Protein AF-A0A259FG58-F1 (afdb_monomer)

Radius of gyration: 31.39 Å; Cα contacts (8 Å, |Δi|>4): 471; chains: 1; bounding box: 49×126×64 Å

pLDDT: mean 74.22, std 18.48, range [22.89, 97.69]

Nearest PDB structures (foldseek):
  5z2c-assembly3_C  TM=1.624E-01  e=9.287E+00  Homo sapiens
  5tud-assembly2_D  TM=1.345E-01  e=5.552E+00  Homo sapiens

Solvent-accessible surface area (backbone atoms only — not comparable to full-atom values): 22704 Å² total; per-residue (Å²): 136,81,86,89,83,88,88,85,90,82,90,81,88,81,89,82,91,84,89,76,88,80,76,76,77,79,82,75,82,79,76,81,71,78,78,69,73,59,73,74,81,43,76,66,51,51,52,49,41,17,54,33,52,45,48,22,52,50,20,44,52,49,17,43,58,20,47,77,70,67,32,61,67,56,20,51,57,24,43,56,52,20,52,54,28,50,50,54,40,45,73,69,40,90,58,40,66,36,47,53,42,48,52,50,37,50,55,45,52,74,80,49,57,37,80,76,38,53,69,50,50,56,64,36,53,56,43,46,62,47,44,57,91,41,90,41,38,69,60,21,48,55,24,48,55,50,17,54,55,25,25,76,72,60,36,55,71,55,19,47,52,23,48,52,45,23,50,53,37,53,47,68,77,48,59,54,49,57,59,70,58,36,48,51,21,50,54,50,15,53,52,27,51,74,70,68,36,54,69,62,15,42,53,26,43,49,49,30,60,70,59,59,79,40,85,77,64,57,58,104,40,34,42,45,59,14,24,57,22,26,48,48,14,39,53,25,44,77,69,69,37,52,70,59,13,50,55,24,40,53,50,14,34,57,22,18,53,50,28,35,75,72,44,58,80,76,58,20,52,58,29,44,51,51,28,50,54,49,48,56,49,51,56,42,58,74,74,42,70,78,84,47,53,67,62,53,54,41,52,39,51,49,51,24,53,52,32,42,43,51,30,53,42,53,50,51,52,50,60,50,54,62,46,55,81,75,50,93,60,68,44,61,57,23,44,47,53,17,44,39,25,38,48,48,17,42,45,19,47,52,84,54,72,31,61,70,59,15,53,49,24,45,51,52,18,48,53,24,42,51,57,30,59,67,41,86,86,56,52,69,71,58,43,55,51,42,52,53,51,50,56,52,47,57,64,45,66,37,87,96,51,80,61,49,69,67,60,41,50,52,51,46,50,50,46,52,50,54,63,74,73,110

Mean predicted aligned error: 17.7 Å

Foldseek 3Di:
DDDDDDDDDDDDDDDDDDDDDPDDDPDPPPPPPPPPQPDDQDLVLLQVLQQLQVLLLVLLLQLLVCLVVVNLVSNVVSLVSSVVSLVVSLVSDLCNQLLVLLVVLLVCLVPHFLVVSLVSLVSNVVSLVSVVVDPLSVVLVVLSVQLNVCSVVRNSVSNNVSSVSSVVSSVVSVLQANSVLLVVLSVQLVVCSVVVNSVSSSVSSVVSVVVSPDHQRHDPQLLSLLLVLLVQLLVCLVVVVLVSSLVSLVSSLVSLVVNLVPDDPVLNVLSVVLSVLSVVLSVCSVPPCDPCSPVSSLSSVLSSQLSVLSVVLVVLVVVVVSVVVPDDDVLLVLLSQLLSLLSQLLSCLPSVVNQVSSLVSLVSSLVSLVVNLPDPPDDPVLNVLSVVLNVLSVVCNPPPDHDDNVSSVVSSVSSVVSSVVD

Secondary structure (DSSP, 8-state):
-----------------------PPP----------------HHHHHHHHHHHHHHHHHHHHHHHHHHTT-HHHHHHHHHHHHHHHHHHHHHSTTHHHHHHHHHHHHHHHHS-HHHHGGGHHHHHHHHHTTTTSTTHHHHHHHHHHHHHHHHTT-HHHHHHHHHHHHHHHHTTSTT--HHHHHHHHHHHHHHHHTT-HHHHHHHHHHHHHT----SS----HHHHHHHHHHHHHHHHHTT-HHHHHHHHHHHHHHHHHHHHHS-HHHHHHHHHHHHHHHHHHHHHHH-TTT-HHHHHHHHHHHHHHHHHHHHHHHHHHHHHHHTTT---HHHHHHHHHHHHHHHHHHHHTTT--HHHHHHHHHHHHHHHHHHHT-TT--HHHHHHHHHHHHHHHHHT-TT-PPPHHHHHHHHHHHHHHHHH-

Structure (mmCIF, N/CA/C/O backbone):
data_AF-A0A259FG58-F1
#
_entry.id   AF-A0A259FG58-F1
#
loop_
_atom_site.group_PDB
_atom_site.id
_atom_site.type_symbol
_atom_site.label_atom_id
_atom_site.label_alt_id
_atom_site.label_comp_id
_atom_site.label_asym_id
_atom_site.label_entity_id
_atom_site.label_seq_id
_atom_site.pdbx_PDB_ins_code
_atom_site.Cartn_x
_atom_site.Cartn_y
_atom_site.Cartn_z
_atom_site.occupancy
_atom_site.B_iso_or_equiv
_atom_site.auth_seq_id
_atom_site.auth_comp_id
_atom_site.auth_asym_id
_atom_site.auth_atom_id
_atom_site.pdbx_PDB_model_num
ATOM 1 N N . MET A 1 1 ? 20.146 -96.447 -13.337 1.00 36.69 1 MET A N 1
ATOM 2 C CA . MET A 1 1 ? 21.414 -97.054 -12.884 1.00 36.69 1 MET A CA 1
ATOM 3 C C . MET A 1 1 ? 21.530 -96.865 -11.377 1.00 36.69 1 MET A C 1
ATOM 5 O O . MET A 1 1 ? 21.443 -95.740 -10.915 1.00 36.69 1 MET A O 1
ATOM 9 N N . ASN A 1 2 ? 21.602 -98.000 -10.677 1.00 36.72 2 ASN A N 1
ATOM 10 C CA . ASN A 1 2 ? 22.095 -98.299 -9.323 1.00 36.72 2 ASN A CA 1
ATOM 11 C C . ASN A 1 2 ? 21.735 -97.411 -8.106 1.00 36.72 2 ASN A C 1
ATOM 13 O O . ASN A 1 2 ? 22.328 -96.368 -7.865 1.00 36.72 2 ASN A O 1
ATOM 17 N N . ARG A 1 3 ? 20.844 -97.967 -7.260 1.00 41.81 3 ARG A N 1
ATOM 18 C CA . ARG A 1 3 ? 20.887 -97.915 -5.772 1.00 41.81 3 ARG A CA 1
ATOM 19 C C . ARG A 1 3 ? 22.124 -98.713 -5.256 1.00 41.81 3 ARG A C 1
ATOM 21 O O . ARG A 1 3 ? 22.768 -99.315 -6.117 1.00 41.81 3 ARG A O 1
ATOM 28 N N . PRO A 1 4 ? 22.401 -98.924 -3.941 1.00 62.22 4 PRO A N 1
ATOM 29 C CA . PRO A 1 4 ? 21.823 -98.429 -2.667 1.00 62.22 4 PRO A CA 1
ATOM 30 C C . PRO A 1 4 ? 22.936 -97.992 -1.659 1.00 62.22 4 PRO A C 1
ATOM 32 O O . PRO A 1 4 ? 24.114 -98.018 -1.991 1.00 62.22 4 PRO A O 1
ATOM 35 N N . ASN A 1 5 ? 22.657 -97.464 -0.462 1.00 35.06 5 ASN A N 1
ATOM 36 C CA . ASN A 1 5 ? 22.681 -98.182 0.834 1.00 35.06 5 ASN A CA 1
ATOM 37 C C . ASN A 1 5 ? 22.580 -97.092 1.928 1.00 35.06 5 ASN A C 1
ATOM 39 O O . ASN A 1 5 ? 23.358 -96.147 1.892 1.00 35.06 5 ASN A O 1
ATOM 43 N N . ALA A 1 6 ? 21.529 -97.032 2.747 1.00 34.75 6 ALA A N 1
ATOM 44 C CA . ALA A 1 6 ? 21.239 -97.868 3.923 1.00 34.75 6 ALA A CA 1
ATOM 45 C C . ALA A 1 6 ? 21.791 -97.247 5.238 1.00 34.75 6 ALA A C 1
ATOM 47 O O . ALA A 1 6 ? 22.748 -96.482 5.189 1.00 34.75 6 ALA A O 1
ATOM 48 N N . PRO A 1 7 ? 21.125 -97.493 6.384 1.00 59.44 7 PRO A N 1
ATOM 49 C CA . PRO A 1 7 ? 20.920 -96.530 7.474 1.00 59.44 7 PRO A CA 1
ATOM 50 C C . PRO A 1 7 ? 21.631 -96.952 8.784 1.00 59.44 7 PRO A C 1
ATOM 52 O O . PRO A 1 7 ? 22.538 -97.771 8.730 1.00 59.44 7 PRO A O 1
ATOM 55 N N . LEU A 1 8 ? 21.143 -96.440 9.929 1.00 34.66 8 LEU A N 1
ATOM 56 C CA . LEU A 1 8 ? 21.477 -96.676 11.357 1.00 34.66 8 LEU A CA 1
ATOM 57 C C . LEU A 1 8 ? 22.255 -95.528 12.034 1.00 34.66 8 LEU A C 1
ATOM 59 O O . LEU A 1 8 ? 23.356 -95.189 11.634 1.00 34.66 8 LEU A O 1
ATOM 63 N N . VAL A 1 9 ? 21.606 -94.773 12.933 1.00 35.03 9 VAL A N 1
ATOM 64 C CA . VAL A 1 9 ? 21.438 -95.015 14.392 1.00 35.03 9 VAL A CA 1
ATOM 65 C C . VAL A 1 9 ? 22.640 -94.499 15.185 1.00 35.03 9 VAL A C 1
ATOM 67 O O . VAL A 1 9 ? 23.709 -95.084 15.119 1.00 35.03 9 VAL A O 1
ATOM 70 N N . LEU A 1 10 ? 22.434 -93.444 15.981 1.00 35.78 10 LEU A N 1
ATOM 71 C CA . LEU A 1 10 ? 22.593 -93.470 17.444 1.00 35.78 10 LEU A CA 1
ATOM 72 C C . LEU A 1 10 ? 22.281 -92.092 18.035 1.00 35.78 10 LEU A C 1
ATOM 74 O O . LEU A 1 10 ? 22.862 -91.076 17.667 1.00 35.78 10 LEU A O 1
ATOM 78 N N . ALA A 1 11 ? 21.337 -92.094 18.969 1.00 43.53 11 ALA A N 1
ATOM 79 C CA . ALA A 1 11 ? 21.109 -91.012 19.903 1.00 43.53 11 ALA A CA 1
ATOM 80 C C . ALA A 1 11 ? 22.286 -90.918 20.885 1.00 43.53 11 ALA A C 1
ATOM 82 O O . ALA A 1 11 ? 22.732 -91.950 21.384 1.00 43.53 11 ALA A O 1
ATOM 83 N N . LEU A 1 12 ? 22.707 -89.703 21.246 1.00 35.47 12 LEU A N 1
ATOM 84 C CA . LEU A 1 12 ? 23.134 -89.434 22.615 1.00 35.47 12 LEU A CA 1
ATOM 85 C C . LEU A 1 12 ? 22.966 -87.957 22.985 1.00 35.47 12 LEU A C 1
ATOM 87 O O . LEU A 1 12 ? 23.301 -87.038 22.244 1.00 35.47 12 LEU A O 1
ATOM 91 N N . SER A 1 13 ? 22.388 -87.810 24.163 1.00 39.00 13 SER A N 1
ATOM 92 C CA . SER A 1 13 ? 21.994 -86.639 24.923 1.00 39.00 13 SER A CA 1
ATOM 93 C C . SER A 1 13 ? 23.156 -85.715 25.309 1.00 39.00 13 SER A C 1
ATOM 95 O O . SER A 1 13 ? 24.236 -86.200 25.625 1.00 39.00 13 SER A O 1
ATOM 97 N N . ALA A 1 14 ? 22.876 -84.413 25.450 1.00 37.97 14 ALA A N 1
ATOM 98 C CA . ALA A 1 14 ? 22.870 -83.684 26.735 1.00 37.97 14 ALA A CA 1
ATOM 99 C C . ALA A 1 14 ? 23.335 -82.212 26.626 1.00 37.97 14 ALA A C 1
ATOM 101 O O . ALA A 1 14 ? 24.392 -81.904 26.093 1.00 37.97 14 ALA A O 1
ATOM 102 N N . LEU A 1 15 ? 22.473 -81.354 27.187 1.00 40.59 15 LEU A N 1
ATOM 103 C CA . LEU A 1 15 ? 22.608 -79.990 27.719 1.00 40.59 15 LEU A CA 1
ATOM 104 C C . LEU A 1 15 ? 23.962 -79.252 27.634 1.00 40.59 15 LEU A C 1
ATOM 106 O O . LEU A 1 15 ? 24.961 -79.751 28.137 1.00 40.59 15 LEU A O 1
ATOM 110 N N . LEU A 1 16 ? 23.903 -77.957 27.270 1.00 36.91 16 LEU A N 1
ATOM 111 C CA . LEU A 1 16 ? 24.188 -76.830 28.188 1.00 36.91 16 LEU A CA 1
ATOM 112 C C . LEU A 1 16 ? 23.918 -75.443 27.550 1.00 36.91 16 LEU A C 1
ATOM 114 O O . LEU A 1 16 ? 24.465 -75.108 26.510 1.00 36.91 16 LEU A O 1
ATOM 118 N N . ALA A 1 17 ? 23.065 -74.678 28.245 1.00 38.69 17 ALA A N 1
ATOM 119 C CA . ALA A 1 17 ? 23.052 -73.228 28.505 1.00 38.69 17 ALA A CA 1
ATOM 120 C C . ALA A 1 17 ? 23.393 -72.178 27.416 1.00 38.69 17 ALA A C 1
ATOM 122 O O . ALA A 1 17 ? 24.476 -72.161 26.847 1.00 38.69 17 ALA A O 1
ATOM 123 N N . GLY A 1 18 ? 22.535 -71.151 27.320 1.00 35.81 18 GLY A N 1
ATOM 124 C CA . GLY A 1 18 ? 22.915 -69.816 26.834 1.00 35.81 18 GLY A CA 1
ATOM 125 C C . GLY A 1 18 ? 21.778 -69.090 26.121 1.00 35.81 18 GLY A C 1
ATOM 126 O O . GLY A 1 18 ? 21.462 -69.406 24.982 1.00 35.81 18 GLY A O 1
ATOM 127 N N . GLY A 1 19 ? 21.129 -68.149 26.808 1.00 42.25 19 GLY A N 1
ATOM 128 C CA . GLY A 1 19 ? 19.922 -67.473 26.338 1.00 42.25 19 GLY A CA 1
ATOM 129 C C . GLY A 1 19 ? 20.124 -66.444 25.223 1.00 42.25 19 GLY A C 1
ATOM 130 O O . GLY A 1 19 ? 21.168 -65.814 25.105 1.00 42.25 19 GLY A O 1
ATOM 131 N N . ALA A 1 20 ? 19.043 -66.210 24.481 1.00 37.19 20 ALA A N 1
ATOM 132 C CA . ALA A 1 20 ? 18.737 -64.931 23.857 1.00 37.19 20 ALA A CA 1
ATOM 133 C C . ALA A 1 20 ? 17.212 -64.835 23.698 1.00 37.19 20 ALA A C 1
ATOM 135 O O . ALA A 1 20 ? 16.615 -65.517 22.866 1.00 37.19 20 ALA A O 1
ATOM 136 N N . LEU A 1 21 ? 16.571 -64.008 24.526 1.00 39.78 21 LEU A N 1
ATOM 137 C CA . LEU A 1 21 ? 15.218 -63.530 24.258 1.00 39.78 21 LEU A CA 1
ATOM 138 C C . LEU A 1 21 ? 15.317 -62.599 23.046 1.00 39.78 21 LEU A C 1
ATOM 140 O O . LEU A 1 21 ? 15.785 -61.467 23.161 1.00 39.78 21 LEU A O 1
ATOM 144 N N . ALA A 1 22 ? 14.921 -63.095 21.877 1.00 38.47 22 ALA A N 1
ATOM 145 C CA . ALA A 1 22 ? 14.737 -62.274 20.694 1.00 38.47 22 ALA A CA 1
ATOM 146 C C . ALA A 1 22 ? 13.523 -61.364 20.928 1.00 38.47 22 ALA A C 1
ATOM 148 O O . ALA A 1 22 ? 12.374 -61.793 20.822 1.00 38.47 22 ALA A O 1
ATOM 149 N N . ALA A 1 23 ? 13.784 -60.110 21.293 1.00 37.34 23 ALA A N 1
ATOM 150 C CA . ALA A 1 23 ? 12.778 -59.065 21.279 1.00 37.34 23 ALA A CA 1
ATOM 151 C C . ALA A 1 23 ? 12.344 -58.832 19.825 1.00 37.34 23 ALA A C 1
ATOM 153 O O . ALA A 1 23 ? 13.127 -58.386 18.987 1.00 37.34 23 ALA A O 1
ATOM 154 N N . THR A 1 24 ? 11.090 -59.155 19.524 1.00 40.75 24 THR A N 1
ATOM 155 C CA . THR A 1 24 ? 10.409 -58.726 18.302 1.00 40.75 24 THR A CA 1
ATOM 156 C C . THR A 1 24 ? 10.453 -57.198 18.214 1.00 40.75 24 THR A C 1
ATOM 158 O O . THR A 1 24 ? 9.972 -56.544 19.145 1.00 40.75 24 THR A O 1
ATOM 161 N N . PRO A 1 25 ? 10.999 -56.595 17.143 1.00 40.16 25 PRO A N 1
ATOM 162 C CA . PRO A 1 25 ? 10.881 -55.158 16.955 1.00 40.16 25 PRO A CA 1
ATOM 163 C C . PRO A 1 25 ? 9.396 -54.808 16.764 1.00 40.16 25 PRO A C 1
ATOM 165 O O . PRO A 1 25 ? 8.701 -55.511 16.023 1.00 40.16 25 PRO A O 1
ATOM 168 N N . PRO A 1 26 ? 8.877 -53.755 17.418 1.00 35.91 26 PRO A N 1
ATOM 169 C CA . PRO A 1 26 ? 7.507 -53.328 17.193 1.00 35.91 26 PRO A CA 1
ATOM 170 C C . PRO A 1 26 ? 7.342 -52.922 15.728 1.00 35.91 26 PRO A C 1
ATOM 172 O O . PRO A 1 26 ? 8.190 -52.229 15.157 1.00 35.91 26 PRO A O 1
ATOM 175 N N . ALA A 1 27 ? 6.243 -53.379 15.128 1.00 35.31 27 ALA A N 1
ATOM 176 C CA . ALA A 1 27 ? 5.834 -53.005 13.788 1.00 35.31 27 ALA A CA 1
ATOM 177 C C . ALA A 1 27 ? 5.812 -51.475 13.673 1.00 35.31 27 ALA A C 1
ATOM 179 O O . ALA A 1 27 ? 4.996 -50.800 14.301 1.00 35.31 27 ALA A O 1
ATOM 180 N N . ARG A 1 28 ? 6.733 -50.919 12.877 1.00 31.61 28 ARG A N 1
ATOM 181 C CA . ARG A 1 28 ? 6.637 -49.531 12.434 1.00 31.61 28 ARG A CA 1
ATOM 182 C C . ARG A 1 28 ? 5.408 -49.437 11.546 1.00 31.61 28 ARG A C 1
ATOM 184 O O . ARG A 1 28 ? 5.390 -50.006 10.457 1.00 31.61 28 ARG A O 1
ATOM 191 N N . ILE A 1 29 ? 4.401 -48.710 12.011 1.00 28.80 29 ILE A N 1
ATOM 192 C CA . ILE A 1 29 ? 3.393 -48.125 11.136 1.00 28.80 29 ILE A CA 1
ATOM 193 C C . ILE A 1 29 ? 4.169 -47.183 10.212 1.00 28.80 29 ILE A C 1
ATOM 195 O O . ILE A 1 29 ? 4.587 -46.101 10.616 1.00 28.80 29 ILE A O 1
ATOM 199 N N . VAL A 1 30 ? 4.462 -47.643 8.997 1.00 28.94 30 VAL A N 1
ATOM 200 C CA . VAL A 1 30 ? 4.913 -46.771 7.916 1.00 28.94 30 VAL A CA 1
ATOM 201 C C . VAL A 1 30 ? 3.643 -46.159 7.357 1.00 28.94 30 VAL A C 1
ATOM 203 O O . VAL A 1 30 ? 3.022 -46.696 6.445 1.00 28.94 30 VAL A O 1
ATOM 206 N N . GLU A 1 31 ? 3.205 -45.070 7.980 1.00 31.75 31 GLU A N 1
ATOM 207 C CA . GLU A 1 31 ? 2.175 -44.228 7.401 1.00 31.75 31 GLU A CA 1
ATOM 208 C C . GLU A 1 31 ? 2.825 -43.495 6.228 1.00 31.75 31 GLU A C 1
ATOM 210 O O . GLU A 1 31 ? 3.515 -42.490 6.388 1.00 31.75 31 GLU A O 1
ATOM 215 N N . SER A 1 32 ? 2.672 -44.047 5.027 1.00 27.41 32 SER A N 1
ATOM 216 C CA . SER A 1 32 ? 2.968 -43.332 3.793 1.00 27.41 32 SER A CA 1
ATOM 217 C C . SER A 1 32 ? 1.891 -42.265 3.589 1.00 27.41 32 SER A C 1
ATOM 219 O O . SER A 1 32 ? 1.040 -42.389 2.707 1.00 27.41 32 SER A O 1
ATOM 221 N N . GLN A 1 33 ? 1.892 -41.226 4.426 1.00 26.64 33 GLN A N 1
ATOM 222 C CA . GLN A 1 33 ? 1.238 -39.982 4.060 1.00 26.64 33 GLN A CA 1
ATOM 223 C C . GLN A 1 33 ? 2.075 -39.381 2.937 1.00 26.64 33 GLN A C 1
ATOM 225 O O . GLN A 1 33 ? 3.183 -38.890 3.150 1.00 26.64 33 GLN A O 1
ATOM 230 N N . GLN A 1 34 ? 1.554 -39.454 1.714 1.00 22.89 34 GLN A N 1
ATOM 231 C CA . GLN A 1 34 ? 1.941 -38.501 0.689 1.00 22.89 34 GLN A CA 1
ATOM 232 C C . GLN A 1 34 ? 1.637 -37.117 1.257 1.00 22.89 34 GLN A C 1
ATOM 234 O O . GLN A 1 34 ? 0.480 -36.698 1.303 1.00 22.89 34 GLN A O 1
ATOM 239 N N . VAL A 1 35 ? 2.680 -36.437 1.733 1.00 27.16 35 VAL A N 1
ATOM 240 C CA . VAL A 1 35 ? 2.629 -35.016 2.049 1.00 27.16 35 VAL A CA 1
ATOM 241 C C . VAL A 1 35 ? 2.320 -34.331 0.727 1.00 27.16 35 VAL A C 1
ATOM 243 O O . VAL A 1 35 ? 3.185 -34.152 -0.125 1.00 27.16 35 VAL A O 1
ATOM 246 N N . THR A 1 36 ? 1.039 -34.056 0.505 1.00 24.52 36 THR A N 1
ATOM 247 C CA . THR A 1 36 ? 0.615 -33.180 -0.578 1.00 24.52 36 THR A CA 1
ATOM 248 C C . THR A 1 36 ? 1.176 -31.813 -0.206 1.00 24.52 36 THR A C 1
ATOM 250 O O . THR 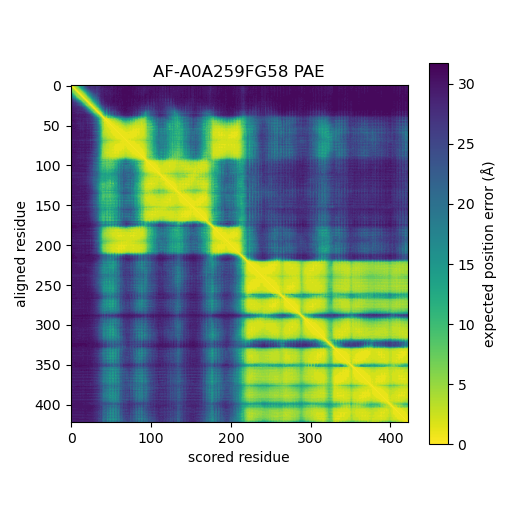A 1 36 ? 0.830 -31.339 0.879 1.00 24.52 36 THR A O 1
ATOM 253 N N . PRO A 1 37 ? 2.057 -31.200 -1.020 1.00 30.53 37 PRO A N 1
ATOM 254 C CA . PRO A 1 37 ? 2.577 -29.874 -0.723 1.00 30.53 37 PRO A CA 1
ATOM 255 C C . PRO A 1 37 ? 1.397 -28.951 -0.430 1.00 30.53 37 PRO A C 1
ATOM 257 O O . PRO A 1 37 ? 0.459 -28.873 -1.234 1.00 30.53 37 PRO A O 1
ATOM 260 N N . LEU A 1 38 ? 1.397 -28.323 0.749 1.00 38.41 38 LEU A N 1
ATOM 261 C CA . LEU A 1 38 ? 0.365 -27.358 1.088 1.00 38.41 38 LEU A CA 1
ATOM 262 C C . LEU A 1 38 ? 0.470 -26.237 0.050 1.00 38.41 38 LEU A C 1
ATOM 264 O O . LEU A 1 38 ? 1.499 -25.590 -0.107 1.00 38.41 38 LEU A O 1
ATOM 268 N N . ARG A 1 39 ? -0.594 -26.102 -0.734 1.00 41.44 39 ARG A N 1
ATOM 269 C CA . ARG A 1 39 ? -0.742 -25.194 -1.870 1.00 41.44 39 ARG A CA 1
ATOM 270 C C . ARG A 1 39 ? -0.178 -23.800 -1.553 1.00 41.44 39 ARG A C 1
ATOM 272 O O . ARG A 1 39 ? -0.691 -23.131 -0.660 1.00 41.44 39 ARG A O 1
ATOM 279 N N . ALA A 1 40 ? 0.806 -23.338 -2.332 1.00 42.53 40 ALA A N 1
ATOM 280 C CA . ALA A 1 40 ? 1.180 -21.923 -2.382 1.00 42.53 40 ALA A CA 1
ATOM 281 C C . ALA A 1 40 ? -0.094 -21.072 -2.534 1.00 42.53 40 ALA A C 1
ATOM 283 O O . ALA A 1 40 ? -0.943 -21.425 -3.361 1.00 42.53 40 ALA A O 1
ATOM 284 N N . ILE A 1 41 ? -0.249 -20.005 -1.731 1.00 47.72 41 ILE A N 1
ATOM 285 C CA . ILE A 1 41 ? -1.471 -19.179 -1.709 1.00 47.72 41 ILE A CA 1
ATOM 286 C C . ILE A 1 41 ? -1.844 -18.841 -3.152 1.00 47.72 41 ILE A C 1
ATOM 288 O O . ILE A 1 41 ? -1.086 -18.183 -3.868 1.00 47.72 41 ILE A O 1
ATOM 292 N N . SER A 1 42 ? -2.992 -19.331 -3.621 1.00 45.50 42 SER A N 1
ATOM 293 C CA . SER A 1 42 ? -3.418 -18.977 -4.968 1.00 45.50 42 SER A CA 1
ATOM 294 C C . SER A 1 42 ? -3.890 -17.521 -4.972 1.00 45.50 42 SER A C 1
ATOM 296 O O . SER A 1 42 ? -4.380 -17.041 -3.951 1.00 45.50 42 SER A O 1
ATOM 298 N N . PRO A 1 43 ? -3.859 -16.809 -6.109 1.00 42.16 43 PRO A N 1
ATOM 299 C CA . PRO A 1 43 ? -4.413 -15.454 -6.186 1.00 42.16 43 PRO A CA 1
ATOM 300 C C . PRO A 1 43 ? -5.873 -15.344 -5.699 1.00 42.16 43 PRO A C 1
ATOM 302 O O . PRO A 1 43 ? -6.320 -14.280 -5.283 1.00 42.16 43 PRO A O 1
ATOM 305 N N . ALA A 1 44 ? -6.632 -16.446 -5.739 1.00 44.88 44 ALA A N 1
ATOM 306 C CA . ALA A 1 44 ? -7.982 -16.519 -5.186 1.00 44.88 44 ALA A CA 1
ATOM 307 C C . ALA A 1 44 ? -8.001 -16.562 -3.647 1.00 44.88 44 ALA A C 1
ATOM 309 O O . ALA A 1 44 ? -8.887 -15.956 -3.040 1.00 44.88 44 ALA A O 1
ATOM 310 N N . ASP A 1 45 ? -7.025 -17.237 -3.036 1.00 51.53 45 ASP A N 1
ATOM 311 C CA . ASP A 1 45 ? -6.847 -17.317 -1.585 1.00 51.53 45 ASP A CA 1
ATOM 312 C C . ASP A 1 45 ? -6.325 -15.975 -1.048 1.00 51.53 45 ASP A C 1
ATOM 314 O O . ASP A 1 45 ? -6.888 -15.446 -0.090 1.00 51.53 45 ASP A O 1
ATOM 318 N N . GLU A 1 46 ? -5.373 -15.341 -1.749 1.00 50.28 46 GLU A N 1
ATOM 319 C CA . GLU A 1 46 ? -4.946 -13.958 -1.472 1.00 50.28 46 GLU A CA 1
ATOM 320 C C . GLU A 1 46 ? -6.156 -13.013 -1.492 1.00 50.28 46 GLU A C 1
ATOM 322 O O . GLU A 1 46 ? -6.391 -12.276 -0.536 1.00 50.28 46 GLU A O 1
ATOM 327 N N . ALA A 1 47 ? -6.996 -13.079 -2.531 1.00 49.06 47 ALA A N 1
ATOM 328 C CA . ALA A 1 47 ? -8.195 -12.247 -2.640 1.00 49.06 47 ALA A CA 1
ATOM 329 C C . ALA A 1 47 ? -9.256 -12.551 -1.561 1.00 49.06 47 ALA A C 1
ATOM 331 O O . ALA A 1 47 ? -10.006 -11.660 -1.152 1.00 49.06 47 ALA A O 1
ATOM 332 N N . ALA A 1 48 ? -9.363 -13.796 -1.088 1.00 57.34 48 ALA A N 1
ATOM 333 C CA . ALA A 1 48 ? -10.277 -14.162 -0.007 1.00 57.34 48 ALA A CA 1
ATOM 334 C C . ALA A 1 48 ? -9.816 -13.602 1.344 1.00 57.34 48 ALA A C 1
ATOM 336 O O . ALA A 1 48 ? -10.617 -12.964 2.036 1.00 57.34 48 ALA A O 1
ATOM 337 N N . LEU A 1 49 ? -8.528 -13.756 1.661 1.00 61.53 49 LEU A N 1
ATOM 338 C CA . LEU A 1 49 ? -7.884 -13.146 2.827 1.00 61.53 49 LEU A CA 1
ATOM 339 C C . LEU A 1 49 ? -8.014 -11.621 2.786 1.00 61.53 49 LEU A C 1
ATOM 341 O O . LEU A 1 49 ? -8.345 -10.991 3.788 1.00 61.53 49 LEU A O 1
ATOM 345 N N . SER A 1 50 ? -7.900 -11.048 1.588 1.00 53.56 50 SER A N 1
ATOM 346 C CA . SER A 1 50 ? -8.082 -9.619 1.344 1.00 53.56 50 SER A CA 1
ATOM 347 C C . SER A 1 50 ? -9.447 -9.087 1.711 1.00 53.56 50 SER A C 1
ATOM 349 O O . SER A 1 50 ? -9.579 -8.113 2.457 1.00 53.56 50 SER A O 1
ATOM 351 N N . ARG A 1 51 ? -10.492 -9.755 1.227 1.00 57.97 51 ARG A N 1
ATOM 352 C CA . ARG A 1 51 ? -11.866 -9.382 1.562 1.00 57.97 51 ARG A CA 1
ATOM 353 C C . ARG A 1 51 ? -12.143 -9.549 3.050 1.00 57.97 51 ARG A C 1
ATOM 355 O O . ARG A 1 51 ? -12.922 -8.774 3.599 1.00 57.97 51 ARG A O 1
ATOM 362 N N . ALA A 1 52 ? -11.549 -10.551 3.694 1.00 68.94 52 ALA A N 1
ATOM 363 C CA . ALA A 1 52 ? -11.695 -10.742 5.129 1.00 68.94 52 ALA A CA 1
ATOM 364 C C . ALA A 1 52 ? -11.030 -9.598 5.913 1.00 68.94 52 ALA A C 1
ATOM 366 O O . ALA A 1 52 ? -11.690 -9.013 6.766 1.00 68.94 52 ALA A O 1
ATOM 367 N N . ALA A 1 53 ? -9.807 -9.195 5.551 1.00 69.00 53 ALA A N 1
ATOM 368 C CA . ALA A 1 53 ? -9.090 -8.082 6.181 1.00 69.00 53 ALA A CA 1
ATOM 369 C C . ALA A 1 53 ? -9.839 -6.743 6.065 1.00 69.00 53 ALA A C 1
ATOM 371 O O . ALA A 1 53 ? -10.030 -6.046 7.063 1.00 69.00 53 ALA A O 1
ATOM 372 N N . MET A 1 54 ? -10.361 -6.413 4.878 1.00 63.50 54 MET A N 1
ATOM 373 C CA . MET A 1 54 ? -11.208 -5.225 4.694 1.00 63.50 54 MET A CA 1
ATOM 374 C C . MET A 1 54 ? -12.457 -5.260 5.570 1.00 63.50 54 MET A C 1
ATOM 376 O O . MET A 1 54 ? -12.849 -4.252 6.157 1.00 63.50 54 MET A O 1
ATOM 380 N N . LYS A 1 55 ? -13.121 -6.420 5.633 1.00 73.56 55 LYS A N 1
ATOM 381 C CA . LYS A 1 55 ? -14.311 -6.580 6.467 1.00 73.56 55 LYS A CA 1
ATOM 382 C C . LYS A 1 55 ? -13.952 -6.400 7.938 1.00 73.56 55 LYS A C 1
ATOM 384 O O . LYS A 1 55 ? -14.699 -5.718 8.628 1.00 73.56 55 LYS A O 1
ATOM 389 N N . THR A 1 56 ? -12.809 -6.910 8.399 1.00 81.56 56 THR A N 1
ATOM 390 C CA . THR A 1 56 ? -12.315 -6.677 9.763 1.00 81.56 56 THR A CA 1
ATOM 391 C C . THR A 1 56 ? -12.221 -5.184 10.064 1.00 81.56 56 THR A C 1
ATOM 393 O O . THR A 1 56 ? -12.799 -4.732 11.049 1.00 81.56 56 THR A O 1
ATOM 396 N N . LEU A 1 57 ? -11.575 -4.403 9.193 1.00 79.38 57 LEU A N 1
ATOM 397 C CA . LEU A 1 57 ? -11.446 -2.953 9.379 1.00 79.38 57 LEU A CA 1
ATOM 398 C C . LEU A 1 57 ? -12.797 -2.232 9.335 1.00 79.38 57 LEU A C 1
ATOM 400 O O . LEU A 1 57 ? -13.062 -1.378 10.173 1.00 79.38 57 LEU A O 1
ATOM 404 N N . ASN A 1 58 ? -13.700 -2.631 8.438 1.00 74.38 58 ASN A N 1
ATOM 405 C CA . ASN A 1 58 ? -15.073 -2.118 8.409 1.00 74.38 58 ASN A CA 1
ATOM 406 C C . ASN A 1 58 ? -15.808 -2.394 9.731 1.00 74.38 58 ASN A C 1
ATOM 408 O O . ASN A 1 58 ? -16.504 -1.532 10.260 1.00 74.38 58 ASN A O 1
ATOM 412 N N . HIS A 1 59 ? -15.650 -3.590 10.296 1.00 86.50 59 HIS A N 1
ATOM 413 C CA . HIS A 1 59 ? -16.238 -3.927 11.586 1.00 86.50 59 HIS A CA 1
ATOM 414 C C . HIS A 1 59 ? -15.618 -3.132 12.742 1.00 86.50 59 HIS A C 1
ATOM 416 O O . HIS A 1 59 ? -16.361 -2.686 13.615 1.00 86.50 59 HIS A O 1
ATOM 422 N N . ILE A 1 60 ? -14.310 -2.867 12.715 1.00 86.62 60 ILE A N 1
ATOM 423 C CA . ILE A 1 60 ? -13.648 -1.970 13.674 1.00 86.62 60 ILE A CA 1
ATOM 424 C C . ILE A 1 60 ? -14.223 -0.547 13.560 1.00 86.62 60 ILE A C 1
ATOM 426 O O . ILE A 1 60 ? -14.701 -0.010 14.559 1.00 86.62 60 ILE A O 1
ATOM 430 N N . ALA A 1 61 ? -14.322 0.012 12.351 1.00 79.50 61 ALA A N 1
ATOM 431 C CA . ALA A 1 61 ? -14.900 1.338 12.120 1.00 79.50 61 ALA A CA 1
ATOM 432 C C . ALA A 1 61 ? -16.378 1.419 12.554 1.00 79.50 61 ALA A C 1
ATOM 434 O O . ALA A 1 61 ? -16.809 2.378 13.199 1.00 79.50 61 ALA A O 1
ATOM 435 N N . ARG A 1 62 ? -17.175 0.376 12.276 1.00 79.69 62 ARG A N 1
ATOM 436 C CA . ARG A 1 62 ? -18.563 0.263 12.764 1.00 79.69 62 ARG A CA 1
ATOM 437 C C . ARG A 1 62 ? -18.633 0.237 14.284 1.00 79.69 62 ARG A C 1
ATOM 439 O O . ARG A 1 62 ? -19.546 0.843 14.845 1.00 79.69 62 ARG A O 1
ATOM 446 N N . ALA A 1 63 ? -17.698 -0.450 14.940 1.00 90.56 63 ALA A N 1
ATOM 447 C CA . ALA A 1 63 ? -17.623 -0.472 16.391 1.00 90.56 63 ALA A CA 1
ATOM 448 C C . ALA A 1 63 ? -17.328 0.929 16.940 1.00 90.56 63 ALA A C 1
ATOM 450 O O . ALA A 1 63 ? -18.059 1.382 17.817 1.00 90.56 63 ALA A O 1
ATOM 451 N N . ARG A 1 64 ? -16.365 1.659 16.365 1.00 91.88 64 ARG A N 1
ATOM 452 C CA . ARG A 1 64 ? -16.067 3.058 16.729 1.00 91.88 64 ARG A CA 1
ATOM 453 C C . ARG A 1 64 ? -17.271 3.984 16.548 1.00 91.88 64 ARG A C 1
ATOM 455 O O . ARG A 1 64 ? -17.668 4.684 17.478 1.00 91.88 64 ARG A O 1
ATOM 462 N N . ALA A 1 65 ? -17.949 3.903 15.403 1.00 77.19 65 ALA A N 1
ATOM 463 C CA . ALA A 1 65 ? -19.171 4.667 15.149 1.00 77.19 65 ALA A CA 1
ATOM 464 C C . ALA A 1 65 ? -20.301 4.325 16.143 1.00 77.19 65 ALA A C 1
ATOM 466 O O . ALA A 1 65 ? -21.074 5.196 16.547 1.00 77.19 65 ALA A O 1
ATOM 467 N N . ALA A 1 66 ? -20.414 3.060 16.560 1.00 83.19 66 ALA A N 1
ATOM 468 C CA . ALA A 1 66 ? -21.355 2.648 17.598 1.00 83.19 66 ALA A CA 1
ATOM 469 C C . ALA A 1 66 ? -20.960 3.193 18.984 1.00 83.19 66 ALA A C 1
ATOM 471 O O . ALA A 1 66 ? -21.828 3.694 19.698 1.00 83.19 66 ALA A O 1
ATOM 472 N N . LEU A 1 67 ? -19.667 3.195 19.336 1.00 85.75 67 LEU A N 1
ATOM 473 C CA . LEU A 1 67 ? -19.155 3.814 20.568 1.00 85.75 67 LEU A CA 1
ATOM 474 C C . LEU A 1 67 ? -19.456 5.316 20.624 1.00 85.75 67 LEU A C 1
ATOM 476 O O . LEU A 1 67 ? -19.926 5.794 21.658 1.00 85.75 67 LEU A O 1
ATOM 480 N N . ALA A 1 68 ? -19.279 6.039 19.514 1.00 84.31 68 ALA A N 1
ATOM 481 C CA . ALA A 1 68 ? -19.617 7.461 19.411 1.00 84.31 68 ALA A CA 1
ATOM 482 C C . ALA A 1 68 ? -21.111 7.727 19.685 1.00 84.31 68 ALA A C 1
ATOM 484 O O . ALA A 1 68 ? -21.469 8.704 20.343 1.00 84.31 68 ALA A O 1
ATOM 485 N N . ARG A 1 69 ? -21.990 6.808 19.262 1.00 90.62 69 ARG A N 1
ATOM 486 C CA . ARG A 1 69 ? -23.436 6.837 19.553 1.00 90.62 69 ARG A CA 1
ATOM 487 C C . ARG A 1 69 ? -23.817 6.226 20.907 1.00 90.62 69 ARG A C 1
ATOM 489 O O . ARG A 1 69 ? -25.004 6.131 21.210 1.00 90.62 69 ARG A O 1
ATOM 496 N N . LYS A 1 70 ? -22.841 5.805 21.721 1.00 93.19 70 LYS A N 1
ATOM 497 C CA . LYS A 1 70 ? -23.027 5.060 22.984 1.00 93.19 70 LYS A CA 1
ATOM 498 C C . LYS A 1 70 ? -23.797 3.738 22.824 1.00 93.19 70 LYS A C 1
ATOM 500 O O . LYS A 1 70 ? -24.324 3.198 23.795 1.00 93.19 70 LYS A O 1
ATOM 505 N N . ASP A 1 71 ? -23.826 3.183 21.616 1.00 94.44 71 ASP A N 1
ATOM 506 C CA . ASP A 1 71 ? -24.417 1.882 21.312 1.00 94.44 71 ASP A CA 1
ATOM 507 C C . ASP A 1 71 ? -23.416 0.756 21.619 1.00 94.44 71 ASP A C 1
ATOM 509 O O . ASP A 1 71 ? -22.735 0.212 20.747 1.00 94.44 71 ASP A O 1
ATOM 513 N N . VAL A 1 72 ? -23.321 0.398 22.901 1.00 94.62 72 VAL A N 1
ATOM 514 C CA . VAL A 1 72 ? -22.408 -0.654 23.384 1.00 94.62 72 VAL A CA 1
ATOM 515 C C . VAL A 1 72 ? -22.740 -2.019 22.774 1.00 94.62 72 VAL A C 1
ATOM 517 O O . VAL A 1 72 ? -21.841 -2.821 22.517 1.00 94.62 72 VAL A O 1
ATOM 520 N N . LYS A 1 73 ? -24.025 -2.298 22.528 1.00 95.56 73 LYS A N 1
ATOM 521 C CA . LYS A 1 73 ? -24.461 -3.572 21.946 1.00 95.56 73 LYS A CA 1
ATOM 522 C C . LYS A 1 73 ? -24.024 -3.670 20.484 1.00 95.56 73 LYS A C 1
ATOM 524 O O . LYS A 1 73 ? -23.474 -4.700 20.097 1.00 95.56 73 LYS A O 1
ATOM 529 N N . GLY A 1 74 ? -24.211 -2.601 19.710 1.00 90.31 74 GLY A N 1
ATOM 530 C CA . GLY A 1 74 ? -23.724 -2.495 18.336 1.00 90.31 74 GLY A CA 1
ATOM 531 C C . GLY A 1 74 ? -22.203 -2.583 18.249 1.00 90.31 74 GLY A C 1
ATOM 532 O O . GLY A 1 74 ? -21.689 -3.316 17.405 1.00 90.31 74 GLY A O 1
ATOM 533 N N . ALA A 1 75 ? -21.483 -1.931 19.170 1.00 92.81 75 ALA A N 1
ATOM 534 C CA . ALA A 1 75 ? -20.025 -2.015 19.234 1.00 92.81 75 ALA A CA 1
ATOM 535 C C . ALA A 1 75 ? -19.546 -3.456 19.468 1.00 92.81 75 ALA A C 1
ATOM 537 O O . ALA A 1 75 ? -18.737 -3.965 18.698 1.00 92.81 75 ALA A O 1
ATOM 538 N N . ARG A 1 76 ? -20.105 -4.158 20.464 1.00 94.81 76 ARG A N 1
ATOM 539 C CA . ARG A 1 76 ? -19.762 -5.566 20.745 1.00 94.81 76 ARG A CA 1
ATOM 540 C C . ARG A 1 76 ? -20.073 -6.497 19.575 1.00 94.81 76 ARG A C 1
ATOM 542 O O . ARG A 1 76 ? -19.268 -7.364 19.260 1.00 94.81 76 ARG A O 1
ATOM 549 N N . ALA A 1 77 ? -21.221 -6.315 18.922 1.00 94.12 77 ALA A N 1
ATOM 550 C CA . ALA A 1 77 ? -21.596 -7.132 17.769 1.00 94.12 77 ALA A CA 1
ATOM 551 C C . ALA A 1 77 ? -20.626 -6.945 16.592 1.00 94.12 77 ALA A C 1
ATOM 553 O O . ALA A 1 77 ? -20.261 -7.915 15.932 1.00 94.12 77 ALA A O 1
ATOM 554 N N . ALA A 1 78 ? -20.189 -5.708 16.347 1.00 88.06 78 ALA A N 1
ATOM 555 C CA . ALA A 1 78 ? -19.209 -5.418 15.314 1.00 88.06 78 ALA A CA 1
ATOM 556 C C . ALA A 1 78 ? -17.828 -6.006 15.660 1.00 88.06 78 ALA A C 1
ATOM 558 O O . ALA A 1 78 ? -17.234 -6.659 14.806 1.00 88.06 78 ALA A O 1
ATOM 559 N N . LEU A 1 79 ? -17.356 -5.879 16.907 1.00 94.00 79 LEU A N 1
ATOM 560 C CA . LEU A 1 79 ? -16.073 -6.466 17.326 1.00 94.00 79 LEU A CA 1
ATOM 561 C C . LEU A 1 79 ? -16.057 -7.994 17.233 1.00 94.00 79 LEU A C 1
ATOM 563 O O . LEU A 1 79 ? -15.100 -8.543 16.702 1.00 94.00 79 LEU A O 1
ATOM 567 N N . ALA A 1 80 ? -17.149 -8.675 17.590 1.00 92.94 80 ALA A N 1
ATOM 568 C CA . ALA A 1 80 ? -17.248 -10.127 17.418 1.00 92.94 80 ALA A CA 1
ATOM 569 C C . ALA A 1 80 ? -17.089 -10.566 15.946 1.00 92.94 80 ALA A C 1
ATOM 571 O O . ALA A 1 80 ? -16.485 -11.601 15.651 1.00 92.94 80 ALA A O 1
ATOM 572 N N . GLN A 1 81 ? -17.607 -9.771 15.000 1.00 90.81 81 GLN A N 1
ATOM 573 C CA . GLN A 1 81 ? -17.415 -10.029 13.570 1.00 90.81 81 GLN A CA 1
ATOM 574 C C . GLN A 1 81 ? -15.978 -9.743 13.122 1.00 90.81 81 GLN A C 1
ATOM 576 O O . GLN A 1 81 ? -15.440 -10.510 12.325 1.00 90.81 81 GLN A O 1
ATOM 581 N N . ALA A 1 82 ? -15.344 -8.691 13.651 1.00 86.44 82 ALA A N 1
ATOM 582 C CA . ALA A 1 82 ? -13.928 -8.421 13.410 1.00 86.44 82 ALA A CA 1
ATOM 583 C C . ALA A 1 82 ? -13.045 -9.582 13.900 1.00 86.44 82 ALA A C 1
ATOM 585 O O . ALA A 1 82 ? -12.186 -10.043 13.152 1.00 86.44 82 ALA A O 1
ATOM 586 N N . ASP A 1 83 ? -13.303 -10.106 15.099 1.00 85.19 83 ASP A N 1
ATOM 587 C CA . ASP A 1 83 ? -12.546 -11.220 15.680 1.00 85.19 83 ASP A CA 1
ATOM 588 C C . ASP A 1 83 ? -12.704 -12.509 14.861 1.00 85.19 83 ASP A C 1
ATOM 590 O O . ASP A 1 83 ? -11.708 -13.135 14.492 1.00 85.19 83 ASP A O 1
ATOM 594 N N . THR A 1 84 ? -13.937 -12.826 14.447 1.00 85.88 84 THR A N 1
ATOM 595 C CA . THR A 1 84 ? -14.219 -13.968 13.556 1.00 85.88 84 THR A CA 1
ATOM 596 C C . THR A 1 84 ? -13.420 -13.879 12.252 1.00 85.88 84 THR A C 1
ATOM 598 O O . THR A 1 84 ? -12.881 -14.871 11.763 1.00 85.88 84 THR A O 1
ATOM 601 N N . LEU A 1 85 ? -13.331 -12.687 11.660 1.00 82.12 85 LEU A N 1
ATOM 602 C CA . LEU A 1 85 ? -12.591 -12.487 10.416 1.00 82.12 85 LEU A CA 1
ATOM 603 C C . LEU A 1 85 ? -11.081 -12.524 10.633 1.00 82.12 85 LEU A C 1
ATOM 605 O O . LEU A 1 85 ? -10.382 -13.080 9.793 1.00 82.12 85 LEU A O 1
ATOM 609 N N . LEU A 1 86 ? -10.574 -11.998 11.751 1.00 79.31 86 LEU A N 1
ATOM 610 C CA . LEU A 1 86 ? -9.169 -12.160 12.126 1.00 79.31 86 LEU A CA 1
ATOM 611 C C . LEU A 1 86 ? -8.803 -13.644 12.270 1.00 79.31 86 LEU A C 1
ATOM 613 O O . LEU A 1 86 ? -7.709 -14.021 11.860 1.00 79.31 86 LEU A O 1
ATOM 617 N N . ASP A 1 87 ? -9.699 -14.483 12.803 1.00 78.12 87 ASP A N 1
ATOM 618 C CA . ASP A 1 87 ? -9.472 -15.933 12.897 1.00 78.12 87 ASP A CA 1
ATOM 619 C C . ASP A 1 87 ? -9.429 -16.594 11.519 1.00 78.12 87 ASP A C 1
ATOM 621 O O . ASP A 1 87 ? -8.537 -17.396 11.255 1.00 78.12 87 ASP A O 1
ATOM 625 N N . ILE A 1 88 ? -10.334 -16.212 10.614 1.00 75.38 88 ILE A N 1
ATOM 626 C CA . ILE A 1 88 ? -10.330 -16.698 9.226 1.00 75.38 88 ILE A CA 1
ATOM 627 C C . ILE A 1 88 ? -9.042 -16.285 8.505 1.00 75.38 88 ILE A C 1
ATOM 629 O O . ILE A 1 88 ? -8.450 -17.102 7.802 1.00 75.38 88 ILE A O 1
ATOM 633 N N . ILE A 1 89 ? -8.603 -15.033 8.673 1.00 72.12 89 ILE A N 1
ATOM 634 C CA . ILE A 1 89 ? -7.369 -14.552 8.045 1.00 72.12 89 ILE A CA 1
ATOM 635 C C . ILE A 1 89 ? -6.179 -15.317 8.615 1.00 72.12 89 ILE A C 1
ATOM 637 O O . ILE A 1 89 ? -5.386 -15.834 7.839 1.00 72.12 89 ILE A O 1
ATOM 641 N N . GLN A 1 90 ? -6.084 -15.453 9.943 1.00 72.25 90 GLN A N 1
ATOM 642 C CA . GLN A 1 90 ? -5.010 -16.221 10.569 1.00 72.25 90 GLN A CA 1
ATOM 643 C C . GLN A 1 90 ? -5.000 -17.664 10.059 1.00 72.25 90 GLN A C 1
ATOM 645 O O . GLN A 1 90 ? -3.951 -18.141 9.658 1.00 72.25 90 GLN A O 1
ATOM 650 N N . ALA A 1 91 ? -6.145 -18.342 10.003 1.00 71.19 91 ALA A N 1
ATOM 651 C CA . ALA A 1 91 ? -6.221 -19.733 9.561 1.00 71.19 91 ALA A CA 1
ATOM 652 C C . ALA A 1 91 ? -5.835 -19.946 8.086 1.00 71.19 91 ALA A C 1
ATOM 654 O O . ALA A 1 91 ? -5.452 -21.052 7.715 1.00 71.19 91 ALA A O 1
ATOM 655 N N . GLY A 1 92 ? -5.942 -18.917 7.240 1.00 69.12 92 GLY A N 1
ATOM 656 C CA . GLY A 1 92 ? -5.565 -19.007 5.829 1.00 69.12 92 GLY A CA 1
ATOM 657 C C . GLY A 1 92 ? -4.141 -18.542 5.511 1.00 69.12 92 GLY A C 1
ATOM 658 O O . GLY A 1 92 ? -3.747 -18.604 4.346 1.00 69.12 92 GLY A O 1
ATOM 659 N N . LEU A 1 93 ? -3.360 -18.091 6.500 1.00 70.75 93 LEU A N 1
ATOM 660 C CA . LEU A 1 93 ? -1.945 -17.768 6.302 1.00 70.75 93 LEU A CA 1
ATOM 661 C C . LEU A 1 93 ? -1.094 -19.055 6.304 1.00 70.75 93 LEU A C 1
ATOM 663 O O . LEU A 1 93 ? -1.205 -19.847 7.241 1.00 70.75 93 LEU A O 1
ATOM 667 N N . PRO A 1 94 ? -0.186 -19.260 5.328 1.00 64.75 94 PRO A N 1
ATOM 668 C CA . PRO A 1 94 ? 0.673 -20.452 5.262 1.00 64.75 94 PRO A CA 1
ATOM 669 C C . PRO A 1 94 ? 1.565 -20.644 6.494 1.00 64.75 94 PRO A C 1
ATOM 671 O O . PRO A 1 94 ? 1.933 -21.756 6.853 1.00 64.75 94 PRO A O 1
ATOM 674 N N . THR A 1 95 ? 1.906 -19.545 7.160 1.00 69.31 95 THR A N 1
ATOM 675 C CA . THR A 1 95 ? 2.746 -19.488 8.359 1.00 69.31 95 THR A CA 1
ATOM 676 C C . THR A 1 95 ? 1.984 -19.810 9.643 1.00 69.31 95 THR A C 1
ATOM 678 O O . THR A 1 95 ? 2.609 -20.069 10.668 1.00 69.31 95 THR A O 1
ATOM 681 N N . ALA A 1 96 ? 0.648 -19.822 9.631 1.00 67.94 96 ALA A N 1
ATOM 682 C CA . ALA A 1 96 ? -0.159 -19.909 10.848 1.00 67.94 96 ALA A CA 1
ATOM 683 C C . ALA A 1 96 ? 0.093 -21.185 11.653 1.00 67.94 96 ALA A C 1
ATOM 685 O O . ALA A 1 96 ? 0.274 -21.127 12.869 1.00 67.94 96 ALA A O 1
ATOM 686 N N . GLN A 1 97 ? 0.193 -22.321 10.961 1.00 70.38 97 GLN A N 1
ATOM 687 C CA . GLN A 1 97 ? 0.491 -23.605 11.585 1.00 70.38 97 GLN A CA 1
ATOM 688 C C . GLN A 1 97 ? 1.880 -23.614 12.238 1.00 70.38 97 GLN A C 1
ATOM 690 O O . GLN A 1 97 ? 2.021 -24.084 13.367 1.00 70.38 97 GLN A O 1
ATOM 695 N N . VAL A 1 98 ? 2.887 -23.039 11.568 1.00 78.12 98 VAL A N 1
ATOM 696 C CA . VAL A 1 98 ? 4.252 -22.905 12.104 1.00 78.12 98 VAL A CA 1
ATOM 697 C C . VAL A 1 98 ? 4.227 -22.084 13.397 1.00 78.12 98 VAL A C 1
ATOM 699 O O . VAL A 1 98 ? 4.810 -22.473 14.407 1.00 78.12 98 VAL A O 1
ATOM 702 N N . ARG A 1 99 ? 3.495 -20.967 13.400 1.00 74.31 99 ARG A N 1
ATOM 703 C CA . ARG A 1 99 ? 3.410 -20.043 14.541 1.00 74.31 99 ARG A CA 1
ATOM 704 C C . ARG A 1 99 ? 2.666 -20.630 15.733 1.00 74.31 99 ARG A C 1
ATOM 706 O O . ARG A 1 99 ? 3.078 -20.426 16.875 1.00 74.31 99 ARG A O 1
ATOM 713 N N . ASP A 1 100 ? 1.596 -21.381 15.499 1.00 72.56 100 ASP A N 1
ATOM 714 C CA . ASP A 1 100 ? 0.879 -22.061 16.579 1.00 72.56 100 ASP A CA 1
ATOM 715 C C . ASP A 1 100 ? 1.755 -23.135 17.238 1.00 72.56 100 ASP A C 1
ATOM 717 O O . ASP A 1 100 ? 1.801 -23.224 18.466 1.00 72.56 100 ASP A O 1
ATOM 721 N N . GLN A 1 101 ? 2.537 -23.877 16.451 1.00 80.38 101 GLN A N 1
ATOM 722 C CA . GLN A 1 101 ? 3.511 -24.836 16.977 1.00 80.38 101 GLN A CA 1
ATOM 723 C C . GLN A 1 101 ? 4.640 -24.143 17.761 1.00 80.38 101 GLN A C 1
ATOM 725 O O . GLN A 1 101 ? 4.998 -24.612 18.843 1.00 80.38 101 GLN A O 1
ATOM 730 N N . ILE A 1 102 ? 5.137 -22.989 17.293 1.00 80.31 102 ILE A N 1
ATOM 731 C CA . ILE A 1 102 ? 6.098 -22.159 18.042 1.00 80.31 102 ILE A CA 1
ATOM 732 C C . ILE A 1 102 ? 5.510 -21.740 19.395 1.00 80.31 102 ILE A C 1
ATOM 734 O O . ILE A 1 102 ? 6.166 -21.912 20.421 1.00 80.31 102 ILE A O 1
ATOM 738 N N . ARG A 1 103 ? 4.262 -21.253 19.439 1.00 78.94 103 ARG A N 1
ATOM 739 C CA . ARG A 1 103 ? 3.603 -20.862 20.701 1.00 78.94 103 ARG A CA 1
ATOM 740 C C . ARG A 1 103 ? 3.470 -22.031 21.671 1.00 78.94 103 ARG A C 1
ATOM 742 O O . ARG A 1 103 ? 3.668 -21.844 22.872 1.00 78.94 103 ARG A O 1
ATOM 749 N N . VAL A 1 104 ? 3.136 -23.222 21.174 1.00 79.12 104 VAL A N 1
ATOM 750 C CA . VAL A 1 104 ? 3.072 -24.440 21.996 1.00 79.12 104 VAL A CA 1
ATOM 751 C C . VAL A 1 104 ? 4.450 -24.758 22.576 1.00 79.12 104 VAL A C 1
ATOM 753 O O . VAL A 1 104 ? 4.563 -24.893 23.796 1.00 79.12 104 VAL A O 1
ATOM 756 N N . ALA A 1 105 ? 5.494 -24.780 21.741 1.00 76.81 105 ALA A N 1
ATOM 757 C CA . ALA A 1 105 ? 6.866 -25.026 22.178 1.00 76.81 105 ALA A CA 1
ATOM 758 C C . ALA A 1 105 ? 7.325 -23.986 23.213 1.00 76.81 105 ALA A C 1
ATOM 760 O O . ALA A 1 105 ? 7.850 -24.349 24.259 1.00 76.81 105 ALA A O 1
ATOM 761 N N . GLN A 1 106 ? 7.051 -22.697 22.994 1.00 74.44 106 GLN A N 1
ATOM 762 C CA . GLN A 1 106 ? 7.366 -21.618 23.937 1.00 74.44 106 GLN A CA 1
ATOM 763 C C . GLN A 1 106 ? 6.602 -21.737 25.258 1.00 74.44 106 GLN A C 1
ATOM 765 O O . GLN A 1 106 ? 7.163 -21.483 26.324 1.00 74.44 106 GLN A O 1
ATOM 770 N N . SER A 1 107 ? 5.317 -22.095 25.207 1.00 73.31 107 SER A N 1
ATOM 771 C CA . SER A 1 107 ? 4.496 -22.276 26.404 1.00 73.31 107 SER A CA 1
ATOM 772 C C . SER A 1 107 ? 5.037 -23.420 27.253 1.00 73.31 107 SER A C 1
ATOM 774 O O . SER A 1 107 ? 5.287 -23.240 28.444 1.00 73.31 107 SER A O 1
ATOM 776 N N . ARG A 1 108 ? 5.320 -24.567 26.628 1.00 81.75 108 ARG A N 1
ATOM 777 C CA . ARG A 1 108 ? 5.931 -25.714 27.305 1.00 81.75 108 ARG A CA 1
ATOM 778 C C . ARG A 1 108 ? 7.323 -25.391 27.807 1.00 81.75 108 ARG A C 1
ATOM 780 O O . ARG A 1 108 ? 7.627 -25.675 28.956 1.00 81.75 108 ARG A O 1
ATOM 787 N N . LEU A 1 109 ? 8.118 -24.657 27.034 1.00 84.62 109 LEU A N 1
ATOM 788 C CA . LEU A 1 109 ? 9.430 -24.191 27.459 1.00 84.62 109 LEU A CA 1
ATOM 789 C C . LEU A 1 109 ? 9.378 -23.336 28.723 1.00 84.62 109 LEU A C 1
ATOM 791 O O . LEU A 1 109 ? 10.385 -23.292 29.406 1.00 84.62 109 LEU A O 1
ATOM 795 N N . LYS A 1 110 ? 8.257 -22.708 29.107 1.00 79.06 110 LYS A N 1
ATOM 796 C CA . LYS A 1 110 ? 8.147 -21.995 30.397 1.00 79.06 110 LYS A CA 1
ATOM 797 C C . LYS A 1 110 ? 8.107 -22.947 31.591 1.00 79.06 110 LYS A C 1
ATOM 799 O O . LYS A 1 110 ? 8.748 -22.658 32.601 1.00 79.06 110 LYS A O 1
ATOM 804 N N . TYR A 1 111 ? 7.452 -24.097 31.464 1.00 83.38 111 TYR A N 1
ATOM 805 C CA . TYR A 1 111 ? 7.148 -24.990 32.589 1.00 83.38 111 TYR A CA 1
ATOM 806 C C . TYR A 1 111 ? 7.931 -26.312 32.566 1.00 83.38 111 TYR A C 1
ATOM 808 O O . TYR A 1 111 ? 8.238 -26.84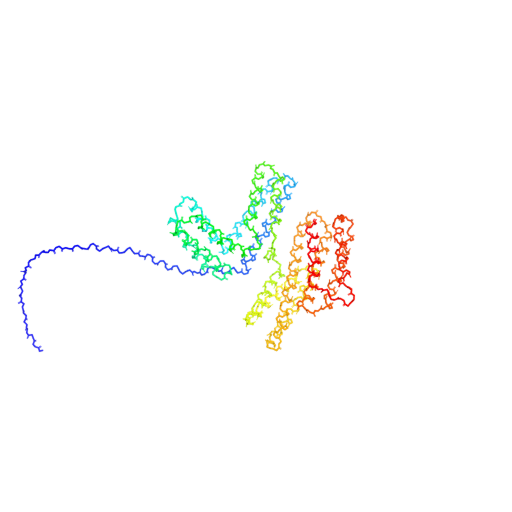3 33.627 1.00 83.38 111 TYR A O 1
ATOM 816 N N . ASP A 1 112 ? 8.339 -26.770 31.384 1.00 87.50 112 ASP A N 1
ATOM 817 C CA . ASP A 1 112 ? 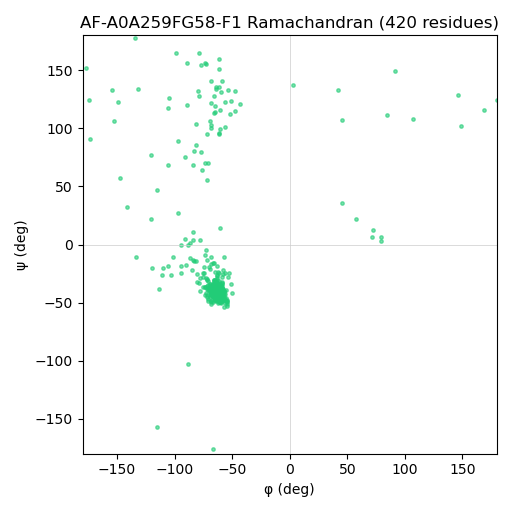9.047 -28.029 31.155 1.00 87.50 112 ASP A CA 1
ATOM 818 C C . ASP A 1 112 ? 10.573 -27.824 31.020 1.00 87.50 112 ASP A C 1
ATOM 820 O O . ASP A 1 112 ? 11.077 -26.705 30.828 1.00 87.50 112 ASP A O 1
ATOM 824 N N . GLU A 1 113 ? 11.323 -28.926 31.122 1.00 86.62 113 GLU A N 1
ATOM 825 C CA . GLU A 1 113 ? 12.759 -28.991 30.827 1.00 86.62 113 GLU A CA 1
ATOM 826 C C . GLU A 1 113 ? 13.033 -29.023 29.316 1.00 86.62 113 GLU A C 1
ATOM 828 O O . GLU A 1 113 ? 12.231 -29.523 28.529 1.00 86.62 113 GLU A O 1
ATOM 833 N N . THR A 1 114 ? 14.212 -28.563 28.888 1.00 86.62 114 THR A N 1
ATOM 834 C CA . THR A 1 114 ? 14.542 -28.449 27.455 1.00 86.62 114 THR A CA 1
ATOM 835 C C . THR A 1 114 ? 14.478 -29.780 26.702 1.00 86.62 114 THR A C 1
ATOM 837 O O . THR A 1 114 ? 14.014 -29.806 25.566 1.00 86.62 114 THR A O 1
ATOM 840 N N . LYS A 1 115 ? 14.857 -30.896 27.341 1.00 85.44 115 LYS A N 1
ATOM 841 C CA . LYS A 1 115 ? 14.779 -32.251 26.758 1.00 85.44 115 LYS A CA 1
ATOM 842 C C . LYS A 1 115 ? 13.349 -32.698 26.452 1.00 85.44 115 LYS A C 1
ATOM 844 O O . LYS A 1 115 ? 13.138 -33.509 25.559 1.00 85.44 115 LYS A O 1
ATOM 849 N N . VAL A 1 116 ? 12.382 -32.186 27.209 1.00 86.88 116 VAL A N 1
ATOM 850 C CA . VAL A 1 116 ? 10.957 -32.497 27.046 1.00 86.88 116 VAL A CA 1
ATOM 851 C C . VAL A 1 116 ? 10.345 -31.681 25.902 1.00 86.88 116 VAL A C 1
ATOM 853 O O . VAL A 1 116 ? 9.378 -32.126 25.288 1.00 86.88 116 VAL A O 1
ATOM 856 N N . VAL A 1 117 ? 10.934 -30.521 25.596 1.00 86.62 117 VAL A N 1
ATOM 857 C CA . VAL A 1 117 ? 10.475 -29.588 24.555 1.00 86.62 117 VAL A CA 1
ATOM 858 C C . VAL A 1 117 ? 11.191 -29.802 23.218 1.00 86.62 117 VAL A C 1
ATOM 860 O O . VAL A 1 117 ? 10.623 -29.493 22.179 1.00 86.62 117 VAL A O 1
ATOM 863 N N . GLU A 1 118 ? 12.405 -30.364 23.192 1.00 86.56 118 GLU A N 1
ATOM 864 C CA . GLU A 1 118 ? 13.146 -30.635 21.943 1.00 86.56 118 GLU A CA 1
ATOM 865 C C . GLU A 1 118 ? 12.322 -31.378 20.866 1.00 86.56 118 GLU A C 1
ATOM 867 O O . GLU A 1 118 ? 12.378 -30.964 19.704 1.00 86.56 118 GLU A O 1
ATOM 872 N N . PRO A 1 119 ? 11.503 -32.400 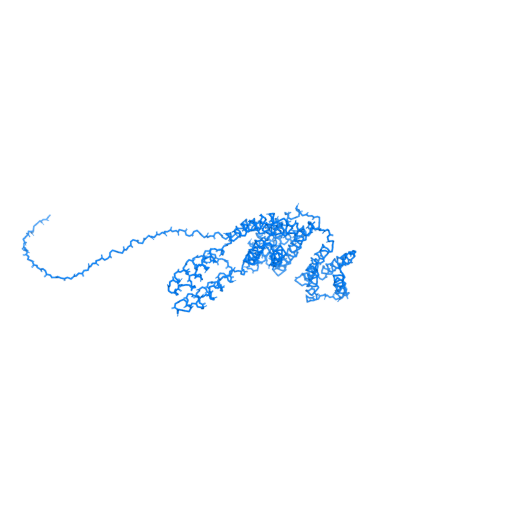21.197 1.00 88.19 119 PRO A N 1
ATOM 873 C CA . PRO A 1 119 ? 10.648 -33.062 20.211 1.00 88.19 119 PRO A CA 1
ATOM 874 C C . PRO A 1 119 ? 9.599 -32.143 19.561 1.00 88.19 119 PRO A C 1
ATOM 876 O O . PRO A 1 119 ? 9.179 -32.413 18.436 1.00 88.19 119 PRO A O 1
ATOM 879 N N . ASP A 1 120 ? 9.211 -31.043 20.216 1.00 84.12 120 ASP A N 1
ATOM 880 C CA . ASP A 1 120 ? 8.224 -30.085 19.697 1.00 84.12 120 ASP A CA 1
ATOM 881 C C . ASP A 1 120 ? 8.772 -29.253 18.529 1.00 84.12 120 ASP A C 1
ATOM 883 O O . ASP A 1 120 ? 7.998 -28.619 17.812 1.00 84.12 120 ASP A O 1
ATOM 887 N N . LEU A 1 121 ? 10.091 -29.274 18.289 1.00 86.00 121 LEU A N 1
ATOM 888 C CA . LEU A 1 121 ? 10.684 -28.624 17.119 1.00 86.00 121 LEU A CA 1
ATOM 889 C C . LEU A 1 121 ? 10.452 -29.415 15.824 1.00 86.00 121 LEU A C 1
ATOM 891 O O . LEU A 1 121 ? 10.457 -28.828 14.745 1.00 86.00 121 LEU A O 1
ATOM 895 N N . VAL A 1 122 ? 10.226 -30.733 15.905 1.00 80.31 122 VAL A N 1
ATOM 896 C CA . VAL A 1 122 ? 10.062 -31.598 14.721 1.00 80.31 122 VAL A CA 1
ATOM 897 C C . VAL A 1 122 ? 8.842 -31.195 13.879 1.00 80.31 122 VAL A C 1
ATOM 899 O O . VAL A 1 122 ? 9.005 -31.012 12.670 1.00 80.31 122 VAL A O 1
ATOM 902 N N . PRO A 1 123 ? 7.646 -30.973 14.462 1.00 70.00 123 PRO A N 1
ATOM 903 C CA . PRO A 1 123 ? 6.515 -30.430 13.714 1.00 70.00 123 PRO A CA 1
ATOM 904 C C . PRO A 1 123 ? 6.790 -29.054 13.090 1.00 70.00 123 PRO A C 1
ATOM 906 O O . PRO A 1 123 ? 6.295 -28.791 11.999 1.00 70.00 123 PRO A O 1
ATOM 909 N N . ILE A 1 124 ? 7.597 -28.200 13.736 1.00 78.06 124 ILE A N 1
ATOM 910 C CA . ILE A 1 124 ? 7.931 -26.858 13.226 1.00 78.06 124 ILE A CA 1
ATOM 911 C C . ILE A 1 124 ? 8.799 -26.970 11.964 1.00 78.06 124 ILE A C 1
ATOM 913 O O . ILE A 1 124 ? 8.518 -26.293 10.977 1.00 78.06 124 ILE A O 1
ATOM 917 N N . TYR A 1 125 ? 9.800 -27.861 11.949 1.00 76.31 125 TYR A N 1
ATOM 918 C CA . TYR A 1 125 ? 10.597 -28.136 10.744 1.00 76.31 125 TYR A CA 1
ATOM 919 C C . TYR A 1 125 ? 9.740 -28.654 9.588 1.00 76.31 125 TYR A C 1
ATOM 921 O O . TYR A 1 125 ? 9.848 -28.135 8.481 1.00 76.31 125 TYR A O 1
ATOM 929 N N . ALA A 1 126 ? 8.854 -29.619 9.855 1.00 64.69 126 ALA A N 1
ATOM 930 C CA . ALA A 1 126 ? 7.961 -30.168 8.835 1.00 64.69 126 ALA A CA 1
ATOM 931 C C . ALA A 1 126 ? 7.021 -29.096 8.255 1.00 64.69 126 ALA A C 1
ATOM 933 O O . ALA A 1 126 ? 6.788 -29.051 7.048 1.00 64.69 126 ALA A O 1
ATOM 934 N N . SER A 1 127 ? 6.513 -28.196 9.102 1.00 70.38 127 SER A N 1
ATOM 935 C CA . SER A 1 127 ? 5.688 -27.075 8.651 1.00 70.38 127 SER A CA 1
ATOM 936 C C . SER A 1 127 ? 6.494 -26.043 7.852 1.00 70.38 127 SER A C 1
ATOM 938 O O . SER A 1 127 ? 5.949 -25.480 6.911 1.00 70.38 127 SER A O 1
ATOM 940 N N . LEU A 1 128 ? 7.775 -25.806 8.178 1.00 72.50 128 LEU A N 1
ATOM 941 C CA . LEU A 1 128 ? 8.667 -24.944 7.387 1.00 72.50 128 LEU A CA 1
ATOM 942 C C . LEU A 1 128 ? 9.010 -25.555 6.020 1.00 72.50 128 LEU A C 1
ATOM 944 O O . LEU A 1 128 ? 9.078 -24.813 5.045 1.00 72.50 128 LEU A O 1
ATOM 948 N N . ASP A 1 129 ? 9.205 -26.876 5.936 1.00 69.94 129 ASP A N 1
ATOM 949 C CA . ASP A 1 129 ? 9.400 -27.586 4.659 1.00 69.94 129 ASP A CA 1
ATOM 950 C C . ASP A 1 129 ? 8.176 -27.413 3.745 1.00 69.94 129 ASP A C 1
ATOM 952 O O . ASP A 1 129 ? 8.308 -27.168 2.550 1.00 69.94 129 ASP A O 1
ATOM 956 N N . ALA A 1 130 ? 6.966 -27.454 4.314 1.00 59.59 130 ALA A N 1
ATOM 957 C CA . ALA A 1 130 ? 5.724 -27.276 3.561 1.00 59.59 130 ALA A CA 1
ATOM 958 C C . ALA A 1 130 ? 5.540 -25.865 2.967 1.00 59.59 130 ALA A C 1
ATOM 960 O O . ALA A 1 130 ? 4.688 -25.684 2.097 1.00 59.59 130 ALA A O 1
ATOM 961 N N . ILE A 1 131 ? 6.311 -24.875 3.429 1.00 63.03 131 ILE A N 1
ATOM 962 C CA . ILE A 1 131 ? 6.275 -23.488 2.947 1.00 63.03 131 ILE A CA 1
ATOM 963 C C . ILE A 1 131 ? 7.633 -23.027 2.394 1.00 63.03 131 ILE A C 1
ATOM 965 O O . ILE A 1 131 ? 7.876 -21.827 2.321 1.00 63.03 131 ILE A O 1
ATOM 969 N N . GLU A 1 132 ? 8.516 -23.947 1.991 1.00 62.66 132 GLU A N 1
ATOM 970 C CA . GLU A 1 132 ? 9.914 -23.663 1.613 1.00 62.66 132 GLU A CA 1
ATOM 971 C C . GLU A 1 132 ? 10.103 -22.576 0.538 1.00 62.66 132 GLU A C 1
ATOM 973 O O . GLU A 1 132 ? 11.104 -21.860 0.552 1.00 62.66 132 GLU A O 1
ATOM 978 N N . ASP A 1 133 ? 9.115 -22.397 -0.343 1.00 55.72 133 ASP A N 1
ATOM 979 C CA . ASP A 1 133 ? 9.115 -21.394 -1.417 1.00 55.72 133 ASP A CA 1
ATOM 980 C C . ASP A 1 133 ? 9.012 -19.939 -0.912 1.00 55.72 133 ASP A C 1
ATOM 982 O O . ASP A 1 133 ? 9.170 -18.978 -1.676 1.00 55.72 133 ASP A O 1
ATOM 986 N N . LEU A 1 134 ? 8.713 -19.744 0.373 1.00 57.56 134 LEU A N 1
ATOM 987 C CA . LEU A 1 134 ? 8.596 -18.434 0.994 1.00 57.56 134 LEU A CA 1
ATOM 988 C C . LEU A 1 134 ? 9.986 -17.848 1.307 1.00 57.56 134 LEU A C 1
ATOM 990 O O . LEU A 1 134 ? 10.802 -18.451 2.000 1.00 57.56 134 LEU A O 1
ATOM 994 N N . ALA A 1 135 ? 10.239 -16.615 0.855 1.00 54.84 135 ALA A N 1
ATOM 995 C CA . ALA A 1 135 ? 11.552 -15.966 0.958 1.00 54.84 135 ALA A CA 1
ATOM 996 C C . ALA A 1 135 ? 12.100 -15.840 2.397 1.00 54.84 135 ALA A C 1
ATOM 998 O O . ALA A 1 135 ? 13.314 -15.761 2.575 1.00 54.84 135 ALA A O 1
ATOM 999 N N . ALA A 1 136 ? 11.229 -15.825 3.414 1.00 63.34 136 ALA A N 1
ATOM 1000 C CA . ALA A 1 136 ? 11.616 -15.734 4.824 1.00 63.34 136 ALA A CA 1
ATOM 1001 C C . ALA A 1 136 ? 12.003 -17.085 5.464 1.00 63.34 136 ALA A C 1
ATOM 1003 O O . ALA A 1 136 ? 12.613 -17.106 6.536 1.00 63.34 136 ALA A O 1
ATOM 1004 N N . VAL A 1 137 ? 11.686 -18.220 4.828 1.00 74.38 137 VAL A N 1
ATOM 1005 C CA . VAL A 1 137 ? 11.902 -19.561 5.404 1.00 74.38 137 VAL A CA 1
ATOM 1006 C C . VAL A 1 137 ? 13.371 -19.903 5.646 1.00 74.38 137 VAL A C 1
ATOM 1008 O O . VAL A 1 137 ? 13.656 -20.455 6.710 1.00 74.38 137 VAL A O 1
ATOM 1011 N N . PRO A 1 138 ? 14.332 -19.544 4.772 1.00 77.56 138 PRO A N 1
ATOM 1012 C CA . PRO A 1 138 ? 15.746 -19.772 5.064 1.00 77.56 138 PRO A CA 1
ATOM 1013 C C . PRO A 1 138 ? 16.205 -19.103 6.369 1.00 77.56 138 PRO A C 1
ATOM 1015 O O . PRO A 1 138 ? 16.936 -19.707 7.152 1.00 77.56 138 PRO A O 1
ATOM 1018 N N . GLN A 1 139 ? 15.731 -17.883 6.643 1.00 73.38 139 GLN A N 1
ATOM 1019 C CA . GLN A 1 139 ? 16.048 -17.168 7.881 1.00 73.38 139 GLN A CA 1
ATOM 1020 C C . GLN A 1 139 ? 15.339 -17.790 9.092 1.00 73.38 139 GLN A C 1
ATOM 1022 O O . GLN A 1 139 ? 15.965 -17.993 10.132 1.00 73.38 139 GLN A O 1
ATOM 1027 N N . ALA A 1 140 ? 14.056 -18.139 8.955 1.00 80.12 140 ALA A N 1
ATOM 1028 C CA . ALA A 1 140 ? 13.298 -18.817 10.006 1.00 80.12 140 ALA A CA 1
ATOM 1029 C C . ALA A 1 140 ? 13.934 -20.168 10.388 1.00 80.12 140 ALA A C 1
ATOM 1031 O O . ALA A 1 140 ? 14.046 -20.492 11.568 1.00 80.12 140 ALA A O 1
ATOM 1032 N N . ARG A 1 141 ? 14.430 -20.929 9.405 1.00 88.88 141 ARG A N 1
ATOM 1033 C CA . ARG A 1 141 ? 15.137 -22.196 9.633 1.00 88.88 141 ARG A CA 1
ATOM 1034 C C . ARG A 1 141 ? 16.445 -22.003 10.390 1.00 88.88 141 ARG A C 1
ATOM 1036 O O . ARG A 1 141 ? 16.690 -22.734 11.341 1.00 88.88 141 ARG A O 1
ATOM 1043 N N . ALA A 1 142 ? 17.233 -20.989 10.038 1.00 86.38 142 ALA A N 1
ATOM 1044 C CA . ALA A 1 142 ? 18.478 -20.695 10.745 1.00 86.38 142 ALA A CA 1
ATOM 1045 C C . ALA A 1 142 ? 18.250 -20.407 12.243 1.00 86.38 142 ALA A C 1
ATOM 1047 O O . ALA A 1 142 ? 19.012 -20.879 13.086 1.00 86.38 142 ALA A O 1
ATOM 1048 N N . HIS A 1 143 ? 17.181 -19.683 12.591 1.00 89.31 143 HIS A N 1
ATOM 1049 C CA . HIS A 1 143 ? 16.800 -19.469 13.991 1.00 89.31 143 HIS A CA 1
ATOM 1050 C C . HIS A 1 143 ? 16.306 -20.757 14.665 1.00 89.31 143 HIS A C 1
ATOM 1052 O O . HIS A 1 143 ? 16.640 -21.016 15.821 1.00 89.31 143 HIS A O 1
ATOM 1058 N N . LEU A 1 144 ? 15.577 -21.618 13.950 1.00 92.75 144 LEU A N 1
ATOM 1059 C CA . LEU A 1 144 ? 15.119 -22.900 14.491 1.00 92.75 144 LEU A CA 1
ATOM 1060 C C . LEU A 1 144 ? 16.286 -23.867 14.777 1.00 92.75 144 LEU A C 1
ATOM 1062 O O . LEU A 1 144 ? 16.297 -24.515 15.829 1.00 92.75 144 LEU A O 1
ATOM 1066 N N . ASP A 1 145 ? 17.310 -23.888 13.918 1.00 94.06 145 ASP A N 1
ATOM 1067 C CA . ASP A 1 145 ? 18.552 -24.645 14.133 1.00 94.06 145 ASP A CA 1
ATOM 1068 C C . ASP A 1 145 ? 19.271 -24.174 15.411 1.00 94.06 145 ASP A C 1
ATOM 1070 O O . ASP A 1 145 ? 19.730 -24.978 16.233 1.00 94.06 145 ASP A O 1
ATOM 1074 N N . GLN A 1 146 ? 19.324 -22.854 15.627 1.00 91.38 146 GLN A N 1
ATOM 1075 C CA . GLN A 1 146 ? 19.900 -22.258 16.834 1.00 91.38 146 GLN A CA 1
ATOM 1076 C C . GLN A 1 146 ? 19.065 -22.569 18.081 1.00 91.38 146 GLN A C 1
ATOM 1078 O O . GLN A 1 146 ? 19.633 -22.891 19.129 1.00 91.38 146 GLN A O 1
ATOM 1083 N N . ALA A 1 147 ? 17.733 -22.545 17.983 1.00 89.94 147 ALA A N 1
ATOM 1084 C CA . ALA A 1 147 ? 16.846 -22.954 19.070 1.00 89.94 147 ALA A CA 1
ATOM 1085 C C . ALA A 1 147 ? 17.113 -24.410 19.478 1.00 89.94 147 ALA A C 1
ATOM 1087 O O . ALA A 1 147 ? 17.278 -24.697 20.666 1.00 89.94 147 ALA A O 1
ATOM 1088 N N . GLN A 1 148 ? 17.248 -25.318 18.506 1.00 93.00 148 GLN A N 1
ATOM 1089 C CA . GLN A 1 148 ? 17.564 -26.722 18.766 1.00 93.00 148 GLN A CA 1
ATOM 1090 C C . GLN A 1 148 ? 18.925 -26.890 19.453 1.00 93.00 148 GLN A C 1
ATOM 1092 O O . GLN A 1 148 ? 19.040 -27.640 20.426 1.00 93.00 148 GLN A O 1
ATOM 1097 N N . ALA A 1 149 ? 19.957 -26.184 18.983 1.00 93.81 149 ALA A N 1
ATOM 1098 C CA . ALA A 1 149 ? 21.280 -26.224 19.603 1.00 93.81 149 ALA A CA 1
ATOM 1099 C C . ALA A 1 149 ? 21.235 -25.776 21.075 1.00 93.81 149 ALA A C 1
ATOM 1101 O O . ALA A 1 149 ? 21.844 -26.413 21.936 1.00 93.81 149 ALA A O 1
ATOM 1102 N N . ARG A 1 150 ? 20.463 -24.727 21.380 1.00 92.00 150 ARG A N 1
ATOM 1103 C CA . ARG A 1 150 ? 20.291 -24.204 22.743 1.00 92.00 150 ARG A CA 1
ATOM 1104 C C . ARG A 1 150 ? 19.462 -25.127 23.641 1.00 92.00 150 ARG A C 1
ATOM 1106 O O . ARG A 1 150 ? 19.778 -25.265 24.821 1.00 92.00 150 ARG A O 1
ATOM 1113 N N . LEU A 1 151 ? 18.453 -25.822 23.106 1.00 90.81 151 LEU A N 1
ATOM 1114 C CA . LEU A 1 151 ? 17.714 -26.838 23.871 1.00 90.81 151 LEU A CA 1
ATOM 1115 C C . LEU A 1 151 ? 18.626 -27.997 24.303 1.00 90.81 151 LEU A C 1
ATOM 1117 O O . LEU A 1 151 ? 18.556 -28.427 25.459 1.00 90.81 151 LEU A O 1
ATOM 1121 N N . LYS A 1 152 ? 19.531 -28.443 23.421 1.00 91.19 152 LYS A N 1
ATOM 1122 C CA . LYS A 1 152 ? 20.503 -29.516 23.708 1.00 91.19 152 LYS A CA 1
ATOM 1123 C C . LYS A 1 152 ? 21.497 -29.152 24.810 1.00 91.19 152 LYS A C 1
ATOM 1125 O O . LYS A 1 152 ? 21.917 -30.029 25.562 1.00 91.19 152 LYS A O 1
ATOM 1130 N N . THR A 1 153 ? 21.859 -27.875 24.932 1.00 91.69 153 THR A N 1
ATOM 1131 C CA . THR A 1 153 ? 22.755 -27.378 25.990 1.00 91.69 153 THR A CA 1
ATOM 1132 C C . THR A 1 153 ? 22.022 -26.966 27.268 1.00 91.69 153 THR A C 1
ATOM 1134 O O . THR A 1 153 ? 22.666 -26.561 28.234 1.00 91.69 153 THR A O 1
ATOM 1137 N N . GLY A 1 154 ? 20.690 -27.079 27.306 1.00 91.06 154 GLY A N 1
ATOM 1138 C CA . GLY A 1 154 ? 19.878 -26.678 28.457 1.00 91.06 154 GLY A CA 1
ATOM 1139 C C . GLY A 1 154 ? 19.615 -25.171 28.560 1.00 91.06 154 GLY A C 1
ATOM 1140 O O . GLY A 1 154 ? 19.013 -24.732 29.540 1.00 91.06 154 GLY A O 1
ATOM 1141 N N . ASP A 1 155 ? 20.012 -24.364 27.568 1.00 91.31 155 ASP A N 1
ATOM 1142 C CA . ASP A 1 155 ? 19.766 -22.916 27.545 1.00 91.31 155 ASP A CA 1
ATOM 1143 C C . ASP A 1 155 ? 18.315 -22.603 27.149 1.00 91.31 155 ASP A C 1
ATOM 1145 O O . ASP A 1 155 ? 17.991 -22.220 26.023 1.00 91.31 155 ASP A O 1
ATOM 1149 N N . LYS A 1 156 ? 17.428 -22.737 28.134 1.00 86.94 156 LYS A N 1
ATOM 1150 C CA . LYS A 1 156 ? 15.996 -22.427 28.041 1.00 86.94 156 LYS A CA 1
ATOM 1151 C C . LYS A 1 156 ? 15.736 -20.974 27.618 1.00 86.94 156 LYS A C 1
ATOM 1153 O O . LYS A 1 156 ? 14.860 -20.715 26.797 1.00 86.94 156 LYS A O 1
ATOM 1158 N N . SER A 1 157 ? 16.518 -20.026 28.140 1.00 80.62 157 SER A N 1
ATOM 1159 C CA . SER A 1 157 ? 16.349 -18.591 27.860 1.00 80.62 157 SER A CA 1
ATOM 1160 C C . SER A 1 157 ? 16.730 -18.223 26.429 1.00 80.62 157 SER A C 1
ATOM 1162 O O . SER A 1 157 ? 16.120 -17.362 25.797 1.00 80.62 157 SER A O 1
ATOM 1164 N N . GLY A 1 158 ? 17.773 -18.858 25.913 1.00 79.25 158 GLY A N 1
ATOM 1165 C CA . GLY A 1 158 ? 18.227 -18.651 24.561 1.00 79.25 158 GLY A CA 1
ATOM 1166 C C . GLY A 1 158 ? 17.355 -19.377 23.551 1.00 79.25 158 GLY A C 1
ATOM 1167 O O . GLY A 1 158 ? 17.044 -18.794 22.522 1.00 79.25 158 GLY A O 1
ATOM 1168 N N . ALA A 1 159 ? 16.919 -20.604 23.847 1.00 82.69 159 ALA A N 1
ATOM 1169 C CA . ALA A 1 159 ? 15.983 -21.325 22.988 1.00 82.69 159 ALA A CA 1
ATOM 1170 C C . ALA A 1 159 ? 14.670 -20.546 22.808 1.00 82.69 159 ALA A C 1
ATOM 1172 O O . ALA A 1 159 ? 14.174 -20.440 21.692 1.00 82.69 159 ALA A O 1
ATOM 1173 N N . ALA A 1 160 ? 14.154 -19.924 23.876 1.00 73.88 160 ALA A N 1
ATOM 1174 C CA . ALA A 1 160 ? 12.984 -19.051 23.793 1.00 73.88 160 ALA A CA 1
ATOM 1175 C C . ALA A 1 160 ? 13.215 -17.851 22.855 1.00 73.88 160 ALA A C 1
ATOM 1177 O O . ALA A 1 160 ? 12.380 -17.587 21.995 1.00 73.88 160 ALA A O 1
ATOM 1178 N N . ARG A 1 161 ? 14.371 -17.179 22.975 1.00 72.69 161 ARG A N 1
ATOM 1179 C CA . ARG A 1 161 ? 14.743 -16.039 22.119 1.00 72.69 161 ARG A CA 1
ATOM 1180 C C . ARG A 1 161 ? 14.874 -16.416 20.646 1.00 72.69 161 ARG A C 1
ATOM 1182 O O . ARG A 1 161 ? 14.459 -15.647 19.790 1.00 72.69 161 ARG A O 1
ATOM 1189 N N . GLU A 1 162 ? 15.439 -17.581 20.350 1.00 86.81 162 GLU A N 1
ATOM 1190 C CA . GLU A 1 162 ? 15.528 -18.047 18.964 1.00 86.81 162 GLU A CA 1
ATOM 1191 C C . GLU A 1 162 ? 14.154 -18.432 18.411 1.00 86.81 162 GLU A C 1
ATOM 1193 O O . GLU A 1 162 ? 13.848 -18.086 17.278 1.00 86.81 162 GLU A O 1
ATOM 1198 N N . LEU A 1 163 ? 13.278 -19.050 19.214 1.00 74.38 163 LEU A N 1
ATOM 1199 C CA . LEU A 1 163 ? 11.888 -19.307 18.814 1.00 74.38 163 LEU A CA 1
ATOM 1200 C C . LEU A 1 163 ? 11.109 -18.009 18.531 1.00 74.38 163 LEU A C 1
ATOM 1202 O O . LEU A 1 163 ? 10.349 -17.964 17.565 1.00 74.38 163 LEU A O 1
ATOM 1206 N N . ASP A 1 164 ? 11.330 -16.946 19.313 1.00 66.19 164 ASP A N 1
ATOM 1207 C CA . ASP A 1 164 ? 10.786 -15.610 19.016 1.00 66.19 164 ASP A CA 1
ATOM 1208 C C . ASP A 1 164 ? 11.321 -15.063 17.680 1.00 66.19 164 ASP A C 1
ATOM 1210 O O . ASP A 1 164 ? 10.585 -14.436 16.918 1.00 66.19 164 ASP A O 1
ATOM 1214 N N . ALA A 1 165 ? 12.592 -15.319 17.362 1.00 67.69 165 ALA A N 1
ATOM 1215 C CA . ALA A 1 165 ? 13.200 -14.899 16.103 1.00 67.69 165 ALA A CA 1
ATOM 1216 C C . ALA A 1 165 ? 12.671 -15.687 14.888 1.00 67.69 165 ALA A C 1
ATOM 1218 O O . ALA A 1 165 ? 12.533 -15.106 13.809 1.00 67.69 165 ALA A O 1
ATOM 1219 N N . VAL A 1 166 ? 12.299 -16.966 15.059 1.00 75.00 166 VAL A N 1
ATOM 1220 C CA . VAL A 1 166 ? 11.558 -17.732 14.036 1.00 75.00 166 VAL A CA 1
ATOM 1221 C C . VAL A 1 166 ? 10.207 -17.064 13.752 1.00 75.00 166 VAL A C 1
ATOM 1223 O O . VAL A 1 166 ? 9.895 -16.805 12.590 1.00 75.00 166 VAL A O 1
ATOM 1226 N N . ASP A 1 167 ? 9.425 -16.736 14.791 1.00 64.88 167 ASP A N 1
ATOM 1227 C CA . ASP A 1 167 ? 8.129 -16.047 14.636 1.00 64.88 167 ASP A CA 1
ATOM 1228 C C . ASP A 1 167 ? 8.302 -14.684 13.943 1.00 64.88 167 ASP A C 1
ATOM 1230 O O . ASP A 1 167 ? 7.580 -14.366 12.997 1.00 64.88 167 ASP A O 1
ATOM 1234 N N . ALA A 1 168 ? 9.311 -13.906 14.347 1.00 57.06 168 ALA A N 1
ATOM 1235 C CA . ALA A 1 168 ? 9.599 -12.587 13.787 1.00 57.06 168 ALA A CA 1
ATOM 1236 C C . ALA A 1 168 ? 10.027 -12.625 12.308 1.00 57.06 168 ALA A C 1
ATOM 1238 O O . ALA A 1 168 ? 9.610 -11.765 11.530 1.00 57.06 168 ALA A O 1
ATOM 1239 N N . ALA A 1 169 ? 10.830 -13.614 11.903 1.00 64.06 169 ALA A N 1
ATOM 1240 C CA . ALA A 1 169 ? 11.246 -13.777 10.509 1.00 64.06 169 ALA A CA 1
ATOM 1241 C C . ALA A 1 169 ? 10.042 -14.046 9.593 1.00 64.06 169 ALA A C 1
ATOM 1243 O O . ALA A 1 169 ? 9.934 -13.466 8.513 1.00 64.06 169 ALA A O 1
ATOM 1244 N N . LEU A 1 170 ? 9.098 -14.872 10.053 1.00 63.81 170 LEU A N 1
ATOM 1245 C CA . LEU A 1 170 ? 7.876 -15.193 9.312 1.00 63.81 170 LEU A CA 1
ATOM 1246 C C . LEU A 1 170 ? 6.883 -14.018 9.283 1.00 63.81 170 LEU A C 1
ATOM 1248 O O . LEU A 1 170 ? 6.162 -13.839 8.302 1.00 63.81 170 LEU A O 1
ATOM 1252 N N . LEU A 1 171 ? 6.898 -13.168 10.313 1.00 51.78 171 LEU A N 1
ATOM 1253 C CA . LEU A 1 171 ? 6.074 -11.959 10.409 1.00 51.78 171 LEU A CA 1
ATOM 1254 C C . LEU A 1 171 ? 6.408 -10.931 9.313 1.00 51.78 171 LEU A C 1
ATOM 1256 O O . LEU A 1 171 ? 5.519 -10.226 8.839 1.00 51.78 171 LEU A O 1
ATOM 1260 N N . TYR A 1 172 ? 7.663 -10.883 8.851 1.00 37.81 172 TYR A N 1
ATOM 1261 C CA . TYR A 1 172 ? 8.115 -9.953 7.807 1.00 37.81 172 TYR A CA 1
ATOM 1262 C C . TYR A 1 172 ? 7.516 -10.249 6.418 1.00 37.81 172 TYR A C 1
ATOM 1264 O O . TYR A 1 172 ? 7.519 -9.388 5.541 1.00 37.81 172 TYR A O 1
ATOM 1272 N N . GLN A 1 173 ? 6.962 -11.448 6.215 1.00 46.09 173 GLN A N 1
ATOM 1273 C CA . GLN A 1 173 ? 6.254 -11.821 4.990 1.00 46.09 173 GLN A CA 1
ATOM 1274 C C . GLN A 1 173 ? 4.732 -11.615 5.084 1.00 46.09 173 GLN A C 1
ATOM 1276 O O . GLN A 1 173 ? 4.067 -11.491 4.059 1.00 46.09 173 GLN A O 1
ATOM 1281 N N . GLU A 1 174 ? 4.189 -11.507 6.299 1.00 46.62 174 GLU A N 1
ATOM 1282 C CA . GLU A 1 174 ? 2.788 -11.151 6.575 1.00 46.62 174 GLU A CA 1
ATOM 1283 C C . GLU A 1 174 ? 2.549 -9.625 6.585 1.00 46.62 174 GLU A C 1
ATOM 1285 O O . GLU A 1 174 ? 1.482 -9.176 7.001 1.00 46.62 174 GLU A O 1
ATOM 1290 N N . ALA A 1 175 ? 3.521 -8.821 6.136 1.00 35.12 175 ALA A N 1
ATOM 1291 C CA . ALA A 1 175 ? 3.602 -7.362 6.293 1.00 35.12 175 ALA A CA 1
ATOM 1292 C C . ALA A 1 175 ? 2.461 -6.514 5.672 1.00 35.12 175 ALA A C 1
ATOM 1294 O O . ALA A 1 175 ? 2.596 -5.300 5.585 1.00 35.12 175 ALA A O 1
ATOM 1295 N N . ASP A 1 176 ? 1.333 -7.107 5.279 1.00 48.16 176 ASP A N 1
ATOM 1296 C CA . ASP A 1 176 ? 0.153 -6.403 4.764 1.00 48.16 176 ASP A CA 1
ATOM 1297 C C . ASP A 1 176 ? -0.997 -6.244 5.791 1.00 48.16 176 ASP A C 1
ATOM 1299 O O . ASP A 1 176 ? -1.928 -5.469 5.563 1.00 48.16 176 ASP A O 1
ATOM 1303 N N . LEU A 1 177 ? -0.946 -6.918 6.950 1.00 49.97 177 LEU A N 1
ATOM 1304 C CA . LEU A 1 177 ? -1.746 -6.592 8.146 1.00 49.97 177 LEU A CA 1
ATOM 1305 C C . LEU A 1 177 ? -0.920 -6.986 9.379 1.00 49.97 177 LEU A C 1
ATOM 1307 O O . LEU A 1 177 ? -0.595 -8.167 9.502 1.00 49.97 177 LEU A O 1
ATOM 1311 N N . PRO A 1 178 ? -0.608 -6.095 10.339 1.00 60.47 178 PRO A N 1
ATOM 1312 C CA . PRO A 1 178 ? 0.007 -6.508 11.598 1.00 60.47 178 PRO A CA 1
ATOM 1313 C C . PRO A 1 178 ? -1.047 -7.209 12.466 1.00 60.47 178 PRO A C 1
ATOM 1315 O O . PRO A 1 178 ? -1.511 -6.694 13.479 1.00 60.47 178 PRO A O 1
ATOM 1318 N N . LEU A 1 179 ? -1.452 -8.407 12.046 1.00 65.12 179 LEU A N 1
ATOM 1319 C CA . LEU A 1 179 ? -2.645 -9.119 12.492 1.00 65.12 179 LEU A CA 1
ATOM 1320 C C . LEU A 1 179 ? -2.629 -9.377 14.000 1.00 65.12 179 LEU A C 1
ATOM 1322 O O . LEU A 1 179 ? -3.652 -9.260 14.672 1.00 65.12 179 LEU A O 1
ATOM 1326 N N . ALA A 1 180 ? -1.440 -9.644 14.541 1.00 60.38 180 ALA A N 1
ATOM 1327 C CA . ALA A 1 180 ? -1.208 -9.770 15.972 1.00 60.38 180 ALA A CA 1
ATOM 1328 C C . ALA A 1 180 ? -1.435 -8.447 16.726 1.00 60.38 180 ALA A C 1
ATOM 1330 O O . ALA A 1 180 ? -2.076 -8.449 17.777 1.00 60.38 180 ALA A O 1
ATOM 1331 N N . ALA A 1 181 ? -0.962 -7.319 16.186 1.00 64.62 181 ALA A N 1
ATOM 1332 C CA . ALA A 1 181 ? -1.172 -6.002 16.781 1.00 64.62 181 ALA A CA 1
ATOM 1333 C C . ALA A 1 181 ? -2.647 -5.593 16.694 1.00 64.62 181 ALA A C 1
ATOM 1335 O O . ALA A 1 181 ? -3.241 -5.247 17.714 1.00 64.62 181 ALA A O 1
ATOM 1336 N N . THR A 1 182 ? -3.273 -5.725 15.517 1.00 76.12 182 THR A N 1
ATOM 1337 C CA . THR A 1 182 ? -4.707 -5.459 15.311 1.00 76.12 182 THR A CA 1
ATOM 1338 C C . THR A 1 182 ? -5.562 -6.278 16.279 1.00 76.12 182 THR A C 1
ATOM 1340 O O . THR A 1 182 ? -6.431 -5.727 16.949 1.00 76.12 182 THR A O 1
ATOM 1343 N N . ARG A 1 183 ? -5.269 -7.574 16.441 1.00 79.50 183 ARG A N 1
ATOM 1344 C CA . ARG A 1 183 ? -5.943 -8.449 17.412 1.00 79.50 183 ARG A CA 1
ATOM 1345 C C . ARG A 1 183 ? -5.712 -8.013 18.858 1.00 79.50 183 ARG A C 1
ATOM 1347 O O . ARG A 1 183 ? -6.644 -8.029 19.658 1.00 79.50 183 ARG A O 1
ATOM 1354 N N . GLY A 1 184 ? -4.491 -7.603 19.200 1.00 72.44 184 GLY A N 1
ATOM 1355 C CA . GLY A 1 184 ? -4.174 -7.046 20.515 1.00 72.44 184 GLY A CA 1
ATOM 1356 C C . GLY A 1 184 ? -5.021 -5.814 20.841 1.00 72.44 184 GLY A C 1
ATOM 1357 O O . GLY A 1 184 ? -5.589 -5.727 21.929 1.00 72.44 184 GLY A O 1
ATOM 1358 N N . PHE A 1 185 ? -5.174 -4.902 19.880 1.00 84.50 185 PHE A N 1
ATOM 1359 C CA . PHE A 1 185 ? -6.001 -3.708 20.036 1.00 84.50 185 PHE A CA 1
ATOM 1360 C C . PHE A 1 185 ? -7.499 -4.012 20.117 1.00 84.50 185 PHE A C 1
ATOM 1362 O O . PHE A 1 185 ? -8.172 -3.452 20.981 1.00 84.50 185 PHE A O 1
ATOM 1369 N N . VAL A 1 186 ? -8.017 -4.921 19.283 1.00 87.88 186 VAL A N 1
ATOM 1370 C CA . VAL A 1 186 ? -9.426 -5.353 19.343 1.00 87.88 186 VAL A CA 1
ATOM 1371 C C . VAL A 1 186 ? -9.744 -5.943 20.718 1.00 87.88 186 VAL A C 1
ATOM 1373 O O . VAL A 1 186 ? -10.668 -5.477 21.381 1.00 87.88 186 VAL A O 1
ATOM 1376 N N . ARG A 1 187 ? -8.914 -6.861 21.225 1.00 88.12 187 ARG A N 1
ATOM 1377 C CA . ARG A 1 187 ? -9.094 -7.448 22.566 1.00 88.12 187 ARG A CA 1
ATOM 1378 C C . ARG A 1 187 ? -8.984 -6.421 23.692 1.00 88.12 187 ARG A C 1
ATOM 1380 O O . ARG A 1 187 ? -9.721 -6.493 24.677 1.00 88.12 187 ARG A O 1
ATOM 1387 N N . ALA A 1 188 ? -8.071 -5.457 23.572 1.00 83.69 188 ALA A N 1
ATOM 1388 C CA . ALA A 1 188 ? -7.970 -4.362 24.534 1.00 83.69 188 ALA A CA 1
ATOM 1389 C C . ALA A 1 188 ? -9.255 -3.518 24.546 1.00 83.69 188 ALA A C 1
ATOM 1391 O O . ALA A 1 188 ? -9.788 -3.227 25.617 1.00 83.69 188 ALA A O 1
ATOM 1392 N N . ALA A 1 189 ? -9.808 -3.202 23.372 1.00 91.06 189 ALA A N 1
ATOM 1393 C CA . ALA A 1 189 ? -11.071 -2.483 23.255 1.00 91.06 189 ALA A CA 1
ATOM 1394 C C . ALA A 1 189 ? -12.257 -3.264 23.842 1.00 91.06 189 ALA A C 1
ATOM 1396 O O . ALA A 1 189 ? -13.080 -2.680 24.547 1.00 91.06 189 ALA A O 1
ATOM 1397 N N . GLU A 1 190 ? -12.334 -4.577 23.618 1.00 90.31 190 GLU A N 1
ATOM 1398 C CA . GLU A 1 190 ? -13.353 -5.446 24.223 1.00 90.31 190 GLU A CA 1
ATOM 1399 C C . GLU A 1 190 ? -13.266 -5.466 25.754 1.00 90.31 190 GLU A C 1
ATOM 1401 O O . GLU A 1 190 ? -14.287 -5.373 26.441 1.00 90.31 190 GLU A O 1
ATOM 1406 N N . SER A 1 191 ? -12.048 -5.522 26.299 1.00 89.62 191 SER A N 1
ATOM 1407 C CA . SER A 1 191 ? -11.795 -5.455 27.742 1.00 89.62 191 SER A CA 1
ATOM 1408 C C . SER A 1 191 ? -12.243 -4.116 28.341 1.00 89.62 191 SER A C 1
ATOM 1410 O O . SER A 1 191 ? -12.936 -4.079 29.362 1.00 89.62 191 SER A O 1
ATOM 1412 N N . GLU A 1 192 ? -11.928 -3.000 27.682 1.00 93.19 192 GLU A N 1
ATOM 1413 C CA . GLU A 1 192 ? -12.373 -1.668 28.106 1.00 93.19 192 GLU A CA 1
ATOM 1414 C C . GLU A 1 192 ? -13.900 -1.502 27.970 1.00 93.19 192 GLU A C 1
ATOM 1416 O O . GLU A 1 192 ? -14.543 -0.930 28.855 1.00 93.19 192 GLU A O 1
ATOM 1421 N N . LEU A 1 193 ? -14.516 -2.094 26.940 1.00 92.50 193 LEU A N 1
ATOM 1422 C CA . LEU A 1 193 ? -15.973 -2.178 26.779 1.00 92.50 193 LEU A CA 1
ATOM 1423 C C . LEU A 1 193 ? -16.656 -3.002 27.873 1.00 92.50 193 LEU A C 1
ATOM 1425 O O . LEU A 1 193 ? -17.770 -2.671 28.289 1.00 92.50 193 LEU A O 1
ATOM 1429 N N . ALA A 1 194 ? -16.026 -4.079 28.342 1.00 92.12 194 ALA A N 1
ATOM 1430 C CA . ALA A 1 194 ? -16.518 -4.853 29.480 1.00 92.12 194 ALA A CA 1
ATOM 1431 C C . ALA A 1 194 ? -16.486 -4.028 30.778 1.00 92.12 194 ALA A C 1
ATOM 1433 O O . ALA A 1 194 ? -17.357 -4.184 31.631 1.00 92.12 194 ALA A O 1
ATOM 1434 N N . ARG A 1 195 ? -15.534 -3.093 30.888 1.00 94.31 195 ARG A N 1
ATOM 1435 C CA . ARG A 1 195 ? -15.382 -2.151 32.010 1.00 94.31 195 ARG A CA 1
ATOM 1436 C C . ARG A 1 195 ? -16.203 -0.862 31.857 1.00 94.31 195 ARG A C 1
ATOM 1438 O O . ARG A 1 195 ? -16.109 0.012 32.712 1.00 94.31 195 ARG A O 1
ATOM 1445 N N . GLY A 1 196 ? -16.974 -0.712 30.776 1.00 92.81 196 GLY A N 1
ATOM 1446 C CA . GLY A 1 196 ? -17.774 0.488 30.497 1.00 92.81 196 GLY A CA 1
ATOM 1447 C C . GLY A 1 196 ? -16.964 1.723 30.075 1.00 92.81 196 GLY A C 1
ATOM 1448 O O . GLY A 1 196 ? -17.504 2.828 30.025 1.00 92.81 196 GLY A O 1
ATOM 1449 N N . LYS A 1 197 ? -15.677 1.565 29.752 1.00 95.38 197 LYS A N 1
ATOM 1450 C CA . LYS A 1 197 ? -14.756 2.659 29.416 1.00 95.38 197 LYS A CA 1
ATOM 1451 C C . LYS A 1 197 ? -14.750 2.932 27.910 1.00 95.38 197 LYS A C 1
ATOM 1453 O O . LYS A 1 197 ? -13.812 2.582 27.198 1.00 95.38 197 LYS A O 1
ATOM 1458 N N . LEU A 1 198 ? -15.811 3.574 27.420 1.00 92.94 198 LEU A N 1
ATOM 1459 C CA . LEU A 1 198 ? -16.050 3.749 25.977 1.00 92.94 198 LEU A CA 1
ATOM 1460 C C . LEU A 1 198 ? -14.942 4.537 25.260 1.00 92.94 198 LEU A C 1
ATOM 1462 O O . LEU A 1 198 ? -14.537 4.152 24.170 1.00 92.94 198 LEU A O 1
ATOM 1466 N N . THR A 1 199 ? -14.409 5.593 25.880 1.00 90.94 199 THR A N 1
ATOM 1467 C CA . THR A 1 199 ? -13.329 6.407 25.294 1.00 90.94 199 THR A CA 1
ATOM 1468 C C . THR A 1 199 ? -12.018 5.631 25.165 1.00 90.94 199 THR A C 1
ATOM 1470 O O . THR A 1 199 ? -11.324 5.757 24.164 1.00 90.94 199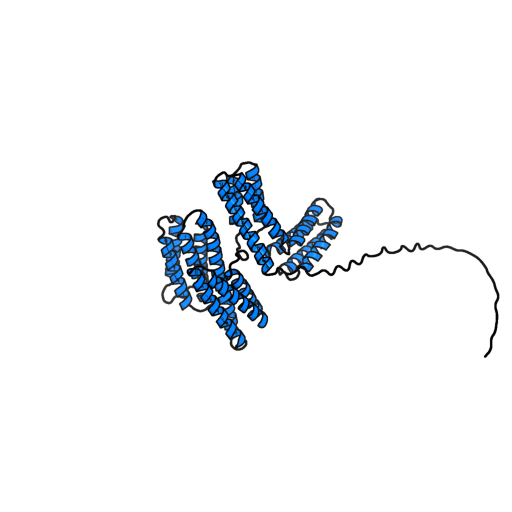 THR A O 1
ATOM 1473 N N . HIS A 1 200 ? -11.684 4.795 26.154 1.00 90.12 200 HIS A N 1
ATOM 1474 C CA . HIS A 1 200 ? -10.491 3.946 26.087 1.00 90.12 200 HIS A CA 1
ATOM 1475 C C . HIS A 1 200 ? -10.656 2.832 25.053 1.00 90.12 200 HIS A C 1
ATOM 1477 O O . HIS A 1 200 ? -9.717 2.538 24.317 1.00 90.12 200 HIS A O 1
ATOM 1483 N N . ALA A 1 201 ? -11.860 2.259 24.951 1.00 91.69 201 ALA A N 1
ATOM 1484 C CA . ALA A 1 201 ? -12.173 1.313 23.892 1.00 91.69 201 ALA A CA 1
ATOM 1485 C C . ALA A 1 201 ? -12.005 1.949 22.503 1.00 91.69 201 ALA A C 1
ATOM 1487 O O . ALA A 1 201 ? -11.325 1.369 21.662 1.00 91.69 201 ALA A O 1
ATOM 1488 N N . ASP A 1 202 ? -12.538 3.156 22.280 1.00 88.44 202 ASP A N 1
ATOM 1489 C CA . ASP A 1 202 ? -12.373 3.861 21.002 1.00 88.44 202 ASP A CA 1
ATOM 1490 C C . ASP A 1 202 ? -10.901 4.165 20.692 1.00 88.44 202 ASP A C 1
ATOM 1492 O O . ASP A 1 202 ? -10.465 3.956 19.566 1.00 88.44 202 ASP A O 1
ATOM 1496 N N . ALA A 1 203 ? -10.107 4.567 21.690 1.00 83.50 203 ALA A N 1
ATOM 1497 C CA . ALA A 1 203 ? -8.677 4.818 21.509 1.00 83.50 203 ALA A CA 1
ATOM 1498 C C . ALA A 1 203 ? -7.908 3.559 21.066 1.00 83.50 203 ALA A C 1
ATOM 1500 O O . ALA A 1 203 ? -7.043 3.641 20.196 1.00 83.50 203 ALA A O 1
ATOM 1501 N N . HIS A 1 204 ? -8.237 2.387 21.621 1.00 85.19 204 HIS A N 1
ATOM 1502 C CA . HIS A 1 204 ? -7.654 1.122 21.171 1.00 85.19 204 HIS A CA 1
ATOM 1503 C C . HIS A 1 204 ? -8.092 0.757 19.752 1.00 85.19 204 HIS A C 1
ATOM 1505 O O . HIS A 1 204 ? -7.258 0.337 18.956 1.00 85.19 204 HIS A O 1
ATOM 1511 N N . LEU A 1 205 ? -9.365 0.953 19.400 1.00 88.75 205 LEU A N 1
ATOM 1512 C CA . LEU A 1 205 ? -9.842 0.698 18.037 1.00 88.75 205 LEU A CA 1
ATOM 1513 C C . LEU A 1 205 ? -9.222 1.658 17.020 1.00 88.75 205 LEU A C 1
ATOM 1515 O O . LEU A 1 205 ? -8.830 1.225 15.941 1.00 88.75 205 LEU A O 1
ATOM 1519 N N . LYS A 1 206 ? -9.049 2.930 17.386 1.00 85.00 206 LYS A N 1
ATOM 1520 C CA . LYS A 1 206 ? -8.298 3.893 16.583 1.00 85.00 206 LYS A CA 1
ATOM 1521 C C . LYS A 1 206 ? -6.847 3.453 16.404 1.00 85.00 206 LYS A C 1
ATOM 1523 O O . LYS A 1 206 ? -6.346 3.481 15.292 1.00 85.00 206 LYS A O 1
ATOM 1528 N N . ALA A 1 207 ? -6.195 2.969 17.460 1.00 76.31 207 ALA A N 1
ATOM 1529 C CA . ALA A 1 207 ? -4.856 2.401 17.341 1.00 76.31 207 ALA A CA 1
ATOM 1530 C C . ALA A 1 207 ? -4.828 1.162 16.427 1.00 76.31 207 ALA A C 1
ATOM 1532 O O . ALA A 1 207 ? -3.854 0.972 15.710 1.00 76.31 207 ALA A O 1
ATOM 1533 N N . ALA A 1 208 ? -5.887 0.344 16.401 1.00 78.31 208 ALA A N 1
ATOM 1534 C CA . ALA A 1 208 ? -6.002 -0.781 15.474 1.00 78.31 208 ALA A CA 1
ATOM 1535 C C . ALA A 1 208 ? -6.056 -0.325 14.009 1.00 78.31 208 ALA A C 1
ATOM 1537 O O . ALA A 1 208 ? -5.405 -0.941 13.170 1.00 78.31 208 ALA A O 1
ATOM 1538 N N . GLU A 1 209 ? -6.802 0.744 13.716 1.00 74.06 209 GLU A N 1
ATOM 1539 C CA . GLU A 1 209 ? -6.877 1.370 12.388 1.00 74.06 209 GLU A CA 1
ATOM 1540 C C . GLU A 1 209 ? -5.544 2.030 12.008 1.00 74.06 209 GLU A C 1
ATOM 1542 O O . GLU A 1 209 ? -5.007 1.768 10.933 1.00 74.06 209 GLU A O 1
ATOM 1547 N N . ASP A 1 210 ? -4.973 2.812 12.925 1.00 67.00 210 ASP A N 1
ATOM 1548 C CA . ASP A 1 210 ? -3.732 3.564 12.728 1.00 67.00 210 ASP A CA 1
ATOM 1549 C C . ASP A 1 210 ? -2.495 2.652 12.626 1.00 67.00 210 ASP A C 1
ATOM 1551 O O . ASP A 1 210 ? -1.473 3.080 12.102 1.00 67.00 210 ASP A O 1
ATOM 1555 N N . ASN A 1 211 ? -2.550 1.406 13.122 1.00 61.38 211 ASN A N 1
ATOM 1556 C CA . ASN A 1 211 ? -1.447 0.441 13.028 1.00 61.38 211 ASN A CA 1
ATOM 1557 C C . ASN A 1 211 ? -1.438 -0.315 11.689 1.00 61.38 211 ASN A C 1
ATOM 1559 O O . ASN A 1 211 ? -0.419 -0.902 11.338 1.00 61.38 211 ASN A O 1
ATOM 1563 N N . VAL A 1 212 ? -2.508 -0.265 10.885 1.00 59.44 212 VAL A N 1
ATOM 1564 C CA . VAL A 1 212 ? -2.500 -0.825 9.519 1.00 59.44 212 VAL A CA 1
ATOM 1565 C C . VAL A 1 212 ? -1.745 0.115 8.572 1.00 59.44 212 VAL A C 1
ATOM 1567 O O . VAL A 1 212 ? -2.293 0.695 7.638 1.00 59.44 212 VAL A O 1
ATOM 1570 N N . VAL A 1 213 ? -0.446 0.288 8.819 1.00 44.06 213 VAL A N 1
ATOM 1571 C CA . VAL A 1 213 ? 0.474 1.051 7.968 1.00 44.06 213 VAL A CA 1
ATOM 1572 C C . VAL A 1 213 ? 1.362 0.082 7.207 1.00 44.06 213 VAL A C 1
ATOM 1574 O O . VAL A 1 213 ? 2.555 -0.002 7.466 1.00 44.06 213 VAL A O 1
ATOM 1577 N N . THR A 1 214 ? 0.782 -0.664 6.269 1.00 38.09 214 THR A N 1
ATOM 1578 C CA . THR A 1 214 ? 1.390 -1.022 4.971 1.00 38.09 214 THR A CA 1
ATOM 1579 C C . THR A 1 214 ? 0.332 -1.750 4.149 1.00 38.09 214 THR A C 1
ATOM 1581 O O . THR A 1 214 ? 0.109 -2.944 4.264 1.00 38.09 214 THR A O 1
ATOM 1584 N N . TYR A 1 215 ? -0.415 -0.970 3.372 1.00 38.19 215 TYR A N 1
ATOM 1585 C CA . TYR A 1 215 ? -1.447 -1.464 2.475 1.00 38.19 215 TYR A CA 1
ATOM 1586 C C . TYR A 1 215 ? -0.792 -1.961 1.182 1.00 38.19 215 TYR A C 1
ATOM 1588 O O . TYR A 1 215 ? -0.441 -1.149 0.325 1.00 38.19 215 TYR A O 1
ATOM 1596 N N . THR A 1 216 ? -0.661 -3.274 0.980 1.00 35.38 216 THR A N 1
ATOM 1597 C CA . THR A 1 216 ? -0.361 -3.797 -0.361 1.00 35.38 216 THR A CA 1
ATOM 1598 C C . THR A 1 216 ? -1.203 -4.987 -0.831 1.00 35.38 216 THR A C 1
ATOM 1600 O O . THR A 1 216 ? -1.239 -5.189 -2.045 1.00 35.38 216 THR A O 1
ATOM 1603 N N . ALA A 1 217 ? -2.011 -5.650 0.003 1.00 34.78 217 ALA A N 1
ATOM 1604 C CA . ALA A 1 217 ? -2.814 -6.793 -0.467 1.00 34.78 217 ALA A CA 1
ATOM 1605 C C . ALA A 1 217 ? -4.339 -6.574 -0.553 1.00 34.78 217 ALA A C 1
ATOM 1607 O O . ALA A 1 217 ? -5.006 -7.304 -1.276 1.00 34.78 217 ALA A O 1
ATOM 1608 N N . PHE A 1 218 ? -4.931 -5.590 0.131 1.00 42.88 218 PHE A N 1
ATOM 1609 C CA . PHE A 1 218 ? -6.322 -5.759 0.580 1.00 42.88 218 PHE A CA 1
ATOM 1610 C C . PHE A 1 218 ? -7.380 -4.826 -0.017 1.00 42.88 218 PHE A C 1
ATOM 1612 O O . PHE A 1 218 ? -8.235 -4.331 0.704 1.00 42.88 218 PHE A O 1
ATOM 1619 N N . VAL A 1 219 ? -7.395 -4.636 -1.337 1.00 42.22 219 VAL A N 1
ATOM 1620 C CA . VAL A 1 219 ? -8.602 -4.154 -2.036 1.00 42.22 219 VAL A CA 1
ATOM 1621 C C . VAL A 1 219 ? -8.828 -5.059 -3.248 1.00 42.22 219 VAL A C 1
ATOM 1623 O O . VAL A 1 219 ? -7.873 -5.347 -3.969 1.00 42.22 219 VAL A O 1
ATOM 1626 N N . ASP A 1 220 ? -10.060 -5.532 -3.487 1.00 47.88 220 ASP A N 1
ATOM 1627 C CA . ASP A 1 220 ? -10.448 -6.191 -4.756 1.00 47.88 220 ASP A CA 1
ATOM 1628 C C . ASP A 1 220 ? -10.528 -5.144 -5.878 1.00 47.88 220 ASP A C 1
ATOM 1630 O O . ASP A 1 220 ? -11.557 -4.921 -6.514 1.00 47.88 220 ASP A O 1
ATOM 1634 N N . GLU A 1 221 ? -9.420 -4.434 -6.046 1.00 63.84 221 GLU A N 1
ATOM 1635 C CA . GLU A 1 221 ? -9.226 -3.393 -7.022 1.00 63.84 221 GLU A CA 1
ATOM 1636 C C . GLU A 1 221 ? -8.327 -3.950 -8.117 1.00 63.84 221 GLU A C 1
ATOM 1638 O O . GLU A 1 221 ? -7.166 -4.297 -7.854 1.00 63.84 221 GLU A O 1
ATOM 1643 N N . PRO A 1 222 ? -8.822 -4.040 -9.362 1.00 75.25 222 PRO A N 1
ATOM 1644 C CA . PRO A 1 222 ? -8.032 -4.590 -10.451 1.00 75.25 222 PRO A CA 1
ATOM 1645 C C . PRO A 1 222 ? -6.686 -3.865 -10.644 1.00 75.25 222 PRO A C 1
ATOM 1647 O O . PRO A 1 222 ? -5.719 -4.484 -11.084 1.00 75.25 222 PRO A O 1
ATOM 1650 N N . ILE A 1 223 ? -6.552 -2.600 -10.222 1.00 78.25 223 ILE A N 1
ATOM 1651 C CA . ILE A 1 223 ? -5.272 -1.874 -10.260 1.00 78.25 223 ILE A CA 1
ATOM 1652 C C . ILE A 1 223 ? -4.203 -2.461 -9.313 1.00 78.25 223 ILE A C 1
ATOM 1654 O O . ILE A 1 223 ? -3.021 -2.491 -9.658 1.00 78.25 223 ILE A O 1
ATOM 1658 N N . ILE A 1 224 ? -4.593 -3.013 -8.158 1.00 67.81 224 ILE A N 1
ATOM 1659 C CA . ILE A 1 224 ? -3.668 -3.666 -7.213 1.00 67.81 224 ILE A CA 1
ATOM 1660 C C . ILE A 1 224 ? -3.186 -4.995 -7.792 1.00 67.81 224 ILE A C 1
ATOM 1662 O O . ILE A 1 224 ? -1.985 -5.285 -7.803 1.00 67.81 224 ILE A O 1
ATOM 1666 N N . ALA A 1 225 ? -4.115 -5.782 -8.339 1.00 70.19 225 ALA A N 1
ATOM 1667 C CA . ALA A 1 225 ? -3.782 -7.022 -9.027 1.00 70.19 225 ALA A CA 1
ATOM 1668 C C . ALA A 1 225 ? -2.872 -6.759 -10.240 1.00 70.19 225 ALA A C 1
ATOM 1670 O O . ALA A 1 225 ? -1.930 -7.519 -10.484 1.00 70.19 225 ALA A O 1
ATOM 1671 N N . ALA A 1 226 ? -3.105 -5.673 -10.984 1.00 77.31 226 ALA A N 1
ATOM 1672 C CA . ALA A 1 226 ? -2.231 -5.246 -12.072 1.00 77.31 226 ALA A CA 1
ATOM 1673 C C . ALA A 1 226 ? -0.812 -4.935 -11.579 1.00 77.31 226 ALA A C 1
ATOM 1675 O O . ALA A 1 226 ? 0.148 -5.463 -12.142 1.00 77.31 226 ALA A O 1
ATOM 1676 N N . ARG A 1 227 ? -0.667 -4.171 -10.487 1.00 79.31 227 ARG A N 1
ATOM 1677 C CA . ARG A 1 227 ? 0.639 -3.866 -9.878 1.00 79.31 227 ARG A CA 1
ATOM 1678 C C . ARG A 1 227 ? 1.411 -5.126 -9.490 1.00 79.31 227 ARG A C 1
ATOM 1680 O O . ARG A 1 227 ? 2.601 -5.229 -9.783 1.00 79.31 227 ARG A O 1
ATOM 1687 N N . ALA A 1 228 ? 0.754 -6.092 -8.844 1.00 68.88 228 ALA A N 1
ATOM 1688 C CA . ALA A 1 228 ? 1.391 -7.349 -8.443 1.00 68.88 228 ALA A CA 1
ATOM 1689 C C . ALA A 1 228 ? 1.894 -8.153 -9.654 1.00 68.88 228 ALA A C 1
ATOM 1691 O O . ALA A 1 228 ? 3.006 -8.684 -9.638 1.00 68.88 228 ALA A O 1
ATOM 1692 N N . ASN A 1 229 ? 1.099 -8.200 -10.727 1.00 75.25 229 ASN A N 1
ATOM 1693 C CA . ASN A 1 229 ? 1.505 -8.820 -11.985 1.00 75.25 229 ASN A CA 1
ATOM 1694 C C . ASN A 1 229 ? 2.677 -8.068 -12.642 1.00 75.25 229 ASN A C 1
ATOM 1696 O O . ASN A 1 229 ? 3.636 -8.710 -13.049 1.00 75.25 229 ASN A O 1
ATOM 1700 N N . LEU A 1 230 ? 2.675 -6.731 -12.675 1.00 77.00 230 LEU A N 1
ATOM 1701 C CA . LEU A 1 230 ? 3.793 -5.942 -13.219 1.00 77.00 230 LEU A CA 1
ATOM 1702 C C . LEU A 1 230 ? 5.093 -6.139 -12.428 1.00 77.00 230 LEU A C 1
ATOM 1704 O O . LEU A 1 230 ? 6.159 -6.273 -13.024 1.00 77.00 230 LEU A O 1
ATOM 1708 N N . ALA A 1 231 ? 5.010 -6.244 -11.099 1.00 70.69 231 ALA A N 1
ATOM 1709 C CA . ALA A 1 231 ? 6.162 -6.567 -10.259 1.00 70.69 231 ALA A CA 1
ATOM 1710 C C . ALA A 1 231 ? 6.741 -7.952 -10.593 1.00 70.69 231 ALA A C 1
ATOM 1712 O O . ALA A 1 231 ? 7.955 -8.116 -10.712 1.00 70.69 231 ALA A O 1
ATOM 1713 N N . ARG A 1 232 ? 5.878 -8.963 -10.774 1.00 73.69 232 ARG A N 1
ATOM 1714 C CA . ARG A 1 232 ? 6.314 -10.300 -11.205 1.00 73.69 232 ARG A CA 1
ATOM 1715 C C . ARG A 1 232 ? 6.899 -10.286 -12.615 1.00 73.69 232 ARG A C 1
ATOM 1717 O O . ARG A 1 232 ? 7.938 -10.906 -12.820 1.00 73.69 232 ARG A O 1
ATOM 1724 N N . ALA A 1 233 ? 6.299 -9.542 -13.545 1.00 76.12 233 ALA A N 1
ATOM 1725 C CA . ALA A 1 233 ? 6.809 -9.387 -14.904 1.00 76.12 233 ALA A CA 1
ATOM 1726 C C . ALA A 1 233 ? 8.231 -8.810 -14.904 1.00 76.12 233 ALA A C 1
ATOM 1728 O O . ALA A 1 233 ? 9.118 -9.367 -15.546 1.00 76.12 233 ALA A O 1
ATOM 1729 N N . GLN A 1 234 ? 8.469 -7.754 -14.119 1.00 77.62 234 GLN A N 1
ATOM 1730 C CA . GLN A 1 234 ? 9.789 -7.145 -13.954 1.00 77.62 234 GLN A CA 1
ATOM 1731 C C . GLN A 1 234 ? 10.807 -8.132 -13.367 1.00 77.62 234 GLN A C 1
ATOM 1733 O O . GLN A 1 234 ? 11.891 -8.290 -13.930 1.00 77.62 234 GLN A O 1
ATOM 1738 N N . ARG A 1 235 ? 10.455 -8.860 -12.298 1.00 74.19 235 ARG A N 1
ATOM 1739 C CA . ARG A 1 235 ? 11.347 -9.868 -11.695 1.00 74.19 235 ARG A CA 1
ATOM 1740 C C . ARG A 1 235 ? 11.687 -10.996 -12.663 1.00 74.19 235 ARG A C 1
ATOM 1742 O O . ARG A 1 235 ? 12.849 -11.374 -12.784 1.00 74.19 235 ARG A O 1
ATOM 1749 N N . ASN A 1 236 ? 10.684 -11.520 -13.365 1.00 76.06 236 ASN A N 1
ATOM 1750 C CA . ASN A 1 236 ? 10.870 -12.582 -14.348 1.00 76.06 236 ASN A CA 1
ATOM 1751 C C . ASN A 1 236 ? 11.724 -12.111 -15.529 1.00 76.06 236 ASN A C 1
ATOM 1753 O O . ASN A 1 236 ? 12.585 -12.858 -15.984 1.00 76.06 236 ASN A O 1
ATOM 1757 N N . TYR A 1 237 ? 11.552 -10.865 -15.974 1.00 82.81 237 TYR A N 1
ATOM 1758 C CA . TYR A 1 237 ? 12.372 -10.274 -17.027 1.00 82.81 237 TYR A CA 1
ATOM 1759 C C . TYR A 1 237 ? 13.844 -10.146 -16.610 1.00 82.81 237 TYR A C 1
ATOM 1761 O O . TYR A 1 237 ? 14.721 -10.613 -17.332 1.00 82.81 237 TYR A O 1
ATOM 1769 N N . VAL A 1 238 ? 14.117 -9.596 -15.419 1.00 75.44 238 VAL A N 1
ATOM 1770 C CA . VAL A 1 238 ? 15.483 -9.485 -14.866 1.00 75.44 238 VAL A CA 1
ATOM 1771 C C . VAL A 1 238 ? 16.131 -10.863 -14.690 1.00 75.44 238 VAL A C 1
ATOM 1773 O O . VAL A 1 238 ? 17.324 -11.019 -14.931 1.00 75.44 238 VAL A O 1
ATOM 1776 N N . ALA A 1 239 ? 15.345 -11.883 -14.337 1.00 76.62 239 ALA A N 1
ATOM 1777 C CA . ALA A 1 239 ? 15.800 -13.268 -14.230 1.00 76.62 239 ALA A CA 1
ATOM 1778 C C . ALA A 1 239 ? 15.953 -13.992 -15.588 1.00 76.62 239 ALA A C 1
ATOM 1780 O O . ALA A 1 239 ? 16.202 -15.197 -15.607 1.00 76.62 239 ALA A O 1
ATOM 1781 N N . GLY A 1 240 ? 15.745 -13.310 -16.721 1.00 80.31 240 GLY A N 1
ATOM 1782 C CA . GLY A 1 240 ? 15.807 -13.899 -18.064 1.00 80.31 240 GLY A CA 1
ATOM 1783 C C . GLY A 1 240 ? 14.642 -14.838 -18.412 1.00 80.31 240 GLY A C 1
ATOM 1784 O O . GLY A 1 240 ? 14.645 -15.461 -19.473 1.00 80.31 240 GLY A O 1
ATOM 1785 N N . LYS A 1 241 ? 13.618 -14.939 -17.556 1.00 83.06 241 LYS A N 1
ATOM 1786 C CA . LYS A 1 241 ? 12.423 -15.779 -17.741 1.00 83.06 241 LYS A CA 1
ATOM 1787 C C . LYS A 1 241 ? 11.380 -15.049 -18.594 1.00 83.06 241 LYS A C 1
ATOM 1789 O O . LYS A 1 241 ? 10.320 -14.656 -18.105 1.00 83.06 241 LYS A O 1
ATOM 1794 N N . LEU A 1 242 ? 11.686 -14.853 -19.876 1.00 85.88 242 LEU A N 1
ATOM 1795 C CA . LEU A 1 242 ? 10.891 -14.004 -20.776 1.00 85.88 242 LEU A CA 1
ATOM 1796 C C . LEU A 1 242 ? 9.438 -14.472 -20.953 1.00 85.88 242 LEU A C 1
ATOM 1798 O O . LEU A 1 242 ? 8.531 -13.645 -20.927 1.00 85.88 242 LEU A O 1
ATOM 1802 N N . ASP A 1 243 ? 9.188 -15.779 -21.059 1.00 83.81 243 ASP A N 1
ATOM 1803 C CA . ASP A 1 243 ? 7.820 -16.301 -21.204 1.00 83.81 243 ASP A CA 1
ATOM 1804 C C . ASP A 1 243 ? 6.974 -16.065 -19.946 1.00 83.81 243 ASP A C 1
ATOM 1806 O O . ASP A 1 243 ? 5.808 -15.675 -20.030 1.00 83.81 243 ASP A O 1
ATOM 1810 N N . ALA A 1 244 ? 7.580 -16.218 -18.765 1.00 80.38 244 ALA A N 1
ATOM 1811 C CA . ALA A 1 244 ? 6.923 -15.907 -17.500 1.00 80.38 244 ALA A CA 1
ATOM 1812 C C . ALA A 1 244 ? 6.650 -14.400 -17.374 1.00 80.38 244 ALA A C 1
ATOM 1814 O O . ALA A 1 244 ? 5.557 -14.008 -16.964 1.00 80.38 244 ALA A O 1
ATOM 1815 N N . ALA A 1 245 ? 7.600 -13.558 -17.799 1.00 82.38 245 ALA A N 1
ATOM 1816 C CA . ALA A 1 245 ? 7.430 -12.109 -17.825 1.00 82.38 245 ALA A CA 1
ATOM 1817 C C . ALA A 1 245 ? 6.271 -11.678 -18.738 1.00 82.38 245 ALA A C 1
ATOM 1819 O O . ALA A 1 245 ? 5.448 -10.859 -18.328 1.00 82.38 245 ALA A O 1
ATOM 1820 N N . ARG A 1 246 ? 6.147 -12.274 -19.934 1.00 86.56 246 ARG A N 1
ATOM 1821 C CA . ARG A 1 246 ? 5.005 -12.048 -20.839 1.00 86.56 246 ARG A CA 1
ATOM 1822 C C . ARG A 1 246 ? 3.685 -12.480 -20.216 1.00 86.56 246 ARG A C 1
ATOM 1824 O O . ARG A 1 246 ? 2.710 -11.736 -20.274 1.00 86.56 246 ARG A O 1
ATOM 1831 N N . ALA A 1 247 ? 3.647 -13.663 -19.607 1.00 82.38 247 ALA A N 1
ATOM 1832 C CA . ALA A 1 247 ? 2.433 -14.171 -18.978 1.00 82.38 247 ALA A CA 1
ATOM 1833 C C . ALA A 1 247 ? 1.960 -13.254 -17.837 1.00 82.38 247 ALA A C 1
ATOM 1835 O O . ALA A 1 247 ? 0.767 -12.964 -17.727 1.00 82.38 247 ALA A O 1
ATOM 1836 N N . ASP A 1 248 ? 2.884 -12.763 -17.006 1.00 77.50 248 ASP A N 1
ATOM 1837 C CA . ASP A 1 248 ? 2.588 -11.764 -15.978 1.00 77.50 248 ASP A CA 1
ATOM 1838 C C . ASP A 1 248 ? 2.128 -10.430 -16.579 1.00 77.50 248 ASP A C 1
ATOM 1840 O O . ASP A 1 248 ? 1.128 -9.875 -16.125 1.00 77.50 248 ASP A O 1
ATOM 1844 N N . LEU A 1 249 ? 2.783 -9.933 -17.631 1.00 89.12 249 LEU A N 1
ATOM 1845 C CA . LEU A 1 249 ? 2.392 -8.685 -18.292 1.00 89.12 249 LEU A CA 1
ATOM 1846 C C . LEU A 1 249 ? 0.985 -8.777 -18.912 1.00 89.12 249 LEU A C 1
ATOM 1848 O O . LEU A 1 249 ? 0.174 -7.870 -18.734 1.00 89.12 249 LEU A O 1
ATOM 1852 N N . GLY A 1 250 ? 0.641 -9.897 -19.553 1.00 87.69 250 GLY A N 1
ATOM 1853 C CA . GLY A 1 250 ? -0.705 -10.143 -20.083 1.00 87.69 250 GLY A CA 1
ATOM 1854 C C . GLY A 1 250 ? -1.779 -10.205 -18.989 1.00 87.69 250 GLY A C 1
ATOM 1855 O O . GLY A 1 250 ? -2.875 -9.651 -19.141 1.00 87.69 250 GLY A O 1
ATOM 1856 N N . ARG A 1 251 ? -1.455 -10.806 -17.833 1.00 85.44 251 ARG A N 1
ATOM 1857 C CA . ARG A 1 251 ? -2.327 -10.749 -16.649 1.00 85.44 251 ARG A CA 1
ATOM 1858 C C . ARG A 1 251 ? -2.488 -9.319 -16.143 1.00 85.44 251 ARG A C 1
ATOM 1860 O O . ARG A 1 251 ? -3.606 -8.943 -15.804 1.00 85.44 251 ARG A O 1
ATOM 1867 N N . ALA A 1 252 ? -1.421 -8.520 -16.117 1.00 83.00 252 ALA A N 1
ATOM 1868 C CA . ALA A 1 252 ? -1.507 -7.116 -15.727 1.00 83.00 252 ALA A CA 1
ATOM 1869 C C . ALA A 1 252 ? -2.447 -6.329 -16.647 1.00 83.00 252 ALA A C 1
ATOM 1871 O O . ALA A 1 252 ? -3.355 -5.678 -16.142 1.00 83.00 252 ALA A O 1
ATOM 1872 N N . VAL A 1 253 ? -2.303 -6.460 -17.972 1.00 92.62 253 VAL A N 1
ATOM 1873 C CA . VAL A 1 253 ? -3.197 -5.822 -18.960 1.00 92.62 253 VAL A CA 1
ATOM 1874 C C . VAL A 1 253 ? -4.657 -6.191 -18.700 1.00 92.62 253 VAL A C 1
ATOM 1876 O O . VAL A 1 253 ? -5.503 -5.308 -18.605 1.00 92.62 253 VAL A O 1
ATOM 1879 N N . THR A 1 254 ? -4.947 -7.479 -18.488 1.00 86.00 254 THR A N 1
ATOM 1880 C CA . THR A 1 254 ? -6.312 -7.950 -18.194 1.00 86.00 254 THR A CA 1
ATOM 1881 C C . THR A 1 254 ? -6.899 -7.277 -16.949 1.00 86.00 254 THR A C 1
ATOM 1883 O O . THR A 1 254 ? -8.086 -6.954 -16.908 1.00 86.00 254 THR A O 1
ATOM 1886 N N . GLN A 1 255 ? -6.086 -7.075 -15.911 1.00 82.81 255 GLN A N 1
ATOM 1887 C CA . GLN A 1 255 ? -6.534 -6.418 -14.687 1.00 82.81 255 GLN A CA 1
ATOM 1888 C C . GLN A 1 255 ? -6.677 -4.901 -14.871 1.00 82.81 255 GLN A C 1
ATOM 1890 O O . GLN A 1 255 ? -7.640 -4.326 -14.376 1.00 82.81 255 GLN A O 1
ATOM 1895 N N . LEU A 1 256 ? -5.799 -4.256 -15.642 1.00 88.19 256 LEU A N 1
ATOM 1896 C CA . LEU A 1 256 ? -5.938 -2.837 -15.986 1.00 88.19 256 LEU A CA 1
ATOM 1897 C C . LEU A 1 256 ? -7.213 -2.575 -16.793 1.00 88.19 256 LEU A C 1
ATOM 1899 O O . LEU A 1 256 ? -7.948 -1.647 -16.478 1.00 88.19 256 LEU A O 1
ATOM 1903 N N . ASP A 1 257 ? -7.554 -3.453 -17.736 1.00 87.69 257 ASP A N 1
ATOM 1904 C CA . ASP A 1 257 ? -8.810 -3.361 -18.490 1.00 87.69 257 ASP A CA 1
ATOM 1905 C C . ASP A 1 257 ? -10.042 -3.475 -17.589 1.00 87.69 257 ASP A C 1
ATOM 1907 O O . ASP A 1 257 ? -11.023 -2.743 -17.747 1.00 87.69 257 ASP A O 1
ATOM 1911 N N . ARG A 1 258 ? -9.986 -4.364 -16.591 1.00 83.31 258 ARG A N 1
ATOM 1912 C CA . ARG A 1 258 ? -11.034 -4.470 -15.569 1.00 83.31 258 ARG A CA 1
ATOM 1913 C C . ARG A 1 258 ? -11.116 -3.213 -14.707 1.00 83.31 258 ARG A C 1
ATOM 1915 O O . ARG A 1 258 ? -12.230 -2.821 -14.364 1.00 83.31 258 ARG A O 1
ATOM 1922 N N . ALA A 1 259 ? -9.985 -2.583 -14.379 1.00 81.31 259 ALA A N 1
ATOM 1923 C CA . ALA A 1 259 ? -9.969 -1.305 -13.667 1.00 81.31 259 ALA A CA 1
ATOM 1924 C C . ALA A 1 259 ? -10.657 -0.225 -14.515 1.00 81.31 259 ALA A C 1
ATOM 1926 O O . ALA A 1 259 ? -11.589 0.418 -14.046 1.00 81.31 259 ALA A O 1
ATOM 1927 N N . THR A 1 260 ? -10.303 -0.097 -15.796 1.00 82.94 260 THR A N 1
ATOM 1928 C CA . THR A 1 260 ? -10.925 0.863 -16.724 1.00 82.94 260 THR A CA 1
ATOM 1929 C C . THR A 1 260 ? -12.439 0.657 -16.870 1.00 82.94 260 THR A C 1
ATOM 1931 O O . THR A 1 260 ? -13.184 1.622 -17.047 1.00 82.94 260 THR A O 1
ATOM 1934 N N . ALA A 1 261 ? -12.918 -0.588 -16.795 1.00 78.62 261 ALA A N 1
ATOM 1935 C CA . ALA A 1 261 ? -14.344 -0.900 -16.889 1.00 78.62 261 ALA A CA 1
ATOM 1936 C C . ALA A 1 261 ? -15.141 -0.560 -15.617 1.00 78.62 261 ALA A C 1
ATOM 1938 O O . ALA A 1 261 ? -16.344 -0.319 -15.707 1.00 78.62 261 ALA A O 1
ATOM 1939 N N . ARG A 1 262 ? -14.497 -0.578 -14.443 1.00 68.19 262 ARG A N 1
ATOM 1940 C CA . ARG A 1 262 ? -15.160 -0.437 -13.134 1.00 68.19 262 ARG A CA 1
ATOM 1941 C C . ARG A 1 262 ? -14.958 0.919 -12.469 1.00 68.19 262 ARG A C 1
ATOM 1943 O O . ARG A 1 262 ? -15.699 1.232 -11.546 1.00 68.19 262 ARG A O 1
ATOM 1950 N N . ALA A 1 263 ? -13.959 1.683 -12.894 1.00 62.34 263 ALA A N 1
ATOM 1951 C CA . ALA A 1 263 ? -13.532 2.856 -12.155 1.00 62.34 263 ALA A CA 1
ATOM 1952 C C . ALA A 1 263 ? -14.264 4.148 -12.550 1.00 62.34 263 ALA A C 1
ATOM 1954 O O . ALA A 1 263 ? -14.740 4.308 -13.678 1.00 62.34 263 ALA A O 1
ATOM 1955 N N . ASP A 1 264 ? -14.288 5.097 -11.611 1.00 61.97 264 ASP A N 1
ATOM 1956 C CA . ASP A 1 264 ? -14.750 6.465 -11.841 1.00 61.97 264 ASP A CA 1
ATOM 1957 C C . ASP A 1 264 ? -13.889 7.180 -12.897 1.00 61.97 264 ASP A C 1
ATOM 1959 O O . ASP A 1 264 ? -12.740 6.808 -13.158 1.00 61.97 264 ASP A O 1
ATOM 1963 N N . ALA A 1 265 ? -14.431 8.249 -13.492 1.00 61.53 265 ALA A N 1
ATOM 1964 C CA . ALA A 1 265 ? -13.846 8.929 -14.653 1.00 61.53 265 ALA A CA 1
ATOM 1965 C C . ALA A 1 265 ? -12.357 9.310 -14.501 1.00 61.53 265 ALA A C 1
ATOM 1967 O O . ALA A 1 265 ? -11.625 9.233 -15.484 1.00 61.53 265 ALA A O 1
ATOM 1968 N N . SER A 1 266 ? -11.898 9.672 -13.295 1.00 60.31 266 SER A N 1
ATOM 1969 C CA . SER A 1 266 ? -10.494 10.037 -13.046 1.00 60.31 266 SER A CA 1
ATOM 1970 C C . SER A 1 266 ? -9.546 8.832 -13.042 1.00 60.31 266 SER A C 1
ATOM 1972 O O . SER A 1 266 ? -8.499 8.879 -13.665 1.00 60.31 266 SER A O 1
ATOM 1974 N N . VAL A 1 267 ? -9.920 7.720 -12.402 1.00 67.81 267 VAL A N 1
ATOM 1975 C CA . VAL A 1 267 ? -9.117 6.477 -12.361 1.00 67.81 267 VAL A CA 1
ATOM 1976 C C . VAL A 1 267 ? -9.119 5.772 -13.722 1.00 67.81 267 VAL A C 1
ATOM 1978 O O . VAL A 1 267 ? -8.161 5.092 -14.093 1.00 67.81 267 VAL A O 1
ATOM 1981 N N . LYS A 1 268 ? -10.211 5.925 -14.479 1.00 79.12 268 LYS A N 1
ATOM 1982 C CA . LYS A 1 268 ? -10.407 5.272 -15.772 1.00 79.12 268 LYS A CA 1
ATOM 1983 C C . LYS A 1 268 ? -9.335 5.652 -16.792 1.00 79.12 268 LYS A C 1
ATOM 1985 O O . LYS A 1 268 ? -8.875 4.771 -17.519 1.00 79.12 268 LYS A O 1
ATOM 1990 N N . GLN A 1 269 ? -8.956 6.930 -16.840 1.00 82.94 269 GLN A N 1
ATOM 1991 C CA . GLN A 1 269 ? -7.964 7.431 -17.789 1.00 82.94 269 GLN A CA 1
ATOM 1992 C C . GLN A 1 269 ? -6.567 6.889 -17.466 1.00 82.94 269 GLN A C 1
ATOM 1994 O O . GLN A 1 269 ? -5.962 6.255 -18.328 1.00 82.94 269 GLN A O 1
ATOM 1999 N N . ASP A 1 270 ? -6.115 7.014 -16.216 1.00 83.31 270 ASP A N 1
ATOM 2000 C CA . ASP A 1 270 ? -4.789 6.532 -15.809 1.00 83.31 270 ASP A CA 1
ATOM 2001 C C . ASP A 1 270 ? -4.638 5.013 -15.986 1.00 83.31 270 ASP A C 1
ATOM 2003 O O . ASP A 1 270 ? -3.613 4.520 -16.463 1.00 83.31 270 ASP A O 1
ATOM 2007 N N . ALA A 1 271 ? -5.681 4.245 -15.646 1.00 86.94 271 ALA A N 1
ATOM 2008 C CA . ALA A 1 271 ? -5.693 2.800 -15.855 1.00 86.94 271 ALA A CA 1
ATOM 2009 C C . ALA A 1 271 ? -5.636 2.436 -17.348 1.00 86.94 271 ALA A C 1
ATOM 2011 O O . ALA A 1 271 ? -4.941 1.490 -17.724 1.00 86.94 271 ALA A O 1
ATOM 2012 N N . ALA A 1 272 ? -6.333 3.192 -18.204 1.00 89.12 272 ALA A N 1
ATOM 2013 C CA . ALA A 1 272 ? -6.297 2.992 -19.650 1.00 89.12 272 ALA A CA 1
ATOM 2014 C C . ALA A 1 272 ? -4.922 3.336 -20.241 1.00 89.12 272 ALA A C 1
ATOM 2016 O O . ALA A 1 272 ? -4.428 2.602 -21.098 1.00 89.12 272 ALA A O 1
ATOM 2017 N N . ASP A 1 273 ? -4.289 4.411 -19.771 1.00 88.75 273 ASP A N 1
ATOM 2018 C CA . ASP A 1 273 ? -2.939 4.812 -20.179 1.00 88.75 273 ASP A CA 1
ATOM 2019 C C . ASP A 1 273 ? -1.924 3.733 -19.825 1.00 88.75 273 ASP A C 1
ATOM 2021 O O . ASP A 1 273 ? -1.191 3.253 -20.692 1.00 88.75 273 ASP A O 1
ATOM 2025 N N . LEU A 1 274 ? -1.982 3.241 -18.589 1.00 91.06 274 LEU A N 1
ATOM 2026 C CA . LEU A 1 274 ? -1.124 2.160 -18.136 1.00 91.06 274 LEU A CA 1
ATOM 2027 C C . LEU A 1 274 ? -1.375 0.854 -18.913 1.00 91.06 274 LEU A C 1
ATOM 2029 O O . LEU A 1 274 ? -0.427 0.138 -19.239 1.00 91.06 274 LEU A O 1
ATOM 2033 N N . ALA A 1 275 ? -2.632 0.547 -19.258 1.00 93.00 275 ALA A N 1
ATOM 2034 C CA . ALA A 1 275 ? -2.970 -0.612 -20.087 1.00 93.00 275 ALA A CA 1
ATOM 2035 C C . ALA A 1 275 ? -2.391 -0.486 -21.503 1.00 93.00 275 ALA A C 1
ATOM 2037 O O . ALA A 1 275 ? -1.907 -1.472 -22.064 1.00 93.00 275 ALA A O 1
ATOM 2038 N N . ARG A 1 276 ? -2.433 0.714 -22.097 1.00 93.94 276 ARG A N 1
ATOM 2039 C CA . ARG A 1 276 ? -1.838 0.988 -23.415 1.00 93.94 276 ARG A CA 1
ATOM 2040 C C . ARG A 1 276 ? -0.324 0.823 -23.387 1.00 93.94 276 ARG A C 1
ATOM 2042 O O . ARG A 1 276 ? 0.208 0.114 -24.242 1.00 93.94 276 ARG A O 1
ATOM 2049 N N . ASP A 1 277 ? 0.342 1.393 -22.388 1.00 91.19 277 ASP A N 1
ATOM 2050 C CA . ASP A 1 277 ? 1.793 1.274 -22.223 1.00 91.19 277 ASP A CA 1
ATOM 2051 C C . ASP A 1 277 ? 2.206 -0.198 -22.014 1.00 91.19 277 ASP A C 1
ATOM 2053 O O . ASP A 1 277 ? 3.129 -0.689 -22.670 1.00 91.19 277 ASP A O 1
ATOM 2057 N N . ALA A 1 278 ? 1.468 -0.949 -21.186 1.00 92.88 278 ALA A N 1
ATOM 2058 C CA . ALA A 1 278 ? 1.715 -2.372 -20.946 1.00 92.88 278 ALA A CA 1
ATOM 2059 C C . ALA A 1 278 ? 1.518 -3.237 -22.205 1.00 92.88 278 ALA A C 1
ATOM 2061 O O . ALA A 1 278 ? 2.319 -4.136 -22.465 1.00 92.88 278 ALA A O 1
ATOM 2062 N N . ARG A 1 279 ? 0.500 -2.951 -23.030 1.00 93.62 279 ARG A N 1
ATOM 2063 C CA . ARG A 1 279 ? 0.307 -3.630 -24.326 1.00 93.62 279 ARG A CA 1
ATOM 2064 C C . ARG A 1 279 ? 1.425 -3.312 -25.312 1.00 93.62 279 ARG A C 1
ATOM 2066 O O . ARG A 1 279 ? 1.945 -4.227 -25.942 1.00 93.62 279 ARG A O 1
ATOM 2073 N N . SER A 1 280 ? 1.810 -2.040 -25.423 1.00 90.44 280 SER A N 1
ATOM 2074 C CA . SER A 1 280 ? 2.917 -1.606 -26.284 1.00 90.44 280 SER A CA 1
ATOM 2075 C C . SER A 1 280 ? 4.219 -2.325 -25.920 1.00 90.44 280 SER A C 1
ATOM 2077 O O . SER A 1 280 ? 4.936 -2.837 -26.782 1.00 90.44 280 SER A O 1
ATOM 2079 N N . LEU A 1 281 ? 4.495 -2.444 -24.620 1.00 89.38 281 LEU A N 1
ATOM 2080 C CA . LEU A 1 281 ? 5.625 -3.211 -24.119 1.00 89.38 281 LEU A CA 1
ATOM 2081 C C . LEU A 1 281 ? 5.503 -4.713 -24.426 1.00 89.38 281 LEU A C 1
ATOM 2083 O O . LEU A 1 281 ? 6.493 -5.318 -24.832 1.00 89.38 281 LEU A O 1
ATOM 2087 N N . SER A 1 282 ? 4.315 -5.309 -24.280 1.00 86.94 282 SER A N 1
ATOM 2088 C CA . SER A 1 282 ? 4.085 -6.721 -24.619 1.00 86.94 282 SER A CA 1
ATOM 2089 C C . SER A 1 282 ? 4.438 -7.008 -26.080 1.00 86.94 282 SER A C 1
ATOM 2091 O O . SER A 1 282 ? 5.208 -7.924 -26.352 1.00 86.94 282 SER A O 1
ATOM 2093 N N . THR A 1 283 ? 3.985 -6.164 -27.011 1.00 85.62 283 THR A N 1
ATOM 2094 C CA . THR A 1 283 ? 4.313 -6.292 -28.441 1.00 85.62 283 THR A CA 1
ATOM 2095 C C . THR A 1 283 ? 5.822 -6.207 -28.702 1.00 85.62 283 THR A C 1
ATOM 2097 O O . THR A 1 283 ? 6.353 -6.920 -29.558 1.00 85.62 283 THR A O 1
ATOM 2100 N N . ARG A 1 284 ? 6.549 -5.360 -27.959 1.00 84.31 284 ARG A N 1
ATOM 2101 C CA . ARG A 1 284 ? 8.016 -5.251 -28.073 1.00 84.31 284 ARG A CA 1
ATOM 2102 C C . ARG A 1 284 ? 8.746 -6.464 -27.496 1.00 84.31 284 ARG A C 1
ATOM 2104 O O . ARG A 1 284 ? 9.739 -6.896 -28.077 1.00 84.31 284 ARG A O 1
ATOM 2111 N N . LEU A 1 285 ? 8.243 -7.054 -26.411 1.00 80.75 285 LEU A N 1
ATOM 2112 C CA . LEU A 1 285 ? 8.765 -8.317 -25.871 1.00 80.75 285 LEU A CA 1
ATOM 2113 C C . LEU A 1 285 ? 8.592 -9.488 -26.853 1.00 80.75 285 LEU A C 1
ATOM 2115 O O . LEU A 1 285 ? 9.386 -10.433 -26.822 1.00 80.75 285 LEU A O 1
ATOM 2119 N N . ASP A 1 286 ? 7.593 -9.428 -27.733 1.00 71.56 286 ASP A N 1
ATOM 2120 C CA . ASP A 1 286 ? 7.354 -10.444 -28.766 1.00 71.56 286 ASP A CA 1
ATOM 2121 C C . ASP A 1 286 ? 8.261 -10.270 -29.991 1.00 71.56 286 ASP A C 1
ATOM 2123 O O . ASP A 1 286 ? 8.668 -11.254 -30.605 1.00 71.56 286 ASP A O 1
ATOM 2127 N N . THR A 1 287 ? 8.626 -9.029 -30.323 1.00 69.88 287 THR A N 1
ATOM 2128 C CA . THR A 1 287 ? 9.347 -8.695 -31.565 1.00 69.88 287 THR A CA 1
ATOM 2129 C C . THR A 1 287 ? 10.846 -8.415 -31.386 1.00 69.88 287 THR A C 1
ATOM 2131 O O . THR A 1 287 ? 11.612 -8.648 -32.318 1.00 69.88 287 THR A O 1
ATOM 2134 N N . HIS A 1 288 ? 11.306 -7.966 -30.208 1.00 56.81 288 HIS A N 1
ATOM 2135 C CA . HIS A 1 288 ? 12.643 -7.363 -30.034 1.00 56.81 288 HIS A CA 1
ATOM 2136 C C . HIS A 1 288 ? 13.378 -7.722 -28.728 1.00 56.81 288 HIS A C 1
ATOM 2138 O O . HIS A 1 288 ? 14.190 -6.939 -28.237 1.00 56.81 288 HIS A O 1
ATOM 2144 N N . ALA A 1 289 ? 13.183 -8.924 -28.179 1.00 56.81 289 ALA A N 1
ATOM 2145 C CA . ALA A 1 289 ? 13.733 -9.312 -26.870 1.00 56.81 289 ALA A CA 1
ATOM 2146 C C . ALA A 1 289 ? 15.272 -9.202 -26.697 1.00 56.81 289 ALA A C 1
ATOM 2148 O O . ALA A 1 289 ? 15.755 -9.335 -25.576 1.00 56.81 289 ALA A O 1
ATOM 2149 N N . LYS A 1 290 ? 16.060 -8.985 -27.764 1.00 56.16 290 LYS A N 1
ATOM 2150 C CA . LYS A 1 290 ? 17.536 -8.947 -27.697 1.00 56.16 290 LYS A CA 1
ATOM 2151 C C . LYS A 1 290 ? 18.196 -7.632 -28.124 1.00 56.16 290 LYS A C 1
ATOM 2153 O O . LYS A 1 290 ? 19.339 -7.413 -27.744 1.00 56.16 290 LYS A O 1
ATOM 2158 N N . THR A 1 291 ? 17.531 -6.767 -28.892 1.00 58.88 291 THR A N 1
ATOM 2159 C CA . THR A 1 291 ? 18.165 -5.555 -29.457 1.00 58.88 291 THR A CA 1
ATOM 2160 C C . THR A 1 291 ? 18.065 -4.319 -28.563 1.00 58.88 291 THR A C 1
ATOM 2162 O O . THR A 1 291 ? 18.856 -3.403 -28.746 1.00 58.88 291 THR A O 1
ATOM 2165 N N . ASP A 1 292 ? 17.155 -4.299 -27.580 1.00 69.56 292 ASP A N 1
ATOM 2166 C CA . ASP A 1 292 ? 17.009 -3.180 -26.632 1.00 69.56 292 ASP A CA 1
ATOM 2167 C C . ASP A 1 292 ? 16.564 -3.655 -25.233 1.00 69.56 292 ASP A C 1
ATOM 2169 O O . ASP A 1 292 ? 15.503 -3.310 -24.696 1.00 69.56 292 ASP A O 1
ATOM 2173 N N . ALA A 1 293 ? 17.369 -4.549 -24.654 1.00 73.44 293 ALA A N 1
ATOM 2174 C CA . ALA A 1 293 ? 17.068 -5.164 -23.365 1.00 73.44 293 ALA A CA 1
ATOM 2175 C C . ALA A 1 293 ? 17.078 -4.148 -22.205 1.00 73.44 293 ALA A C 1
ATOM 2177 O O . ALA A 1 293 ? 16.319 -4.300 -21.242 1.00 73.44 293 ALA A O 1
ATOM 2178 N N . HIS A 1 294 ? 17.905 -3.102 -22.308 1.00 76.75 294 HIS A N 1
ATOM 2179 C CA . HIS A 1 294 ? 17.991 -2.042 -21.306 1.00 76.75 294 HIS A CA 1
ATOM 2180 C C . HIS A 1 294 ? 16.743 -1.153 -21.303 1.00 76.75 294 HIS A C 1
ATOM 2182 O O . HIS A 1 294 ? 16.155 -0.978 -20.233 1.00 76.75 294 HIS A O 1
ATOM 2188 N N . ALA A 1 295 ? 16.275 -0.658 -22.459 1.00 81.56 295 ALA A N 1
ATOM 2189 C CA . ALA A 1 295 ? 15.056 0.152 -22.480 1.00 81.56 295 ALA A CA 1
ATOM 2190 C C . ALA A 1 295 ? 13.824 -0.671 -22.092 1.00 81.56 295 ALA A C 1
ATOM 2192 O O . ALA A 1 295 ? 12.986 -0.198 -21.335 1.00 81.56 295 ALA A O 1
ATOM 2193 N N . THR A 1 296 ? 13.743 -1.933 -22.521 1.00 83.50 296 THR A N 1
ATOM 2194 C CA . THR A 1 296 ? 12.635 -2.829 -22.144 1.00 83.50 296 THR A CA 1
ATOM 2195 C C . THR A 1 296 ? 12.581 -3.063 -20.628 1.00 83.50 296 THR A C 1
ATOM 2197 O O . THR A 1 296 ? 11.507 -3.007 -20.027 1.00 83.50 296 THR A O 1
ATOM 2200 N N . GLY A 1 297 ? 13.736 -3.281 -19.987 1.00 82.56 297 GLY A N 1
ATOM 2201 C CA . GLY A 1 297 ? 13.825 -3.422 -18.532 1.00 82.56 297 GLY A CA 1
ATOM 2202 C C . GLY A 1 297 ? 13.433 -2.144 -17.788 1.00 82.56 297 GLY A C 1
ATOM 2203 O O . GLY A 1 297 ? 12.704 -2.209 -16.796 1.00 82.56 297 GLY A O 1
ATOM 2204 N N . ARG A 1 298 ? 13.860 -0.983 -18.297 1.00 83.44 298 ARG A N 1
ATOM 2205 C CA . ARG A 1 298 ? 13.460 0.331 -17.778 1.00 83.44 298 ARG A CA 1
ATOM 2206 C C . ARG A 1 298 ? 11.952 0.544 -17.903 1.00 83.44 298 ARG A C 1
ATOM 2208 O O . ARG A 1 298 ? 11.310 0.906 -16.927 1.00 83.44 298 ARG A O 1
ATOM 2215 N N . ASP A 1 299 ? 11.365 0.255 -19.057 1.00 86.75 299 ASP A N 1
ATOM 2216 C CA . ASP A 1 299 ? 9.936 0.466 -19.302 1.00 86.75 299 ASP A CA 1
ATOM 2217 C C . ASP A 1 299 ? 9.059 -0.449 -18.424 1.00 86.75 299 ASP A C 1
ATOM 2219 O O . ASP A 1 299 ? 8.025 -0.013 -17.916 1.00 86.75 299 ASP A O 1
ATOM 2223 N N . LEU A 1 300 ? 9.497 -1.688 -18.156 1.00 84.12 300 LEU A N 1
ATOM 2224 C CA . LEU A 1 300 ? 8.875 -2.566 -17.152 1.00 84.12 300 LEU A CA 1
ATOM 2225 C C . LEU A 1 300 ? 8.918 -1.960 -15.747 1.00 84.12 300 LEU A C 1
ATOM 2227 O O . LEU A 1 300 ? 7.920 -1.994 -15.024 1.00 84.12 300 LEU A O 1
ATOM 2231 N N . LEU A 1 301 ? 10.072 -1.414 -15.361 1.00 79.88 301 LEU A N 1
ATOM 2232 C CA . LEU A 1 301 ? 10.256 -0.768 -14.066 1.00 79.88 301 LEU A CA 1
ATOM 2233 C C . LEU A 1 301 ? 9.346 0.465 -13.933 1.00 79.88 301 LEU A C 1
ATOM 2235 O O . LEU A 1 301 ? 8.683 0.629 -12.909 1.00 79.88 301 LEU A O 1
ATOM 2239 N N . LEU A 1 302 ? 9.244 1.283 -14.985 1.00 81.69 302 LEU A N 1
ATOM 2240 C CA . LEU A 1 302 ? 8.362 2.453 -15.037 1.00 81.69 302 LEU A CA 1
ATOM 2241 C C . LEU A 1 302 ? 6.888 2.075 -14.919 1.00 81.69 302 LEU A C 1
ATOM 2243 O O . LEU A 1 302 ? 6.168 2.664 -14.112 1.00 81.69 302 LEU A O 1
ATOM 2247 N N . LEU A 1 303 ? 6.443 1.066 -15.672 1.00 86.38 303 LEU A N 1
ATOM 2248 C CA . LEU A 1 303 ? 5.080 0.542 -15.576 1.00 86.38 303 LEU A CA 1
ATOM 2249 C C . LEU A 1 303 ? 4.763 0.068 -14.160 1.00 86.38 303 LEU A C 1
ATOM 2251 O O . LEU A 1 303 ? 3.706 0.393 -13.617 1.00 86.38 303 LEU A O 1
ATOM 2255 N N . TRP A 1 304 ? 5.686 -0.667 -13.537 1.00 81.56 304 TRP A N 1
ATOM 2256 C CA . TRP A 1 304 ? 5.522 -1.097 -12.156 1.00 81.56 304 TRP A CA 1
ATOM 2257 C C . TRP A 1 304 ? 5.399 0.099 -11.202 1.00 81.56 304 TRP A C 1
ATOM 2259 O O . TRP A 1 304 ? 4.434 0.154 -10.436 1.00 81.56 304 TRP A O 1
ATOM 2269 N N . HIS A 1 305 ? 6.292 1.089 -11.276 1.00 76.38 305 HIS A N 1
ATOM 2270 C CA . HIS A 1 305 ? 6.218 2.270 -10.414 1.00 76.38 305 HIS A CA 1
ATOM 2271 C C . HIS A 1 305 ? 4.928 3.078 -10.612 1.00 76.38 305 HIS A C 1
ATOM 2273 O O . HIS A 1 305 ? 4.300 3.469 -9.627 1.00 76.38 305 HIS A O 1
ATOM 2279 N N . ARG A 1 306 ? 4.477 3.275 -11.856 1.00 85.12 306 ARG A N 1
ATOM 2280 C CA . ARG A 1 306 ? 3.216 3.981 -12.138 1.00 85.12 306 ARG A CA 1
ATOM 2281 C C . ARG A 1 306 ? 1.999 3.207 -11.633 1.00 85.12 306 ARG A C 1
ATOM 2283 O O . ARG A 1 306 ? 1.108 3.795 -11.024 1.00 85.12 306 ARG A O 1
ATOM 2290 N N . SER A 1 307 ? 1.992 1.884 -11.803 1.00 79.50 307 SER A N 1
ATOM 2291 C CA . SER A 1 307 ? 0.945 1.017 -11.243 1.00 79.50 307 SER A CA 1
ATOM 2292 C C . SER A 1 307 ? 0.920 1.036 -9.716 1.00 79.50 307 SER A C 1
ATOM 2294 O O . SER A 1 307 ? -0.149 0.957 -9.115 1.00 79.50 307 SER A O 1
ATOM 2296 N N . ARG A 1 308 ? 2.087 1.194 -9.079 1.00 75.75 308 ARG A N 1
ATOM 2297 C CA . ARG A 1 308 ? 2.198 1.383 -7.634 1.00 75.75 308 ARG A CA 1
ATOM 2298 C C . ARG A 1 308 ? 1.593 2.707 -7.201 1.00 75.75 308 ARG A C 1
ATOM 2300 O O . ARG A 1 308 ? 0.749 2.683 -6.320 1.00 75.75 308 ARG A O 1
ATOM 2307 N N . ALA A 1 309 ? 1.948 3.813 -7.847 1.00 76.62 309 ALA A N 1
ATOM 2308 C CA . ALA A 1 309 ? 1.380 5.117 -7.513 1.00 76.62 309 ALA A CA 1
ATOM 2309 C C . ALA A 1 309 ? -0.157 5.138 -7.664 1.00 76.62 309 ALA A C 1
ATOM 2311 O O . ALA A 1 309 ? -0.849 5.692 -6.813 1.00 76.62 309 ALA A O 1
ATOM 2312 N N . LEU A 1 310 ? -0.706 4.458 -8.680 1.00 80.62 310 LEU A N 1
ATOM 2313 C CA . LEU A 1 310 ? -2.159 4.312 -8.838 1.00 80.62 310 LEU A CA 1
ATOM 2314 C C . LEU A 1 310 ? -2.806 3.416 -7.786 1.00 80.62 310 LEU A C 1
ATOM 2316 O O . LEU A 1 310 ? -3.895 3.731 -7.311 1.00 80.62 310 LEU A O 1
ATOM 2320 N N . ALA A 1 311 ? -2.159 2.309 -7.422 1.00 69.50 311 ALA A N 1
ATOM 2321 C CA . ALA A 1 311 ? -2.632 1.459 -6.338 1.00 69.50 311 ALA A CA 1
ATOM 2322 C C . ALA A 1 311 ? -2.639 2.224 -5.006 1.00 69.50 311 ALA A C 1
ATOM 2324 O O . ALA A 1 311 ? -3.637 2.176 -4.294 1.00 69.50 311 ALA A O 1
ATOM 2325 N N . ASP A 1 312 ? -1.578 2.982 -4.717 1.00 68.81 312 ASP A N 1
ATOM 2326 C CA . ASP A 1 312 ? -1.465 3.810 -3.514 1.00 68.81 312 ASP A CA 1
ATOM 2327 C C . ASP A 1 312 ? -2.572 4.883 -3.494 1.00 68.81 312 ASP A C 1
ATOM 2329 O O . ASP A 1 312 ? -3.260 5.035 -2.488 1.00 68.81 312 ASP A O 1
ATOM 2333 N N . ARG A 1 313 ? -2.835 5.551 -4.628 1.00 78.88 313 ARG A N 1
ATOM 2334 C CA . ARG A 1 313 ? -3.966 6.484 -4.781 1.00 78.88 313 ARG A CA 1
ATOM 2335 C C . ARG A 1 313 ? -5.317 5.810 -4.537 1.00 78.88 313 ARG A C 1
ATOM 2337 O O . ARG A 1 313 ? -6.156 6.366 -3.833 1.00 78.88 313 ARG A O 1
ATOM 2344 N N . ALA A 1 314 ? -5.558 4.634 -5.119 1.00 72.69 314 ALA A N 1
ATOM 2345 C CA . ALA A 1 314 ? -6.806 3.893 -4.921 1.00 72.69 314 ALA A CA 1
ATOM 2346 C C . ALA A 1 314 ? -6.998 3.496 -3.446 1.00 72.69 314 ALA A C 1
ATOM 2348 O O . ALA A 1 314 ? -8.110 3.566 -2.918 1.00 72.69 314 ALA A O 1
ATOM 2349 N N . MET A 1 315 ? -5.909 3.140 -2.762 1.00 63.69 315 MET A N 1
ATOM 2350 C CA . MET A 1 315 ? -5.908 2.857 -1.327 1.00 63.69 315 MET A CA 1
ATOM 2351 C C . MET A 1 315 ? -6.203 4.107 -0.501 1.00 63.69 315 MET A C 1
ATOM 2353 O O . MET A 1 315 ? -7.054 4.039 0.383 1.00 63.69 315 MET A O 1
ATOM 2357 N N . ASP A 1 316 ? -5.592 5.253 -0.812 1.00 68.38 316 ASP A N 1
ATOM 2358 C CA . ASP A 1 316 ? -5.905 6.507 -0.118 1.00 68.38 316 ASP A CA 1
ATOM 2359 C C . ASP A 1 316 ? -7.370 6.893 -0.311 1.00 68.38 316 ASP A C 1
ATOM 2361 O O . ASP A 1 316 ? -8.048 7.266 0.639 1.00 68.38 316 ASP A O 1
ATOM 2365 N N . TYR A 1 317 ? -7.892 6.764 -1.533 1.00 69.81 317 TYR A N 1
ATOM 2366 C CA . TYR A 1 317 ? -9.300 7.022 -1.813 1.00 69.81 317 TYR A CA 1
ATOM 2367 C C . TYR A 1 317 ? -10.234 6.044 -1.118 1.00 69.81 317 TYR A C 1
ATOM 2369 O O . TYR A 1 317 ? -11.349 6.428 -0.773 1.00 69.81 317 TYR A O 1
ATOM 2377 N N . THR A 1 318 ? -9.794 4.808 -0.897 1.00 61.25 318 THR A N 1
ATOM 2378 C CA . THR A 1 318 ? -10.533 3.837 -0.092 1.00 61.25 318 THR A CA 1
ATOM 2379 C C . THR A 1 318 ? -10.529 4.274 1.369 1.00 61.25 318 THR A C 1
ATOM 2381 O O . THR A 1 318 ? -11.602 4.383 1.952 1.00 61.25 318 THR A O 1
ATOM 2384 N N . ALA A 1 319 ? -9.367 4.621 1.936 1.00 55.38 319 ALA A N 1
ATOM 2385 C CA . ALA A 1 319 ? -9.228 5.140 3.300 1.00 55.38 319 ALA A CA 1
ATOM 2386 C C . ALA A 1 319 ? -10.075 6.411 3.530 1.00 55.38 319 ALA A C 1
ATOM 2388 O O . ALA A 1 319 ? -10.833 6.487 4.493 1.00 55.38 319 ALA A O 1
ATOM 2389 N N . VAL A 1 320 ? -10.051 7.358 2.589 1.00 51.50 320 VAL A N 1
ATOM 2390 C CA . VAL A 1 320 ? -10.885 8.575 2.591 1.00 51.50 320 VAL A CA 1
ATOM 2391 C C . VAL A 1 320 ? -12.356 8.271 2.283 1.00 51.50 320 VAL A C 1
ATOM 2393 O O . VAL A 1 320 ? -13.260 8.956 2.756 1.00 51.50 320 VAL A O 1
ATOM 2396 N N . GLY A 1 321 ? -12.643 7.224 1.512 1.00 42.81 321 GLY A N 1
ATOM 2397 C CA . GLY A 1 321 ? -13.993 6.726 1.248 1.00 42.81 321 GLY A CA 1
ATOM 2398 C C . GLY A 1 321 ? -14.704 6.256 2.517 1.00 42.81 321 GLY A C 1
ATOM 2399 O O . GLY A 1 321 ? -15.912 6.454 2.637 1.00 42.81 321 GLY A O 1
ATOM 2400 N N . TRP A 1 322 ? -13.959 5.738 3.498 1.00 37.66 322 TRP A N 1
ATOM 2401 C CA . TRP A 1 322 ? -14.473 5.471 4.846 1.00 37.66 322 TRP A CA 1
ATOM 2402 C C . TRP A 1 322 ? -14.769 6.769 5.618 1.00 37.66 322 TRP A C 1
ATOM 2404 O O . TRP A 1 322 ? -15.807 6.848 6.272 1.00 37.66 322 TRP A O 1
ATOM 2414 N N . ASN A 1 323 ? -13.968 7.829 5.438 1.00 38.03 323 ASN A N 1
ATOM 2415 C CA . ASN A 1 323 ? -14.238 9.170 5.990 1.00 38.03 323 ASN A CA 1
ATOM 2416 C C . ASN A 1 323 ? -15.430 9.892 5.324 1.00 38.03 323 ASN A C 1
ATOM 2418 O O . ASN A 1 323 ? -16.013 10.803 5.917 1.00 38.03 323 ASN A O 1
ATOM 2422 N N . ARG A 1 324 ? -15.862 9.488 4.115 1.00 39.75 324 ARG A N 1
ATOM 2423 C CA . ARG A 1 324 ? -17.080 10.037 3.470 1.00 39.75 324 ARG A CA 1
ATOM 2424 C C . ARG A 1 324 ? -18.369 9.690 4.212 1.00 39.75 324 ARG A C 1
ATOM 2426 O O . ARG A 1 324 ? -19.381 10.338 3.955 1.00 39.75 324 ARG A O 1
ATOM 2433 N N . LEU A 1 325 ? -18.343 8.716 5.124 1.00 37.50 325 LEU A N 1
ATOM 2434 C CA . LEU A 1 325 ? -19.449 8.484 6.054 1.00 37.50 325 LEU A CA 1
ATOM 2435 C C . LEU A 1 325 ? -19.531 9.552 7.160 1.00 37.50 325 LEU A C 1
ATOM 2437 O O . LEU A 1 325 ? -20.549 9.588 7.847 1.00 37.50 325 LEU A O 1
ATOM 2441 N N . GLU A 1 326 ? -18.540 10.446 7.297 1.00 37.09 326 GLU A N 1
ATOM 2442 C CA . GLU A 1 326 ? -18.574 11.526 8.294 1.00 37.09 326 GLU A CA 1
ATOM 2443 C C . GLU A 1 326 ? -18.659 12.954 7.730 1.00 37.09 326 GLU A C 1
ATOM 2445 O O . GLU A 1 326 ? -19.422 13.731 8.291 1.00 37.09 326 GLU A O 1
ATOM 2450 N N . ALA A 1 327 ? -17.999 13.340 6.632 1.00 43.47 327 ALA A N 1
ATOM 2451 C CA . ALA A 1 327 ? -18.262 14.628 5.956 1.00 43.47 327 ALA A CA 1
ATOM 2452 C C . ALA A 1 327 ? -17.416 14.788 4.686 1.00 43.47 327 ALA A C 1
ATOM 2454 O O . ALA A 1 327 ? -16.300 14.290 4.586 1.00 43.47 327 ALA A O 1
ATOM 2455 N N . HIS A 1 328 ? -17.920 15.543 3.710 1.00 53.25 328 HIS A N 1
ATOM 2456 C CA . HIS A 1 328 ? -17.188 15.945 2.508 1.00 53.25 328 HIS A CA 1
ATOM 2457 C C . HIS A 1 328 ? -15.951 16.801 2.852 1.00 53.25 328 HIS A C 1
ATOM 2459 O O . HIS A 1 328 ? -16.067 18.018 2.980 1.00 53.25 328 HIS A O 1
ATOM 2465 N N . LYS A 1 329 ? -14.762 16.191 2.961 1.00 65.38 329 LYS A N 1
ATOM 2466 C CA . LYS A 1 329 ? -13.473 16.899 3.071 1.00 65.38 329 LYS A CA 1
ATOM 2467 C C . LYS A 1 329 ? -12.782 17.007 1.695 1.00 65.38 329 LYS A C 1
ATOM 2469 O O . LYS A 1 329 ? -11.997 16.131 1.333 1.00 65.38 329 LYS A O 1
ATOM 2474 N N . PRO A 1 330 ? -13.035 18.064 0.897 1.00 79.56 330 PRO A N 1
ATOM 2475 C CA . PRO A 1 330 ? -12.426 18.237 -0.429 1.00 79.56 330 PRO A CA 1
ATOM 2476 C C . PRO A 1 330 ? -10.893 18.342 -0.397 1.00 79.56 330 PRO A C 1
ATOM 2478 O O . PRO A 1 330 ? -10.246 17.983 -1.374 1.00 79.56 330 PRO A O 1
ATOM 2481 N N . VAL A 1 331 ? -10.301 18.771 0.723 1.00 88.00 331 VAL A N 1
ATOM 2482 C CA . VAL A 1 331 ? -8.841 18.887 0.871 1.00 88.00 331 VAL A CA 1
ATOM 2483 C C . VAL A 1 331 ? -8.118 17.539 0.750 1.00 88.00 331 VAL A C 1
ATOM 2485 O O . VAL A 1 331 ? -7.120 17.462 0.040 1.00 88.00 331 VAL A O 1
ATOM 2488 N N . GLU A 1 332 ? -8.627 16.467 1.372 1.00 84.44 332 GLU A N 1
ATOM 2489 C CA . GLU A 1 332 ? -7.993 15.137 1.333 1.00 84.44 332 GLU A CA 1
ATOM 2490 C C . GLU A 1 332 ? -7.899 14.633 -0.110 1.00 84.44 332 GLU A C 1
ATOM 2492 O O . GLU A 1 332 ? -6.847 14.175 -0.548 1.00 84.44 332 GLU A O 1
ATOM 2497 N N . ARG A 1 333 ? -8.978 14.820 -0.882 1.00 85.19 333 ARG A N 1
ATOM 2498 C CA . ARG A 1 333 ? -9.026 14.504 -2.313 1.00 85.19 333 ARG A CA 1
ATOM 2499 C C . ARG A 1 333 ? -7.897 15.197 -3.076 1.00 85.19 333 ARG A C 1
ATOM 2501 O O . ARG A 1 333 ? -7.158 14.539 -3.797 1.00 85.19 333 ARG A O 1
ATOM 2508 N N . TYR A 1 334 ? -7.767 16.512 -2.925 1.00 90.81 334 TYR A N 1
ATOM 2509 C CA . TYR A 1 334 ? -6.762 17.283 -3.654 1.00 90.81 334 TYR A CA 1
ATOM 2510 C C . TYR A 1 334 ? -5.335 16.895 -3.261 1.00 90.81 334 TYR A C 1
ATOM 2512 O O . TYR A 1 334 ? -4.475 16.773 -4.127 1.00 90.81 334 TYR A O 1
ATOM 2520 N N . LEU A 1 335 ? -5.081 16.618 -1.981 1.00 90.88 335 LEU A N 1
ATOM 2521 C CA . LEU A 1 335 ? -3.763 16.162 -1.541 1.00 90.88 335 LEU A CA 1
ATOM 2522 C C . LEU A 1 335 ? -3.421 14.747 -2.038 1.00 90.88 335 LEU A C 1
ATOM 2524 O O . LEU A 1 335 ? -2.257 14.489 -2.345 1.00 90.88 335 LEU A O 1
ATOM 2528 N N . ILE A 1 336 ? -4.404 13.845 -2.167 1.00 87.00 336 ILE A N 1
ATOM 2529 C CA . ILE A 1 336 ? -4.206 12.523 -2.789 1.00 87.00 336 ILE A CA 1
ATOM 2530 C C . ILE A 1 336 ? -3.779 12.680 -4.250 1.00 87.00 336 ILE A C 1
ATOM 2532 O O . ILE A 1 336 ? -2.800 12.064 -4.675 1.00 87.00 336 ILE A O 1
ATOM 2536 N N . GLU A 1 337 ? -4.479 13.522 -5.012 1.00 90.25 337 GLU A N 1
ATOM 2537 C CA . GLU A 1 337 ? -4.141 13.753 -6.419 1.00 90.25 337 GLU A CA 1
ATOM 2538 C C . GLU A 1 337 ? -2.783 14.448 -6.578 1.00 90.25 337 GLU A C 1
ATOM 2540 O O . GLU A 1 337 ? -1.966 14.030 -7.399 1.00 90.25 337 GLU A O 1
ATOM 2545 N N . ALA A 1 338 ? -2.480 15.443 -5.737 1.00 93.38 338 ALA A N 1
ATOM 2546 C CA . ALA A 1 338 ? -1.156 16.061 -5.706 1.00 93.38 338 ALA A CA 1
ATOM 2547 C C . ALA A 1 338 ? -0.060 15.012 -5.447 1.00 93.38 338 ALA A C 1
ATOM 2549 O O . ALA A 1 338 ? 0.978 15.019 -6.106 1.00 93.38 338 ALA A O 1
ATOM 2550 N N . ARG A 1 339 ? -0.293 14.062 -4.531 1.00 92.25 339 ARG A N 1
ATOM 2551 C CA . ARG A 1 339 ? 0.669 12.992 -4.236 1.00 92.25 339 ARG A CA 1
ATOM 2552 C C . ARG A 1 339 ? 0.874 12.042 -5.414 1.00 92.25 339 ARG A C 1
ATOM 2554 O O . ARG A 1 339 ? 2.012 11.638 -5.654 1.00 92.25 339 ARG A O 1
ATOM 2561 N N . LEU A 1 340 ? -0.194 11.684 -6.133 1.00 89.69 340 LEU A N 1
ATOM 2562 C CA . LEU A 1 340 ? -0.105 10.857 -7.342 1.00 89.69 340 LEU A CA 1
ATOM 2563 C C . LEU A 1 340 ? 0.817 11.514 -8.373 1.00 89.69 340 LEU A C 1
ATOM 2565 O O . LEU A 1 340 ? 1.782 10.892 -8.817 1.00 89.69 340 LEU A O 1
ATOM 2569 N N . HIS A 1 341 ? 0.549 12.771 -8.721 1.00 93.44 341 HIS A N 1
ATOM 2570 C CA . HIS A 1 341 ? 1.332 13.461 -9.742 1.00 93.44 341 HIS A CA 1
ATOM 2571 C C . HIS A 1 341 ? 2.763 13.745 -9.278 1.00 93.44 341 HIS A C 1
ATOM 2573 O O . HIS A 1 341 ? 3.699 13.558 -10.046 1.00 93.44 341 HIS A O 1
ATOM 2579 N N . ALA A 1 342 ? 2.988 14.055 -7.999 1.00 91.12 342 ALA A N 1
ATOM 2580 C CA . ALA A 1 342 ? 4.347 14.184 -7.474 1.00 91.12 342 ALA A CA 1
ATOM 2581 C C . ALA A 1 342 ? 5.137 12.864 -7.598 1.00 91.12 342 ALA A C 1
ATOM 2583 O O . ALA A 1 342 ? 6.336 12.886 -7.879 1.00 91.12 342 ALA A O 1
ATOM 2584 N N . ARG A 1 343 ? 4.471 11.705 -7.444 1.00 88.50 343 ARG A N 1
ATOM 2585 C CA . ARG A 1 343 ? 5.084 10.386 -7.681 1.00 88.50 343 ARG A CA 1
ATOM 2586 C C . ARG A 1 343 ? 5.390 10.181 -9.156 1.00 88.50 343 ARG A C 1
ATOM 2588 O O . ARG A 1 343 ? 6.459 9.674 -9.471 1.00 88.50 343 ARG A O 1
ATOM 2595 N N . TYR A 1 344 ? 4.490 10.559 -10.058 1.00 90.12 344 TYR A N 1
ATOM 2596 C CA . TYR A 1 344 ? 4.758 10.481 -11.495 1.00 90.12 344 TYR A CA 1
ATOM 2597 C C . TYR A 1 344 ? 5.931 11.366 -11.909 1.00 90.12 344 TYR A C 1
ATOM 2599 O O . TYR A 1 344 ? 6.811 10.888 -12.620 1.00 90.12 344 TYR A O 1
ATOM 2607 N N . ALA A 1 345 ? 6.030 12.578 -11.360 1.00 89.94 345 ALA A N 1
ATOM 2608 C CA . ALA A 1 345 ? 7.178 13.446 -11.574 1.00 89.94 345 ALA A CA 1
ATOM 2609 C C . ALA A 1 345 ? 8.494 12.820 -11.087 1.00 89.94 345 ALA A C 1
ATOM 2611 O O . ALA A 1 345 ? 9.486 12.866 -11.805 1.00 89.94 345 ALA A O 1
ATOM 2612 N N . GLU A 1 346 ? 8.508 12.200 -9.902 1.00 86.44 346 GLU A N 1
ATOM 2613 C CA . GLU A 1 346 ? 9.667 11.452 -9.381 1.00 86.44 346 GLU A CA 1
ATOM 2614 C C . GLU A 1 346 ? 10.063 10.291 -10.305 1.00 86.44 346 GLU A C 1
ATOM 2616 O O . GLU A 1 346 ? 11.241 10.113 -10.621 1.00 86.44 346 GLU A O 1
ATOM 2621 N N . ILE A 1 347 ? 9.078 9.522 -10.774 1.00 84.50 347 ILE A N 1
ATOM 2622 C CA . ILE A 1 347 ? 9.286 8.387 -11.679 1.00 84.50 347 ILE A CA 1
ATOM 2623 C C . ILE A 1 347 ? 9.856 8.862 -13.018 1.00 84.50 347 ILE A C 1
ATOM 2625 O O . ILE A 1 347 ? 10.814 8.276 -13.520 1.00 84.50 347 ILE A O 1
ATOM 2629 N N . ASP A 1 348 ? 9.295 9.926 -13.586 1.00 85.38 348 ASP A N 1
ATOM 2630 C CA . ASP A 1 348 ? 9.682 10.421 -14.902 1.00 85.38 348 ASP A CA 1
ATOM 2631 C C . ASP A 1 348 ? 10.992 11.223 -14.862 1.00 85.38 348 ASP A C 1
ATOM 2633 O O . ASP A 1 348 ? 11.744 11.182 -15.831 1.00 85.38 348 ASP A O 1
ATOM 2637 N N . ALA A 1 349 ? 11.332 11.880 -13.748 1.00 82.06 349 ALA A N 1
ATOM 2638 C CA . ALA A 1 349 ? 12.625 12.550 -13.569 1.00 82.06 349 ALA A CA 1
ATOM 2639 C C . ALA A 1 349 ? 13.767 11.578 -13.227 1.00 82.06 349 ALA A C 1
ATOM 2641 O O . ALA A 1 349 ? 14.909 11.827 -13.608 1.00 82.06 349 ALA A O 1
ATOM 2642 N N . GLY A 1 350 ? 13.472 10.493 -12.503 1.00 76.81 350 GLY A N 1
ATOM 2643 C CA . GLY A 1 350 ? 14.446 9.474 -12.116 1.00 76.81 350 GLY A CA 1
ATOM 2644 C C . GLY A 1 350 ? 14.575 8.374 -13.175 1.00 76.81 350 GLY A C 1
ATOM 2645 O O . GLY A 1 350 ? 15.220 8.586 -14.199 1.00 76.81 350 GLY A O 1
ATOM 2646 N N . PRO A 1 351 ? 13.977 7.185 -12.959 1.00 58.72 351 PRO A N 1
ATOM 2647 C CA . PRO A 1 351 ? 14.114 6.049 -13.872 1.00 58.72 351 PRO A CA 1
ATOM 2648 C C . PRO A 1 351 ? 13.543 6.299 -15.278 1.00 58.72 351 PRO A C 1
ATOM 2650 O O . PRO A 1 351 ? 13.853 5.535 -16.189 1.00 58.72 351 PRO A O 1
ATOM 2653 N N . GLY A 1 352 ? 12.678 7.303 -15.459 1.00 61.69 352 GLY A N 1
ATOM 2654 C CA . GLY A 1 352 ? 12.014 7.591 -16.731 1.00 61.69 352 GLY A CA 1
ATOM 2655 C C . GLY A 1 352 ? 12.826 8.453 -17.685 1.00 61.69 352 GLY A C 1
ATOM 2656 O O . GLY A 1 352 ? 12.566 8.412 -18.888 1.00 61.69 352 GLY A O 1
ATOM 2657 N N . GLU A 1 353 ? 13.794 9.211 -17.158 1.00 75.00 353 GLU A N 1
ATOM 2658 C CA . GLU A 1 353 ? 14.627 10.167 -17.902 1.00 75.00 353 GLU A CA 1
ATOM 2659 C C . GLU A 1 353 ? 13.811 11.065 -18.859 1.00 75.00 353 GLU A C 1
ATOM 2661 O O . GLU A 1 353 ? 14.242 11.408 -19.961 1.00 75.00 353 GLU A O 1
ATOM 2666 N N . ASN A 1 354 ? 12.599 11.447 -18.447 1.00 84.19 354 ASN A N 1
ATOM 2667 C CA . ASN A 1 354 ? 11.648 12.231 -19.225 1.00 84.19 354 ASN A CA 1
ATOM 2668 C C . ASN A 1 354 ? 11.304 13.546 -18.502 1.00 84.19 354 ASN A C 1
ATOM 2670 O O . ASN A 1 354 ? 10.221 13.684 -17.920 1.00 84.19 354 ASN A O 1
ATOM 2674 N N . PRO A 1 355 ? 12.202 14.550 -18.553 1.00 84.31 355 PRO A N 1
ATOM 2675 C CA . PRO A 1 355 ? 12.031 15.805 -17.822 1.00 84.31 355 PRO A CA 1
ATOM 2676 C C . PRO A 1 355 ? 10.795 16.599 -18.272 1.00 84.31 355 PRO A C 1
ATOM 2678 O O . PRO A 1 355 ? 10.221 17.339 -17.480 1.00 84.31 355 PRO A O 1
ATOM 2681 N N . ALA A 1 356 ? 10.345 16.427 -19.520 1.00 87.19 356 ALA A N 1
ATOM 2682 C CA . ALA A 1 356 ? 9.141 17.083 -20.027 1.00 87.19 356 ALA A CA 1
ATOM 2683 C C . ALA A 1 356 ? 7.860 16.529 -19.379 1.00 87.19 356 ALA A C 1
ATOM 2685 O O . ALA A 1 356 ? 6.982 17.302 -18.983 1.00 87.19 356 ALA A O 1
ATOM 2686 N N . ARG A 1 357 ? 7.757 15.199 -19.230 1.00 87.62 357 ARG A N 1
ATOM 2687 C CA . ARG A 1 357 ? 6.646 14.591 -18.484 1.00 87.62 357 ARG A CA 1
ATOM 2688 C C . ARG A 1 357 ? 6.722 14.932 -17.002 1.00 87.62 357 ARG A C 1
ATOM 2690 O O . ARG A 1 357 ? 5.730 15.402 -16.460 1.00 87.62 357 ARG A O 1
ATOM 2697 N N . ALA A 1 358 ? 7.909 14.860 -16.399 1.00 89.50 358 ALA A N 1
ATOM 2698 C CA . ALA A 1 358 ? 8.089 15.252 -15.003 1.00 89.50 358 ALA A CA 1
ATOM 2699 C C . ALA A 1 358 ? 7.653 16.705 -14.730 1.00 89.50 358 ALA A C 1
ATOM 2701 O O . ALA A 1 358 ? 7.000 16.982 -13.725 1.00 89.50 358 ALA A O 1
ATOM 2702 N N . ALA A 1 359 ? 7.946 17.634 -15.646 1.00 90.06 359 ALA A N 1
ATOM 2703 C CA . ALA A 1 359 ? 7.478 19.016 -15.554 1.00 90.06 359 ALA A CA 1
ATOM 2704 C C . ALA A 1 359 ? 5.947 19.141 -15.672 1.00 90.06 359 ALA A C 1
ATOM 2706 O O . ALA A 1 359 ? 5.346 19.974 -14.990 1.00 90.06 359 ALA A O 1
ATOM 2707 N N . THR A 1 360 ? 5.319 18.311 -16.510 1.00 91.81 360 THR A N 1
ATOM 2708 C CA . THR A 1 360 ? 3.855 18.244 -16.650 1.00 91.81 360 THR A CA 1
ATOM 2709 C C . THR A 1 360 ? 3.215 17.756 -15.349 1.00 91.81 360 THR A C 1
ATOM 2711 O O . THR A 1 360 ? 2.314 18.405 -14.823 1.00 91.81 360 THR A O 1
ATOM 2714 N N . ASP A 1 361 ? 3.741 16.682 -14.765 1.00 92.50 361 ASP A N 1
ATOM 2715 C CA . ASP A 1 361 ? 3.250 16.140 -13.498 1.00 92.50 361 ASP A CA 1
ATOM 2716 C C . ASP A 1 361 ? 3.491 17.085 -12.306 1.00 92.50 361 ASP A C 1
ATOM 2718 O O . ASP A 1 361 ? 2.648 17.209 -11.416 1.00 92.50 361 ASP A O 1
ATOM 2722 N N . LEU A 1 362 ? 4.590 17.845 -12.292 1.00 94.00 362 LEU A N 1
ATOM 2723 C CA . LEU A 1 362 ? 4.784 18.908 -11.297 1.00 94.00 362 LEU A CA 1
ATOM 2724 C C . LEU A 1 362 ? 3.775 20.050 -11.445 1.00 94.00 362 LEU A C 1
ATOM 2726 O O . LEU A 1 362 ? 3.378 20.643 -10.439 1.00 94.00 362 LEU A O 1
ATOM 2730 N N . ALA A 1 363 ? 3.346 20.366 -12.668 1.00 94.56 363 ALA A N 1
ATOM 2731 C CA . ALA A 1 363 ? 2.299 21.357 -12.894 1.00 94.56 363 ALA A CA 1
ATOM 2732 C C . ALA A 1 363 ? 0.934 20.867 -12.379 1.00 94.56 363 ALA A C 1
ATOM 2734 O O . ALA A 1 363 ? 0.231 21.635 -11.720 1.00 94.56 363 ALA A O 1
ATOM 2735 N N . GLU A 1 364 ? 0.593 19.593 -12.589 1.00 94.75 364 GLU A N 1
ATOM 2736 C CA . GLU A 1 364 ? -0.6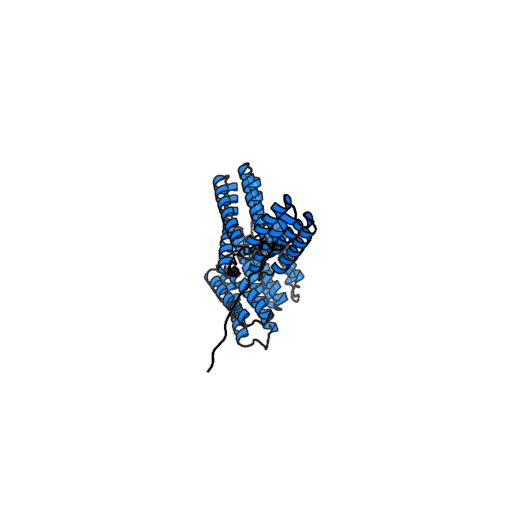18 18.990 -12.011 1.00 94.75 364 GLU A CA 1
ATOM 2737 C C . GLU A 1 364 ? -0.552 18.930 -10.480 1.00 94.75 364 GLU A C 1
ATOM 2739 O O . GLU A 1 364 ? -1.509 19.304 -9.800 1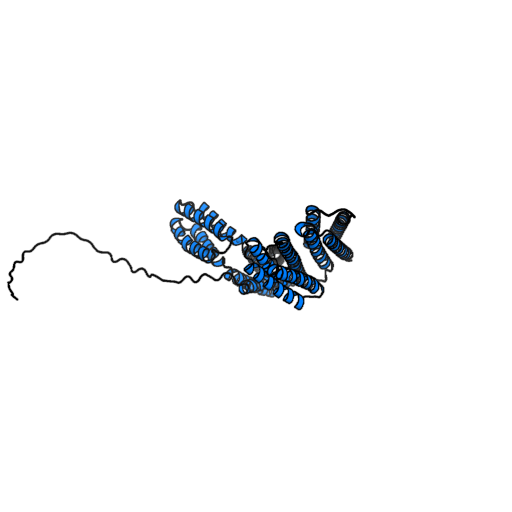.00 94.75 364 GLU A O 1
ATOM 2744 N N . THR A 1 365 ? 0.606 18.562 -9.922 1.00 96.06 365 THR A N 1
ATOM 2745 C CA . THR A 1 365 ? 0.848 18.602 -8.470 1.00 96.06 365 THR A CA 1
ATOM 2746 C C . THR A 1 365 ? 0.571 19.999 -7.912 1.00 96.06 365 THR A C 1
ATOM 2748 O O . THR A 1 365 ? -0.154 20.148 -6.928 1.00 96.06 365 THR A O 1
ATOM 2751 N N . TYR A 1 366 ? 1.115 21.033 -8.560 1.00 96.88 366 TYR A N 1
ATOM 2752 C CA . TYR A 1 366 ? 0.904 22.427 -8.176 1.00 96.88 366 TYR A CA 1
ATOM 2753 C C . TYR A 1 366 ? -0.576 22.813 -8.205 1.00 96.88 366 TYR A C 1
ATOM 2755 O O . TYR A 1 366 ? -1.086 23.359 -7.227 1.00 96.88 366 TYR A O 1
ATOM 2763 N N . ARG A 1 367 ? -1.281 22.490 -9.299 1.00 97.12 367 ARG A N 1
ATOM 2764 C CA . ARG A 1 367 ? -2.711 22.784 -9.458 1.00 97.12 367 ARG A CA 1
ATOM 2765 C C . ARG A 1 367 ? -3.533 22.176 -8.322 1.00 97.12 367 ARG A C 1
ATOM 2767 O O . ARG A 1 367 ? -4.334 22.877 -7.708 1.00 97.12 367 ARG A O 1
ATOM 2774 N N . TYR A 1 368 ? -3.305 20.907 -7.993 1.00 95.56 368 TYR A N 1
ATOM 2775 C CA . TYR A 1 368 ? -4.028 20.251 -6.904 1.00 95.56 368 TYR A CA 1
ATOM 2776 C C . TYR A 1 368 ? -3.698 20.831 -5.524 1.00 95.56 368 TYR A C 1
ATOM 2778 O O . TYR A 1 368 ? -4.595 20.972 -4.695 1.00 95.56 368 TYR A O 1
ATOM 2786 N N . LEU A 1 369 ? -2.453 21.242 -5.262 1.00 96.62 369 LEU A N 1
ATOM 2787 C CA . LEU A 1 369 ? -2.129 21.953 -4.020 1.00 96.62 369 LEU A CA 1
ATOM 2788 C C . LEU A 1 369 ? -2.808 23.329 -3.940 1.00 96.62 369 LEU A C 1
ATOM 2790 O O . LEU A 1 369 ? -3.240 23.727 -2.859 1.00 96.62 369 LEU A O 1
ATOM 2794 N N . GLN A 1 370 ? -2.963 24.041 -5.060 1.00 97.19 370 GLN A N 1
ATOM 2795 C CA . GLN A 1 370 ? -3.741 25.284 -5.090 1.00 97.19 370 GLN A CA 1
ATOM 2796 C C . GLN A 1 370 ? -5.221 25.032 -4.776 1.00 97.19 370 GLN A C 1
ATOM 2798 O O . GLN A 1 370 ? -5.811 25.765 -3.982 1.00 97.19 370 GLN A O 1
ATOM 2803 N N . GLU A 1 371 ? -5.809 23.973 -5.339 1.00 94.94 371 GLU A N 1
ATOM 2804 C CA . GLU A 1 371 ? -7.183 23.555 -5.031 1.00 94.94 371 GLU A CA 1
ATOM 2805 C C . GLU A 1 371 ? -7.342 23.170 -3.551 1.00 94.94 371 GLU A C 1
ATOM 2807 O O . GLU A 1 371 ? -8.314 23.580 -2.912 1.00 94.94 371 GLU A O 1
ATOM 2812 N N . ALA A 1 372 ? -6.363 22.461 -2.976 1.00 93.88 372 ALA A N 1
ATOM 2813 C CA . ALA A 1 372 ? -6.311 22.156 -1.547 1.00 93.88 372 ALA A CA 1
ATOM 2814 C C . ALA A 1 372 ? -6.275 23.433 -0.695 1.00 93.88 372 ALA A C 1
ATOM 2816 O O . ALA A 1 372 ? -7.042 23.554 0.260 1.00 93.88 372 ALA A O 1
ATOM 2817 N N . ASN A 1 373 ? -5.435 24.405 -1.065 1.00 95.50 373 ASN A N 1
ATOM 2818 C CA . ASN A 1 373 ? -5.295 25.673 -0.349 1.00 95.50 373 ASN A CA 1
ATOM 2819 C C . ASN A 1 373 ? -6.571 26.534 -0.400 1.00 95.50 373 ASN A C 1
ATOM 2821 O O . ASN A 1 373 ? -6.876 27.265 0.543 1.00 95.50 373 ASN A O 1
ATOM 2825 N N . GLY A 1 374 ? -7.331 26.428 -1.495 1.00 94.12 374 GLY A N 1
ATOM 2826 C CA . GLY A 1 374 ? -8.586 27.149 -1.716 1.00 94.12 374 GLY A CA 1
ATOM 2827 C C . GLY A 1 374 ? -9.778 26.648 -0.892 1.00 94.12 374 GLY A C 1
ATOM 2828 O O . GLY A 1 374 ? -10.853 27.249 -0.946 1.00 94.12 374 GLY A O 1
ATOM 2829 N N . VAL A 1 375 ? -9.631 25.564 -0.121 1.00 92.56 375 VAL A N 1
ATOM 2830 C CA . VAL A 1 375 ? -10.706 25.042 0.734 1.00 92.56 375 VAL A CA 1
ATOM 2831 C C . VAL A 1 375 ? -10.985 26.013 1.893 1.00 92.56 375 VAL A C 1
ATOM 2833 O O . VAL A 1 375 ? -10.111 26.316 2.708 1.00 92.56 375 VAL A O 1
ATOM 2836 N N . LYS A 1 376 ? -12.237 26.491 1.979 1.00 88.38 376 LYS A N 1
ATOM 2837 C CA . LYS A 1 376 ? -12.675 27.553 2.906 1.00 88.38 376 LYS A CA 1
ATOM 2838 C C . LYS A 1 376 ? -12.363 27.243 4.375 1.00 88.38 376 LYS A C 1
ATOM 2840 O O . LYS A 1 376 ? -11.759 28.067 5.059 1.00 88.38 376 LYS A O 1
ATOM 2845 N N . ASP A 1 377 ? -12.710 26.039 4.821 1.00 85.88 377 ASP A N 1
ATOM 2846 C CA . ASP A 1 377 ? -12.594 25.610 6.221 1.00 85.88 377 ASP A CA 1
ATOM 2847 C C . ASP A 1 377 ? -11.305 24.811 6.489 1.00 85.88 377 ASP A C 1
ATOM 2849 O O . ASP A 1 377 ? -11.247 23.966 7.382 1.00 85.88 377 ASP A O 1
ATOM 2853 N N . LEU A 1 378 ? -10.254 25.055 5.697 1.00 86.81 378 LEU A N 1
ATOM 2854 C CA . LEU A 1 378 ? -8.952 24.427 5.898 1.00 86.81 378 LEU A CA 1
ATOM 2855 C C . LEU A 1 378 ? -8.327 24.888 7.221 1.00 86.81 378 LEU A C 1
ATOM 2857 O O . LEU A 1 378 ? -8.192 26.091 7.470 1.00 86.81 378 LEU A O 1
ATOM 2861 N N . ALA A 1 379 ? -7.910 23.931 8.053 1.00 87.50 379 ALA A N 1
ATOM 2862 C CA . ALA A 1 379 ? -7.269 24.226 9.327 1.00 87.50 379 ALA A CA 1
ATOM 2863 C C . ALA A 1 379 ? -5.983 25.062 9.118 1.00 87.50 379 ALA A C 1
ATOM 2865 O O . ALA A 1 379 ? -5.222 24.778 8.189 1.00 87.50 379 ALA A O 1
ATOM 2866 N N . PRO A 1 380 ? -5.690 26.064 9.976 1.00 91.00 380 PRO A N 1
ATOM 2867 C CA . PRO A 1 380 ? -4.562 26.979 9.763 1.00 91.00 380 PRO A CA 1
ATOM 2868 C C . PRO A 1 380 ? -3.202 26.287 9.598 1.00 91.00 380 PRO A C 1
ATOM 2870 O O . PRO A 1 380 ? -2.413 26.675 8.743 1.00 91.00 380 PRO A O 1
ATOM 2873 N N . HIS A 1 381 ? -2.944 25.231 10.375 1.00 88.75 381 HIS A N 1
ATOM 2874 C CA . HIS A 1 381 ? -1.695 24.468 10.293 1.00 88.75 381 HIS A CA 1
ATOM 2875 C C . HIS A 1 381 ? -1.568 23.704 8.963 1.00 88.75 381 HIS A C 1
ATOM 2877 O O . HIS A 1 381 ? -0.495 23.672 8.356 1.00 88.75 381 HIS A O 1
ATOM 2883 N N . THR A 1 382 ? -2.669 23.125 8.471 1.00 88.38 382 THR A N 1
ATOM 2884 C CA . THR A 1 382 ? -2.699 22.457 7.168 1.00 88.38 382 THR A CA 1
ATOM 2885 C C . THR A 1 382 ? -2.498 23.469 6.047 1.00 88.38 382 THR A C 1
ATOM 2887 O O . THR A 1 382 ? -1.716 23.210 5.139 1.00 88.38 382 THR A O 1
ATOM 2890 N N . ARG A 1 383 ? -3.130 24.649 6.136 1.00 94.00 383 ARG A N 1
ATOM 2891 C CA . ARG A 1 383 ? -2.937 25.749 5.178 1.00 94.00 383 ARG A CA 1
ATOM 2892 C C . ARG A 1 383 ? -1.468 26.152 5.074 1.00 94.00 383 ARG A C 1
ATOM 2894 O O . ARG A 1 383 ? -0.918 26.146 3.981 1.00 94.00 383 ARG A O 1
ATOM 2901 N N . GLN A 1 384 ? -0.814 26.388 6.211 1.00 94.12 384 GLN A N 1
ATOM 2902 C CA . GLN A 1 384 ? 0.609 26.732 6.250 1.00 94.12 384 GLN A CA 1
ATOM 2903 C C . GLN A 1 384 ? 1.486 25.642 5.608 1.00 94.12 384 GLN A C 1
ATOM 2905 O O . GLN A 1 384 ? 2.442 25.944 4.896 1.00 94.12 384 GLN A O 1
ATOM 2910 N N . THR A 1 385 ? 1.150 24.368 5.834 1.00 93.75 385 THR A N 1
ATOM 2911 C CA . THR A 1 385 ? 1.868 23.239 5.225 1.00 93.75 385 THR A CA 1
ATOM 2912 C C . THR A 1 385 ? 1.675 23.222 3.707 1.00 93.75 385 THR A C 1
ATOM 2914 O O . THR A 1 385 ? 2.647 23.078 2.973 1.00 93.75 385 THR A O 1
ATOM 2917 N N . VAL A 1 386 ? 0.446 23.408 3.213 1.00 95.75 386 VAL A N 1
ATOM 2918 C CA . VAL A 1 386 ? 0.153 23.468 1.767 1.00 95.75 386 VAL A CA 1
ATOM 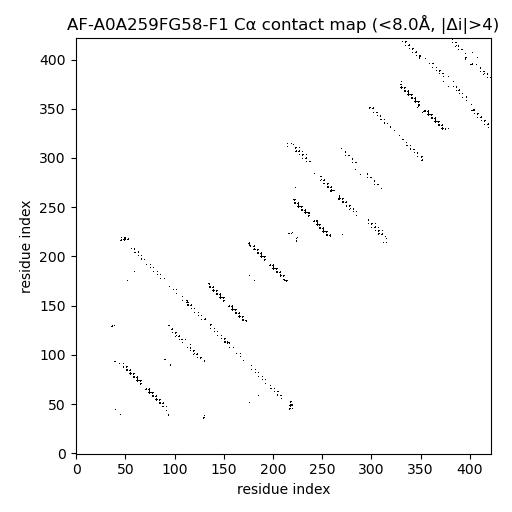2919 C C . VAL A 1 386 ? 0.860 24.653 1.101 1.00 95.75 386 VAL A C 1
ATOM 2921 O O . VAL A 1 386 ? 1.432 24.490 0.026 1.00 95.75 386 VAL A O 1
ATOM 2924 N N . GLU A 1 387 ? 0.898 25.819 1.745 1.00 96.69 387 GLU A N 1
ATOM 2925 C CA . GLU A 1 387 ? 1.630 26.995 1.255 1.00 96.69 387 GLU A CA 1
ATOM 2926 C C . GLU A 1 387 ? 3.141 26.740 1.154 1.00 96.69 387 GLU A C 1
ATOM 2928 O O . GLU A 1 387 ? 3.757 27.093 0.146 1.00 96.69 387 GLU A O 1
ATOM 2933 N N . ALA A 1 388 ? 3.737 26.067 2.143 1.00 96.31 388 ALA A N 1
ATOM 2934 C CA . ALA A 1 388 ? 5.145 25.676 2.089 1.00 96.31 388 ALA A CA 1
ATOM 2935 C C . ALA A 1 388 ? 5.430 24.698 0.932 1.00 96.31 388 ALA A C 1
ATOM 2937 O O . ALA A 1 388 ? 6.438 24.832 0.236 1.00 96.31 388 ALA A O 1
ATOM 2938 N N . LEU A 1 389 ? 4.522 23.750 0.677 1.00 97.19 389 LEU A N 1
ATOM 2939 C CA . LEU A 1 389 ? 4.635 22.816 -0.449 1.00 97.19 389 LEU A CA 1
ATOM 2940 C C . LEU A 1 389 ? 4.513 23.528 -1.804 1.00 97.19 389 LEU A C 1
ATOM 2942 O O . LEU A 1 389 ? 5.255 23.206 -2.731 1.00 97.19 389 LEU A O 1
ATOM 2946 N N . LEU A 1 390 ? 3.629 24.525 -1.921 1.00 97.69 390 LEU A N 1
ATOM 2947 C CA . LEU A 1 390 ? 3.513 25.357 -3.124 1.00 97.69 390 LEU A CA 1
ATOM 2948 C C . LEU A 1 390 ? 4.823 26.106 -3.415 1.00 97.69 390 LEU A C 1
ATOM 2950 O O . LEU A 1 390 ? 5.322 26.044 -4.538 1.00 97.69 390 LEU A O 1
ATOM 2954 N N . GLN A 1 391 ? 5.428 26.726 -2.396 1.00 95.81 391 GLN A N 1
ATOM 2955 C CA . GLN A 1 391 ? 6.728 27.403 -2.524 1.00 95.81 391 GLN A CA 1
ATOM 2956 C C . GLN A 1 391 ? 7.852 26.441 -2.931 1.00 95.81 391 GLN A C 1
ATOM 2958 O O . GLN A 1 391 ? 8.718 26.779 -3.747 1.00 95.81 391 GLN A O 1
ATOM 2963 N N . GLN A 1 392 ? 7.836 25.222 -2.384 1.00 94.44 392 GLN A N 1
ATOM 2964 C CA . GLN A 1 392 ? 8.783 24.186 -2.771 1.00 94.44 392 GLN A CA 1
ATOM 2965 C C . GLN A 1 392 ? 8.639 23.854 -4.262 1.00 94.44 392 GLN A C 1
ATOM 2967 O O . GLN A 1 392 ? 9.637 23.865 -4.977 1.00 94.44 392 GLN A O 1
ATOM 2972 N N . ILE A 1 393 ? 7.418 23.635 -4.761 1.00 93.88 393 ILE A N 1
ATOM 2973 C CA . ILE A 1 393 ? 7.183 23.340 -6.183 1.00 93.88 393 ILE A CA 1
ATOM 2974 C C . ILE A 1 393 ? 7.596 24.499 -7.095 1.00 93.88 393 ILE A C 1
ATOM 2976 O O . ILE A 1 393 ? 8.186 24.249 -8.146 1.00 93.88 393 ILE A O 1
ATOM 2980 N N . ASP A 1 394 ? 7.351 25.751 -6.707 1.00 92.69 394 ASP A N 1
ATOM 2981 C CA . ASP A 1 394 ? 7.791 26.915 -7.489 1.00 92.69 394 ASP A CA 1
ATOM 2982 C C . ASP A 1 394 ? 9.317 26.937 -7.672 1.00 92.69 394 ASP A C 1
ATOM 2984 O O . ASP A 1 394 ? 9.821 27.321 -8.730 1.00 92.69 394 ASP A O 1
ATOM 2988 N N . THR A 1 395 ? 10.063 26.438 -6.683 1.00 90.69 395 THR A N 1
ATOM 2989 C CA . THR A 1 395 ? 11.518 26.260 -6.792 1.00 90.69 395 THR A CA 1
ATOM 2990 C C . THR A 1 395 ? 11.883 25.146 -7.780 1.00 90.69 395 THR A C 1
ATOM 2992 O O . THR A 1 395 ? 12.830 25.300 -8.554 1.00 90.69 395 THR A O 1
ATOM 2995 N N . LEU A 1 396 ? 11.124 24.044 -7.791 1.00 88.94 396 LEU A N 1
ATOM 2996 C CA . LEU A 1 396 ? 11.357 22.882 -8.663 1.00 88.94 396 LEU A CA 1
ATOM 2997 C C . LEU A 1 396 ? 10.956 23.117 -10.123 1.00 88.94 396 LEU A C 1
ATOM 2999 O O . LEU A 1 396 ? 11.488 22.462 -11.013 1.00 88.94 396 LEU A O 1
ATOM 3003 N N . ARG A 1 397 ? 10.033 24.049 -10.379 1.00 88.62 397 ARG A N 1
ATOM 3004 C CA . ARG A 1 397 ? 9.527 24.376 -11.724 1.00 88.62 397 ARG A CA 1
ATOM 3005 C C . ARG A 1 397 ? 10.304 25.492 -12.426 1.00 88.62 397 ARG A C 1
ATOM 3007 O O . ARG A 1 397 ? 9.899 25.922 -13.505 1.00 88.62 397 ARG A O 1
ATOM 3014 N N . GLN A 1 398 ? 11.394 25.988 -11.837 1.00 85.94 398 GLN A N 1
ATOM 3015 C CA . GLN A 1 398 ? 12.185 27.056 -12.449 1.00 85.94 398 GLN A CA 1
ATOM 3016 C C . GLN A 1 398 ? 12.729 26.627 -13.826 1.00 85.94 398 GLN A C 1
ATOM 3018 O O . GLN A 1 398 ? 13.322 25.550 -13.937 1.00 85.94 398 GLN A O 1
ATOM 3023 N N . PRO A 1 399 ? 12.580 27.460 -14.876 1.00 77.88 399 PRO A N 1
ATOM 3024 C CA . PRO A 1 399 ? 13.073 27.136 -16.210 1.00 77.88 399 PRO A CA 1
ATOM 3025 C C . PRO A 1 399 ? 14.559 26.759 -16.202 1.00 77.88 399 PRO A C 1
ATOM 3027 O O . PRO A 1 399 ? 15.381 27.453 -15.605 1.00 77.88 399 PRO A O 1
ATOM 3030 N N . GLY A 1 400 ? 14.904 25.661 -16.876 1.00 72.06 400 GLY A N 1
ATOM 3031 C CA . GLY A 1 400 ? 16.287 25.186 -16.988 1.00 72.06 400 GLY A CA 1
ATOM 3032 C C . GLY A 1 400 ? 16.819 24.422 -15.771 1.00 72.06 400 GLY A C 1
ATOM 3033 O O . GLY A 1 400 ? 17.980 24.018 -15.790 1.00 72.06 400 GLY A O 1
ATOM 3034 N N . LYS A 1 401 ? 16.001 24.189 -14.736 1.00 77.12 401 LYS A N 1
ATOM 3035 C CA . LYS A 1 401 ? 16.338 23.288 -13.628 1.00 77.12 401 LYS A CA 1
ATOM 3036 C C . LYS A 1 401 ? 15.565 21.982 -13.756 1.00 77.12 401 LYS A C 1
ATOM 3038 O O . LYS A 1 401 ? 14.341 21.988 -13.827 1.00 77.12 401 LYS A O 1
ATOM 3043 N N . THR A 1 402 ? 16.289 20.868 -13.747 1.00 78.06 402 THR A N 1
ATOM 3044 C CA . THR A 1 402 ? 15.688 19.550 -13.540 1.00 78.06 402 THR A CA 1
ATOM 3045 C C . THR A 1 402 ? 15.680 19.289 -12.038 1.00 78.06 402 THR A C 1
ATOM 3047 O O . THR A 1 402 ? 16.756 19.319 -11.435 1.00 78.06 402 THR A O 1
ATOM 3050 N N . PRO A 1 403 ? 14.512 19.079 -11.417 1.00 81.56 403 PRO A N 1
ATOM 3051 C CA . PRO A 1 403 ? 14.454 18.762 -10.002 1.00 81.56 403 PRO A CA 1
ATOM 3052 C C . PRO A 1 403 ? 15.143 17.424 -9.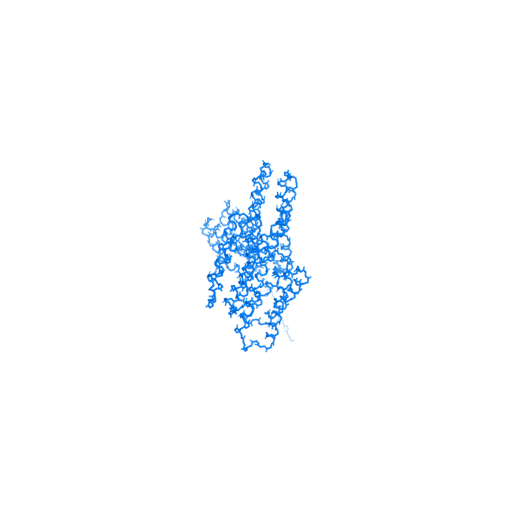747 1.00 81.56 403 PRO A C 1
ATOM 3054 O O . PRO A 1 403 ? 14.932 16.455 -10.480 1.00 81.56 403 PRO A O 1
ATOM 3057 N N . ASP A 1 404 ? 15.991 17.385 -8.724 1.00 83.81 404 ASP A N 1
ATOM 3058 C CA . ASP A 1 404 ? 16.690 16.160 -8.355 1.00 83.81 404 ASP A CA 1
ATOM 3059 C C . ASP A 1 404 ? 15.781 15.208 -7.554 1.00 83.81 404 ASP A C 1
ATOM 3061 O O . ASP A 1 404 ? 14.713 15.573 -7.048 1.00 83.81 404 ASP A O 1
ATOM 3065 N N . ALA A 1 405 ? 16.208 13.949 -7.436 1.00 77.00 405 ALA A N 1
ATOM 3066 C CA . ALA A 1 405 ? 15.436 12.919 -6.747 1.00 77.00 405 ALA A CA 1
ATOM 3067 C C . ALA A 1 405 ? 15.204 13.235 -5.257 1.00 77.00 405 ALA A C 1
ATOM 3069 O O . ALA A 1 405 ? 14.151 12.899 -4.718 1.00 77.00 405 ALA A O 1
ATOM 3070 N N . ALA A 1 406 ? 16.150 13.899 -4.585 1.00 80.38 406 ALA A N 1
ATOM 3071 C CA . ALA A 1 406 ? 16.015 14.241 -3.170 1.00 80.38 406 ALA A CA 1
ATOM 3072 C C . ALA A 1 406 ? 14.967 15.343 -2.965 1.00 80.38 406 ALA A C 1
ATOM 3074 O O . ALA A 1 406 ? 14.163 15.278 -2.034 1.00 80.38 406 ALA A O 1
ATOM 3075 N N . GLN A 1 407 ? 14.932 16.321 -3.865 1.00 89.75 407 GLN A N 1
ATOM 3076 C CA . GLN A 1 407 ? 13.944 17.390 -3.884 1.00 89.75 407 GLN A CA 1
ATOM 3077 C C . GLN A 1 407 ? 12.521 16.864 -4.115 1.00 89.75 407 GLN A C 1
ATOM 3079 O O . GLN A 1 407 ? 11.592 17.283 -3.418 1.00 89.75 407 GLN A O 1
ATOM 3084 N N . LEU A 1 408 ? 12.351 15.927 -5.053 1.00 86.94 408 LEU A N 1
ATOM 3085 C CA . LEU A 1 408 ? 11.061 15.284 -5.331 1.00 86.94 408 LEU A CA 1
ATOM 3086 C C . LEU A 1 408 ? 10.621 14.375 -4.174 1.00 86.94 408 LEU A C 1
ATOM 3088 O O . LEU A 1 408 ? 9.464 14.432 -3.754 1.00 86.94 408 LEU A O 1
ATOM 3092 N N . ALA A 1 409 ? 11.546 13.616 -3.582 1.00 78.75 409 ALA A N 1
ATOM 3093 C CA . ALA A 1 409 ? 11.270 12.807 -2.396 1.00 78.75 409 ALA A CA 1
ATOM 3094 C C . ALA A 1 409 ? 10.862 13.669 -1.186 1.00 78.75 409 ALA A C 1
ATOM 3096 O O . ALA A 1 409 ? 9.941 13.309 -0.447 1.00 78.75 409 ALA A O 1
ATOM 3097 N N . ALA A 1 410 ? 11.501 14.828 -0.995 1.00 83.06 410 ALA A N 1
ATOM 3098 C CA . ALA A 1 410 ? 11.137 15.779 0.053 1.00 83.06 410 ALA A CA 1
ATOM 3099 C C . ALA A 1 410 ? 9.723 16.341 -0.158 1.00 83.06 410 ALA A C 1
ATOM 3101 O O . ALA A 1 410 ? 8.936 16.376 0.789 1.00 83.06 410 ALA A O 1
ATOM 3102 N N . LEU A 1 411 ? 9.376 16.716 -1.396 1.00 91.62 411 LEU A N 1
ATOM 3103 C CA . LEU A 1 411 ? 8.028 17.173 -1.750 1.00 91.62 411 LEU A CA 1
ATOM 3104 C C . LEU A 1 411 ? 6.981 16.094 -1.435 1.00 91.62 411 LEU A C 1
ATOM 3106 O O . LEU A 1 411 ? 5.979 16.361 -0.774 1.00 91.62 411 LEU A O 1
ATOM 3110 N N . LEU A 1 412 ? 7.243 14.854 -1.849 1.00 83.75 412 LEU A N 1
ATOM 3111 C CA . LEU A 1 412 ? 6.375 13.704 -1.590 1.00 83.75 412 LEU A CA 1
ATOM 3112 C C . LEU A 1 412 ? 6.186 13.413 -0.102 1.00 83.75 412 LEU A C 1
ATOM 3114 O O . LEU A 1 412 ? 5.068 13.124 0.339 1.00 83.75 412 LEU A O 1
ATOM 3118 N N . SER A 1 413 ? 7.266 13.491 0.674 1.00 78.38 413 SER A N 1
ATOM 3119 C CA . SER A 1 413 ? 7.225 13.345 2.129 1.00 78.38 413 SER A CA 1
ATOM 3120 C C . SER A 1 413 ? 6.350 14.427 2.761 1.00 78.38 413 SER A C 1
ATOM 3122 O O . SER A 1 413 ? 5.481 14.120 3.577 1.00 78.38 413 SER A O 1
ATOM 3124 N N . GLY A 1 414 ? 6.498 15.676 2.312 1.00 82.94 414 GLY A N 1
ATOM 3125 C CA . GLY A 1 414 ? 5.696 16.801 2.777 1.00 82.94 414 GLY A CA 1
ATOM 3126 C C . GLY A 1 414 ? 4.200 16.652 2.467 1.00 82.94 414 GLY A C 1
ATOM 3127 O O . GLY A 1 414 ? 3.377 16.797 3.372 1.00 82.94 414 GLY A O 1
ATOM 3128 N N . ILE A 1 415 ? 3.833 16.261 1.239 1.00 86.38 415 ILE A N 1
ATOM 3129 C CA . ILE A 1 415 ? 2.429 15.979 0.869 1.00 86.38 415 ILE A CA 1
ATOM 3130 C C . ILE A 1 415 ? 1.869 14.814 1.705 1.00 86.38 415 ILE A C 1
ATOM 3132 O O . ILE A 1 415 ? 0.737 14.867 2.187 1.00 86.38 415 ILE A O 1
ATOM 3136 N N . THR A 1 416 ? 2.668 13.766 1.927 1.00 79.56 416 THR A N 1
ATOM 3137 C CA . THR A 1 416 ? 2.273 12.618 2.761 1.00 79.56 416 THR A CA 1
ATOM 3138 C C . THR A 1 416 ? 2.057 13.022 4.220 1.00 79.56 416 THR A C 1
ATOM 3140 O O . THR A 1 416 ? 1.106 12.562 4.849 1.00 79.56 416 THR A O 1
ATOM 3143 N N . GLY A 1 417 ? 2.912 13.892 4.761 1.00 74.19 417 GLY A N 1
ATOM 3144 C CA . GLY A 1 417 ? 2.755 14.460 6.098 1.00 74.19 417 GLY A CA 1
ATOM 3145 C C . GLY A 1 417 ? 1.471 15.279 6.227 1.00 74.19 417 GLY A C 1
ATOM 3146 O O . GLY A 1 417 ? 0.724 15.081 7.181 1.00 74.19 417 GLY A O 1
ATOM 3147 N N . ALA A 1 418 ? 1.169 16.117 5.229 1.00 82.62 418 ALA A N 1
ATOM 3148 C CA . ALA A 1 418 ? -0.069 16.893 5.184 1.00 82.62 418 ALA A CA 1
ATOM 3149 C C . ALA A 1 418 ? -1.313 15.987 5.198 1.00 82.62 418 ALA A C 1
ATOM 3151 O O . ALA A 1 418 ? -2.214 16.208 6.004 1.00 82.62 418 ALA A O 1
ATOM 3152 N N . LEU A 1 419 ? -1.326 14.920 4.390 1.00 77.00 419 LEU A N 1
ATOM 3153 C CA . LEU A 1 419 ? -2.409 13.925 4.379 1.00 77.00 419 LEU A CA 1
ATOM 3154 C C . LEU A 1 419 ? -2.614 13.236 5.732 1.00 77.00 419 LEU A C 1
ATOM 3156 O O . LEU A 1 419 ? -3.749 12.986 6.110 1.00 77.00 419 LEU A O 1
ATOM 3160 N N . ARG A 1 420 ? -1.537 12.933 6.465 1.00 73.00 420 ARG A N 1
ATOM 3161 C CA . ARG A 1 420 ? -1.617 12.287 7.790 1.00 73.00 420 ARG A CA 1
ATOM 3162 C C . ARG A 1 420 ? -2.081 13.223 8.907 1.00 73.00 420 ARG A C 1
ATOM 3164 O O . ARG A 1 420 ? -2.447 12.740 9.971 1.00 73.00 420 ARG A O 1
ATOM 3171 N N . SER A 1 421 ? -1.986 14.535 8.698 1.00 71.75 421 SER A N 1
ATOM 3172 C CA . SER A 1 421 ? -2.388 15.548 9.685 1.00 71.75 421 SER A CA 1
ATOM 3173 C C . SER A 1 421 ? -3.873 15.925 9.626 1.00 71.75 421 SER A C 1
ATOM 3175 O O . SER A 1 421 ? -4.351 16.617 10.525 1.00 71.75 421 SER A O 1
ATOM 3177 N N . LEU A 1 422 ? -4.572 15.499 8.568 1.00 71.00 422 LEU A N 1
ATOM 3178 C CA . LEU A 1 422 ? -6.007 15.707 8.339 1.00 71.00 422 LEU A CA 1
ATOM 3179 C C . LEU A 1 422 ? -6.871 14.660 9.045 1.00 71.00 422 LEU A C 1
ATOM 3181 O O . LEU A 1 422 ? -8.046 15.008 9.346 1.00 71.00 422 LEU A O 1
#

Sequence (422 aa):
MNRPNAPLVLALSALLAGGALAATPPARIVESQQVTPLRAISPADEAALSRAAMKTLNHIARARAALARKDVKGARAALAQADTLLDIIQAGLPTAQVRDQIRVAQSRLKYDETKVVEPDLVPIYASLDAIEDLAAVPQARAHLDQAQARLKTGDKSGAARELDAVDAALLYQEADLPLAATRGFVRAAESELARGKLTHADAHLKAAEDNVVTYTAFVDEPIIAARANLARAQRNYVAGKLDAARADLGRAVTQLDRATARADASVKQDAADLARDARSLSTRLDTHAKTDAHATGRDLLLLWHRSRALADRAMDYTAVGWNRLEAHKPVERYLIEARLHARYAEIDAGPGENPARAATDLAETYRYLQEANGVKDLAPHTRQTVEALLQQIDTLRQPGKTPDAAQLAALLSGITGALRSL